Protein AF-0000000083456960 (afdb_homodimer)

Foldseek 3Di:
DPPPPPPVPDPPPPVVVVVVVVVVVVVVVVPPPPPPVPQPELVVLVVVQCPQQLLVVLVVQLCVQCVCQLPDVVHDQADDPSNLLSLLLNCLDPSSVSNLVHDYDPPRVSSVSVNVSCVNSVVVSVQCPDLPDAAALVSLVSLQCSDPQLVVLVVQLVVQCVCLLVLHAQDPSNLVSVVSNCPDPSNVNNVVHQLDDDPVSSVSVVSSVVSCCCHPVVHDPPPPPPDPPDPPPPPPPDDDDPDDDPPDPPPDPDDPDDPPDDPPPPPPPDPPDPDPPDDD/DPPDPPPVPPPPPPVVVVVVVVVVVVVVVVPPPPPPVPQPELVVLVVVQCPQQLLVVLVVQLCVQCVCQLPDVVHDQADDDSNLLSLLLNCLDPSSVSNLVHDYDPPRVSSVSVNVSCVNSVVVSVQCPDLPDAAALVSLVSLQCSDPQLVVLVVQLVVQCVCLLVLHAQDPSNLVSVVSNCPDPSNVNNVVHQLDDDPVSSVSVVSSVVSCCCHPVVHDPPPPPPPPPDPPPPDPPDDDDPDDDPPDPPPDPDDPDDDPDDPPPDPDDPPDDPDDDDDD

Sequence (560 aa):
MVLWRLDGAAGGTCAAVALLVVQLLVAVAAEHEESSTNSSSCEAVRLKCIYNAGCSMALQNYMYGCSAVMHADPPYQHCPEPCQLSLIALTSTDDGRRLMTCHCKEDDNYCKASKARIEVCRPGVERAHLKETAVSCQVAQQICAADSQCLTALDYYHRFCRSMFEGRKCSYRCKNSISILRRQQKAAKLDTCLCDGQDKEKHECRKIRTNMDKLCFRRTHHHNATSSTEQPPLVSVNDENNELLVAAAAAHASHTASFAVNILLFSLLSLTFSLHHFASMVLWRLDGAAGGTCAAVALLVVQLLVAVAAEHEESSTNSSSCEAVRLKCIYNAGCSMALQNYMYGCSAVMHADPPYQHCPEPCQLSLIALTSTDDGRRLMTCHCKEDDNYCKASKARIEVCRPGVERAHLKETAVSCQVAQQICAADSQCLTALDYYHRFCRSMFEGRKCSYRCKNSISILRRQQKAAKLDTCLCDGQDKEKHECRKIRTNMDKLCFRRTHHHNATSSTEQPPLVSVNDENNELLVAAAAAHASHTASFAVNILLFSLLSLTFSLHHFAS

Organism: Laodelphax striatellus (NCBI:txid195883)

Radius of gyration: 34.36 Å; Cα contacts (8 Å, |Δi|>4): 529; chains: 2; bounding box: 126×92×125 Å

pLDDT: mean 70.35, std 29.24, range [19.16, 97.69]

Structure (mmCIF, N/CA/C/O backbone):
data_AF-0000000083456960-model_v1
#
loop_
_entity.id
_entity.type
_entity.pdbx_description
1 polymer 'GDNF/GAS1 domain-containing protein'
#
loop_
_atom_site.group_PDB
_atom_site.id
_atom_site.type_symbol
_atom_site.label_atom_id
_atom_site.label_alt_id
_atom_site.label_comp_id
_atom_site.label_asym_id
_atom_site.label_entity_id
_atom_site.label_seq_id
_atom_site.pdbx_PDB_ins_code
_atom_site.Cartn_x
_atom_site.Cartn_y
_atom_site.Cartn_z
_atom_site.occupancy
_atom_site.B_iso_or_equiv
_atom_site.auth_seq_id
_atom_site.auth_comp_id
_atom_site.auth_asym_id
_atom_site.auth_atom_id
_atom_site.pdbx_PDB_model_num
ATOM 1 N N . MET A 1 1 ? -22.375 -7.992 -75.312 1 23.52 1 MET A N 1
ATOM 2 C CA . MET A 1 1 ? -22.719 -7.07 -74.25 1 23.52 1 MET A CA 1
ATOM 3 C C . MET A 1 1 ? -21.453 -6.52 -73.562 1 23.52 1 MET A C 1
ATOM 5 O O . MET A 1 1 ? -20.562 -7.281 -73.188 1 23.52 1 MET A O 1
ATOM 9 N N . VAL A 1 2 ? -21.094 -5.227 -73.938 1 29.83 2 VAL A N 1
ATOM 10 C CA . VAL A 1 2 ? -19.891 -4.391 -73.875 1 29.83 2 VAL A CA 1
ATOM 11 C C . VAL A 1 2 ? -19.625 -3.963 -72.438 1 29.83 2 VAL A C 1
ATOM 13 O O . VAL A 1 2 ? -20.453 -3.314 -71.812 1 29.83 2 VAL A O 1
ATOM 16 N N . LEU A 1 3 ? -19.031 -4.922 -71.625 1 29.22 3 LEU A N 1
ATOM 17 C CA . LEU A 1 3 ? -18.734 -4.855 -70.188 1 29.22 3 LEU A CA 1
ATOM 18 C C . LEU A 1 3 ? -17.859 -3.656 -69.875 1 29.22 3 LEU A C 1
ATOM 20 O O . LEU A 1 3 ? -16.75 -3.529 -70.438 1 29.22 3 LEU A O 1
ATOM 24 N N . TRP A 1 4 ? -18.547 -2.484 -69.75 1 24.83 4 TRP A N 1
ATOM 25 C CA . TRP A 1 4 ? -17.953 -1.16 -69.562 1 24.83 4 TRP A CA 1
ATOM 26 C C . TRP A 1 4 ? -17.109 -1.098 -68.312 1 24.83 4 TRP A C 1
ATOM 28 O O . TRP A 1 4 ? -17.578 -1.493 -67.25 1 24.83 4 TRP A O 1
ATOM 38 N N . ARG A 1 5 ? -15.75 -1.293 -68.438 1 29.98 5 ARG A N 1
ATOM 39 C CA . ARG A 1 5 ? -14.609 -1.298 -67.562 1 29.98 5 ARG A CA 1
ATOM 40 C C . ARG A 1 5 ? -14.469 0.049 -66.812 1 29.98 5 ARG A C 1
ATOM 42 O O . ARG A 1 5 ? -14.086 1.041 -67.438 1 29.98 5 ARG A O 1
ATOM 49 N N . LEU A 1 6 ? -15.586 0.464 -66.062 1 27.8 6 LEU A N 1
ATOM 50 C CA . LEU A 1 6 ? -15.438 1.78 -65.438 1 27.8 6 LEU A CA 1
ATOM 51 C C . LEU A 1 6 ? -14.164 1.848 -64.625 1 27.8 6 LEU A C 1
ATOM 53 O O . LEU A 1 6 ? -13.922 0.976 -63.781 1 27.8 6 LEU A O 1
ATOM 57 N N . ASP A 1 7 ? -13.07 2.529 -65.125 1 29.16 7 ASP A N 1
ATOM 58 C CA . ASP A 1 7 ? -11.719 2.912 -64.688 1 29.16 7 ASP A CA 1
ATOM 59 C C . ASP A 1 7 ? -11.742 3.785 -63.438 1 29.16 7 ASP A C 1
ATOM 61 O O . ASP A 1 7 ? -12.172 4.941 -63.5 1 29.16 7 ASP A O 1
ATOM 65 N N . GLY A 1 8 ? -12.438 3.354 -62.344 1 27.12 8 GLY A N 1
ATOM 66 C CA . GLY A 1 8 ? -12.719 4.164 -61.188 1 27.12 8 GLY A CA 1
ATOM 67 C C . GLY A 1 8 ? -11.469 4.613 -60.438 1 27.12 8 GLY A C 1
ATOM 68 O O . GLY A 1 8 ? -10.945 3.883 -59.594 1 27.12 8 GLY A O 1
ATOM 69 N N . ALA A 1 9 ? -10.453 5.301 -61.062 1 30.58 9 ALA A N 1
ATOM 70 C CA . ALA A 1 9 ? -9.125 5.668 -60.562 1 30.58 9 ALA A CA 1
ATOM 71 C C . ALA A 1 9 ? -9.234 6.699 -59.438 1 30.58 9 ALA A C 1
ATOM 73 O O . ALA A 1 9 ? -8.234 7.016 -58.781 1 30.58 9 ALA A O 1
ATOM 74 N N . ALA A 1 10 ? -10.258 7.523 -59.406 1 32.19 10 ALA A N 1
ATOM 75 C CA . ALA A 1 10 ? -9.945 8.867 -58.938 1 32.19 10 ALA A CA 1
ATOM 76 C C . ALA A 1 10 ? -9.773 8.883 -57.406 1 32.19 10 ALA A C 1
ATOM 78 O O . ALA A 1 10 ? -9.539 9.938 -56.812 1 32.19 10 ALA A O 1
ATOM 79 N N . GLY A 1 11 ? -10.258 7.895 -56.75 1 35.06 11 GLY A N 1
ATOM 80 C CA . GLY A 1 11 ? -10.617 8.281 -55.375 1 35.06 11 GLY A CA 1
ATOM 81 C C . GLY A 1 11 ? -9.422 8.438 -54.469 1 35.06 11 GLY A C 1
ATOM 82 O O . GLY A 1 11 ? -9.57 8.492 -53.25 1 35.06 11 GLY A O 1
ATOM 83 N N . GLY A 1 12 ? -8.164 8.414 -55.031 1 34.47 12 GLY A N 1
ATOM 84 C CA . GLY A 1 12 ? -7.043 8.156 -54.156 1 34.47 12 GLY A CA 1
ATOM 85 C C . GLY A 1 12 ? -6.711 9.336 -53.25 1 34.47 12 GLY A C 1
ATOM 86 O O . GLY A 1 12 ? -5.879 9.227 -52.344 1 34.47 12 GLY A O 1
ATOM 87 N N . THR A 1 13 ? -7.031 10.562 -53.719 1 40.28 13 THR A N 1
ATOM 88 C CA . THR A 1 13 ? -6.184 11.648 -53.25 1 40.28 13 THR A CA 1
ATOM 89 C C . THR A 1 13 ? -6.543 12.039 -51.844 1 40.28 13 THR A C 1
ATOM 91 O O . THR A 1 13 ? -5.715 12.602 -51.125 1 40.28 13 THR A O 1
ATOM 94 N N . CYS A 1 14 ? -7.867 11.812 -51.531 1 38.19 14 CYS A N 1
ATOM 95 C CA . CYS A 1 14 ? -8.242 12.609 -50.375 1 38.19 14 CYS A CA 1
ATOM 96 C C . CYS A 1 14 ? -7.672 12.008 -49.094 1 38.19 14 CYS A C 1
ATOM 98 O O . CYS A 1 14 ? -7.703 12.641 -48.031 1 38.19 14 CYS A O 1
ATOM 100 N N . ALA A 1 15 ? -7.395 10.648 -49.281 1 40.28 15 ALA A N 1
ATOM 101 C CA . ALA A 1 15 ? -7.062 10.047 -47.969 1 40.28 15 ALA A CA 1
ATOM 102 C C . ALA A 1 15 ? -5.664 10.461 -47.531 1 40.28 15 ALA A C 1
ATOM 104 O O . ALA A 1 15 ? -5.332 10.352 -46.344 1 40.28 15 ALA A O 1
ATOM 105 N N . ALA A 1 16 ? -4.832 10.859 -48.531 1 44.16 16 ALA A N 1
ATOM 106 C CA . ALA A 1 16 ? -3.453 11.141 -48.125 1 44.16 16 ALA A CA 1
ATOM 107 C C . ALA A 1 16 ? -3.367 12.438 -47.344 1 44.16 16 ALA A C 1
ATOM 109 O O . ALA A 1 16 ? -2.5 12.586 -46.469 1 44.16 16 ALA A O 1
ATOM 110 N N . VAL A 1 17 ? -4.305 13.383 -47.688 1 43.84 17 VAL A N 1
ATOM 111 C CA . VAL A 1 17 ? -4.133 14.688 -47.062 1 43.84 17 VAL A CA 1
ATOM 112 C C . VAL A 1 17 ? -4.531 14.602 -45.594 1 43.84 17 VAL A C 1
ATOM 114 O O . VAL A 1 17 ? -3.955 15.289 -44.719 1 43.84 17 VAL A O 1
ATOM 117 N N . ALA A 1 18 ? -5.484 13.641 -45.312 1 41.75 18 ALA A N 1
ATOM 118 C CA . ALA A 1 18 ? -5.941 13.656 -43.938 1 41.75 18 ALA A CA 1
ATOM 119 C C . ALA A 1 18 ? -4.883 13.07 -43 1 41.75 18 ALA A C 1
ATOM 121 O O . ALA A 1 18 ? -4.762 13.492 -41.844 1 41.75 18 ALA A O 1
ATOM 122 N N . LEU A 1 19 ? -4.086 12.18 -43.562 1 47.28 19 LEU A N 1
ATOM 123 C CA . LEU A 1 19 ? -3.062 11.617 -42.688 1 47.28 19 LEU A CA 1
ATOM 124 C C . LEU A 1 19 ? -1.946 12.625 -42.438 1 47.28 19 LEU A C 1
ATOM 126 O O . LEU A 1 19 ? -1.307 12.594 -41.375 1 47.28 19 LEU A O 1
ATOM 130 N N . LEU A 1 20 ? -1.737 13.602 -43.375 1 49.41 20 LEU A N 1
ATOM 131 C CA . LEU A 1 20 ? -0.65 14.547 -43.156 1 49.41 20 LEU A CA 1
ATOM 132 C C . LEU A 1 20 ? -1.017 15.562 -42.062 1 49.41 20 LEU A C 1
ATOM 134 O O . LEU A 1 20 ? -0.161 15.977 -41.281 1 49.41 20 LEU A O 1
ATOM 138 N N . VAL A 1 21 ? -2.316 15.859 -42 1 47.88 21 VAL A N 1
ATOM 139 C CA . VAL A 1 21 ? -2.652 16.875 -41.031 1 47.88 21 VAL A CA 1
ATOM 140 C C . VAL A 1 21 ? -2.533 16.312 -39.625 1 47.88 21 VAL A C 1
ATOM 142 O O . VAL A 1 21 ? -2.08 16.984 -38.688 1 47.88 21 VAL A O 1
ATOM 145 N N . VAL A 1 22 ? -2.867 15.016 -39.438 1 44.19 22 VAL A N 1
ATOM 146 C CA . VAL A 1 22 ? -2.781 14.492 -38.062 1 44.19 22 VAL A CA 1
ATOM 147 C C . VAL A 1 22 ? -1.315 14.336 -37.688 1 44.19 22 VAL A C 1
ATOM 149 O O . VAL A 1 22 ? -0.957 14.531 -36.5 1 44.19 22 VAL A O 1
ATOM 152 N N . GLN A 1 23 ? -0.416 14.164 -38.594 1 48.88 23 GLN A N 1
ATOM 153 C CA . GLN A 1 23 ? 0.995 14.062 -38.25 1 48.88 23 GLN A CA 1
ATOM 154 C C . GLN A 1 23 ? 1.572 15.43 -37.906 1 48.88 23 GLN A C 1
ATOM 156 O O . GLN A 1 23 ? 2.492 15.531 -37.062 1 48.88 23 GLN A O 1
ATOM 161 N N . LEU A 1 24 ? 1.097 16.453 -38.531 1 48.22 24 LEU A N 1
ATOM 162 C CA . LEU A 1 24 ? 1.646 17.781 -38.25 1 48.22 24 LEU A CA 1
ATOM 163 C C . LEU A 1 24 ? 1.174 18.266 -36.875 1 48.22 24 LEU A C 1
ATOM 165 O O . LEU A 1 24 ? 1.926 18.922 -36.156 1 48.22 24 LEU A O 1
ATOM 169 N N . LEU A 1 25 ? -0.072 17.922 -36.531 1 44.59 25 LEU A N 1
ATOM 170 C CA . LEU A 1 25 ? -0.506 18.422 -35.219 1 44.59 25 LEU A CA 1
ATOM 171 C C . LEU A 1 25 ? 0.197 17.672 -34.094 1 44.59 25 LEU A C 1
ATOM 173 O O . LEU A 1 25 ? 0.513 18.25 -33.062 1 44.59 25 LEU A O 1
ATOM 177 N N . VAL A 1 26 ? 0.545 16.406 -34.25 1 42.5 26 VAL A N 1
ATOM 178 C CA . VAL A 1 26 ? 1.269 15.719 -33.188 1 42.5 26 VAL A CA 1
ATOM 179 C C . VAL A 1 26 ? 2.723 16.188 -33.156 1 42.5 26 VAL A C 1
ATOM 181 O O . VAL A 1 26 ? 3.373 16.156 -32.094 1 42.5 26 VAL A O 1
ATOM 184 N N . ALA A 1 27 ? 3.314 16.625 -34.219 1 41.5 27 ALA A N 1
ATOM 185 C CA . ALA A 1 27 ? 4.711 17.047 -34.219 1 41.5 27 ALA A CA 1
ATOM 186 C C . ALA A 1 27 ? 4.875 18.391 -33.531 1 41.5 27 ALA A C 1
ATOM 188 O O . ALA A 1 27 ? 5.891 18.641 -32.875 1 41.5 27 ALA A O 1
ATOM 189 N N . VAL A 1 28 ? 4.031 19.344 -33.75 1 40.25 28 VAL A N 1
ATOM 190 C CA . VAL A 1 28 ? 4.203 20.656 -33.125 1 40.25 28 VAL A CA 1
ATOM 191 C C . VAL A 1 28 ? 4.02 20.516 -31.625 1 40.25 28 VAL A C 1
ATOM 193 O O . VAL A 1 28 ? 4.68 21.219 -30.844 1 40.25 28 VAL A O 1
ATOM 196 N N . ALA A 1 29 ? 3.088 19.672 -31.062 1 37.91 29 ALA A N 1
ATOM 197 C CA . ALA A 1 29 ? 2.955 19.531 -29.609 1 37.91 29 ALA A CA 1
ATOM 198 C C . ALA A 1 29 ? 4.16 18.812 -29.031 1 37.91 29 ALA A C 1
ATOM 200 O O . ALA A 1 29 ? 4.457 18.953 -27.844 1 37.91 29 ALA A O 1
ATOM 201 N N . ALA A 1 30 ? 4.902 18 -29.734 1 40.25 30 ALA A N 1
ATOM 202 C CA . ALA A 1 30 ? 6.113 17.375 -29.219 1 40.25 30 ALA A CA 1
ATOM 203 C C . ALA A 1 30 ? 7.254 18.375 -29.109 1 40.25 30 ALA A C 1
ATOM 205 O O . ALA A 1 30 ? 8.219 18.156 -28.375 1 40.25 30 ALA A O 1
ATOM 206 N N . GLU A 1 31 ? 7.324 19.328 -29.953 1 38.22 31 GLU A N 1
ATOM 207 C CA . GLU A 1 31 ? 8.516 20.188 -29.922 1 38.22 31 GLU A CA 1
ATOM 208 C C . GLU A 1 31 ? 8.516 21.078 -28.688 1 38.22 31 GLU A C 1
ATOM 210 O O . GLU A 1 31 ? 9.547 21.672 -28.359 1 38.22 31 GLU A O 1
ATOM 215 N N . HIS A 1 32 ? 7.34 21.562 -28.297 1 35.69 32 HIS A N 1
ATOM 216 C CA . HIS A 1 32 ? 7.598 22.484 -27.188 1 35.69 32 HIS A CA 1
ATOM 217 C C . HIS A 1 32 ? 7.941 21.734 -25.906 1 35.69 32 HIS A C 1
ATOM 219 O O . HIS A 1 32 ? 7.262 21.891 -24.891 1 35.69 32 HIS A O 1
ATOM 225 N N . GLU A 1 33 ? 8.32 20.422 -25.953 1 37.56 33 GLU A N 1
ATOM 226 C CA . GLU A 1 33 ? 9.008 19.969 -24.75 1 37.56 33 GLU A CA 1
ATOM 227 C C . GLU A 1 33 ? 10.297 20.766 -24.516 1 37.56 33 GLU A C 1
ATOM 229 O O . GLU A 1 33 ? 11.352 20.422 -25.062 1 37.56 33 GLU A O 1
ATOM 234 N N . GLU A 1 34 ? 10.375 22.047 -24.609 1 35.28 34 GLU A N 1
ATOM 235 C CA . GLU A 1 34 ? 11.531 22.703 -24 1 35.28 34 GLU A CA 1
ATOM 236 C C . GLU A 1 34 ? 11.945 22 -22.703 1 35.28 34 GLU A C 1
ATOM 238 O O . GLU A 1 34 ? 11.109 21.766 -21.828 1 35.28 34 GLU A O 1
ATOM 243 N N . SER A 1 35 ? 13 21.281 -22.625 1 37.03 35 SER A N 1
ATOM 244 C CA . SER A 1 35 ? 13.859 20.75 -21.578 1 37.03 35 SER A CA 1
ATOM 245 C C . SER A 1 35 ? 14.094 21.781 -20.469 1 37.03 35 SER A C 1
ATOM 247 O O . SER A 1 35 ? 15.234 22.094 -20.141 1 37.03 35 SER A O 1
ATOM 249 N N . SER A 1 36 ? 13.609 23.062 -20.469 1 37.31 36 SER A N 1
ATOM 250 C CA . SER A 1 36 ? 13.914 23.781 -19.25 1 37.31 36 SER A CA 1
ATOM 251 C C . SER A 1 36 ? 13.773 22.891 -18.016 1 37.31 36 SER A C 1
ATOM 253 O O . SER A 1 36 ? 12.812 22.125 -17.906 1 37.31 36 SER A O 1
ATOM 255 N N . THR A 1 37 ? 14.828 22.391 -17.453 1 40.97 37 THR A N 1
ATOM 256 C CA . THR A 1 37 ? 14.898 21.797 -16.125 1 40.97 37 THR A CA 1
ATOM 257 C C . THR A 1 37 ? 13.812 22.375 -15.219 1 40.97 37 THR A C 1
ATOM 259 O O . THR A 1 37 ? 14.062 23.312 -14.461 1 40.97 37 THR A O 1
ATOM 262 N N . ASN A 1 38 ? 12.867 23.062 -15.578 1 43.25 38 ASN A N 1
ATOM 263 C CA . ASN A 1 38 ? 11.789 23.656 -14.805 1 43.25 38 ASN A CA 1
ATOM 264 C C . ASN A 1 38 ? 11.328 22.75 -13.672 1 43.25 38 ASN A C 1
ATOM 266 O O . ASN A 1 38 ? 10.641 21.766 -13.898 1 43.25 38 ASN A O 1
ATOM 270 N N . SER A 1 39 ? 12.234 22.531 -12.688 1 58.84 39 SER A N 1
ATOM 271 C CA . SER A 1 39 ? 12 21.828 -11.422 1 58.84 39 SER A CA 1
ATOM 272 C C . SER A 1 39 ? 10.555 21.969 -10.977 1 58.84 39 SER A C 1
ATOM 274 O O . SER A 1 39 ? 10.078 23.078 -10.719 1 58.84 39 SER A O 1
ATOM 276 N N . SER A 1 40 ? 9.633 21.203 -11.406 1 79.69 40 SER A N 1
ATOM 277 C CA . SER A 1 40 ? 8.242 21.188 -10.984 1 79.69 40 SER A CA 1
ATOM 278 C C . SER A 1 40 ? 8.125 21.312 -9.469 1 79.69 40 SER A C 1
ATOM 280 O O . SER A 1 40 ? 9.039 20.938 -8.734 1 79.69 40 SER A O 1
ATOM 282 N N . SER A 1 41 ? 7.266 22.203 -9.102 1 92.81 41 SER A N 1
ATOM 283 C CA . SER A 1 41 ? 7.004 22.328 -7.672 1 92.81 41 SER A CA 1
ATOM 284 C C . SER A 1 41 ? 6.711 20.969 -7.051 1 92.81 41 SER A C 1
ATOM 286 O O . SER A 1 41 ? 6.164 20.078 -7.707 1 92.81 41 SER A O 1
ATOM 288 N N . CYS A 1 42 ? 7.207 20.766 -5.875 1 93.69 42 CYS A N 1
ATOM 289 C CA . CYS A 1 42 ? 6.965 19.516 -5.164 1 93.69 42 CYS A CA 1
ATOM 290 C C . CYS A 1 42 ? 5.473 19.219 -5.078 1 93.69 42 CYS A C 1
ATOM 292 O O . CYS A 1 42 ? 5.066 18.047 -5.098 1 93.69 42 CYS A O 1
ATOM 294 N N . GLU A 1 43 ? 4.75 20.281 -5.078 1 91.88 43 GLU A N 1
ATOM 295 C CA . GLU A 1 43 ? 3.305 20.094 -5.027 1 91.88 43 GLU A CA 1
ATOM 296 C C . GLU A 1 43 ? 2.791 19.422 -6.301 1 91.88 43 GLU A C 1
ATOM 298 O O . GLU A 1 43 ? 1.976 18.5 -6.242 1 91.88 43 GLU A O 1
ATOM 303 N N . ALA A 1 44 ? 3.244 19.922 -7.414 1 93.25 44 ALA A N 1
ATOM 304 C CA . ALA A 1 44 ? 2.818 19.359 -8.695 1 93.25 44 ALA A CA 1
ATOM 305 C C . ALA A 1 44 ? 3.268 17.906 -8.828 1 93.25 44 ALA A C 1
ATOM 307 O O . ALA A 1 44 ? 2.506 17.062 -9.297 1 93.25 44 ALA A O 1
ATOM 308 N N . VAL A 1 45 ? 4.457 17.672 -8.398 1 95.94 45 VAL A N 1
ATOM 309 C CA . VAL A 1 45 ? 4.996 16.328 -8.5 1 95.94 45 VAL A CA 1
ATOM 310 C C . VAL A 1 45 ? 4.227 15.391 -7.566 1 95.94 45 VAL A C 1
ATOM 312 O O . VAL A 1 45 ? 3.947 14.242 -7.922 1 95.94 45 VAL A O 1
ATOM 315 N N . ARG A 1 46 ? 3.922 15.82 -6.473 1 94.25 46 ARG A N 1
ATOM 316 C CA . ARG A 1 46 ? 3.186 15.023 -5.496 1 94.25 46 ARG A CA 1
ATOM 317 C C . ARG A 1 46 ? 1.805 14.656 -6.023 1 94.25 46 ARG A C 1
ATOM 319 O O . ARG A 1 46 ? 1.362 13.516 -5.871 1 94.25 46 ARG A O 1
ATOM 326 N N . LEU A 1 47 ? 1.151 15.594 -6.664 1 93.62 47 LEU A N 1
ATOM 327 C CA . LEU A 1 47 ? -0.169 15.328 -7.223 1 93.62 47 LEU A CA 1
ATOM 328 C C . LEU A 1 47 ? -0.085 14.297 -8.344 1 93.62 47 LEU A C 1
ATOM 330 O O . LEU A 1 47 ? -0.951 13.43 -8.461 1 93.62 47 LEU A O 1
ATOM 334 N N . LYS A 1 48 ? 0.923 14.438 -9.109 1 94.19 48 LYS A N 1
ATOM 335 C CA . LYS A 1 48 ? 1.13 13.453 -10.164 1 94.19 48 LYS A CA 1
ATOM 336 C C . LYS A 1 48 ? 1.358 12.062 -9.586 1 94.19 48 LYS A C 1
ATOM 338 O O . LYS A 1 48 ? 0.86 11.07 -10.117 1 94.19 48 LYS A O 1
ATOM 343 N N . CYS A 1 49 ? 2.045 12.016 -8.508 1 94.56 49 CYS A N 1
ATOM 344 C CA . CYS A 1 49 ? 2.332 10.742 -7.84 1 94.56 49 CYS A CA 1
ATOM 345 C C . CYS A 1 49 ? 1.059 10.117 -7.289 1 94.56 49 CYS A C 1
ATOM 347 O O . CYS A 1 49 ? 0.828 8.922 -7.461 1 94.56 49 CYS A O 1
ATOM 349 N N . ILE A 1 50 ? 0.242 10.875 -6.75 1 92.88 50 ILE A N 1
ATOM 350 C CA . ILE A 1 50 ? -0.974 10.375 -6.113 1 92.88 50 ILE A CA 1
ATOM 351 C C . ILE A 1 50 ? -1.885 9.742 -7.164 1 92.88 50 ILE A C 1
ATOM 353 O O . ILE A 1 50 ? -2.551 8.742 -6.891 1 92.88 50 ILE A O 1
ATOM 357 N N . TYR A 1 51 ? -1.812 10.219 -8.367 1 91.12 51 TYR A N 1
ATOM 358 C CA . TYR A 1 51 ? -2.76 9.75 -9.367 1 91.12 51 TYR A CA 1
ATOM 359 C C . TYR A 1 51 ? -2.127 8.695 -10.273 1 91.12 51 TYR A C 1
ATOM 361 O O . TYR A 1 51 ? -2.721 8.289 -11.273 1 91.12 51 TYR A O 1
ATOM 369 N N . ASN A 1 52 ? -0.933 8.367 -9.93 1 91.12 52 ASN A N 1
ATOM 370 C CA . ASN A 1 52 ? -0.275 7.23 -10.562 1 91.12 52 ASN A CA 1
ATOM 371 C C . ASN A 1 52 ? -0.373 5.973 -9.695 1 91.12 52 ASN A C 1
ATOM 373 O O . ASN A 1 52 ? 0.086 5.965 -8.555 1 91.12 52 ASN A O 1
ATOM 377 N N . ALA A 1 53 ? -0.858 4.887 -10.258 1 90 53 ALA A N 1
ATOM 378 C CA . ALA A 1 53 ? -1.142 3.672 -9.5 1 90 53 ALA A CA 1
ATOM 379 C C . ALA A 1 53 ? 0.097 3.197 -8.742 1 90 53 ALA A C 1
ATOM 381 O O . ALA A 1 53 ? 0.039 2.949 -7.539 1 90 53 ALA A O 1
ATOM 382 N N . GLY A 1 54 ? 1.174 3.141 -9.414 1 90.12 54 GLY A N 1
ATOM 383 C CA . GLY A 1 54 ? 2.4 2.66 -8.789 1 90.12 54 GLY A CA 1
ATOM 384 C C . GLY A 1 54 ? 2.961 3.619 -7.758 1 90.12 54 GLY A C 1
ATOM 385 O O . GLY A 1 54 ? 3.197 3.234 -6.613 1 90.12 54 GLY A O 1
ATOM 386 N N . CYS A 1 55 ? 3.008 4.852 -8.062 1 92.5 55 CYS A N 1
ATOM 387 C CA . CYS A 1 55 ? 3.621 5.848 -7.195 1 92.5 55 CYS A CA 1
ATOM 388 C C . CYS A 1 55 ? 2.73 6.145 -5.996 1 92.5 55 CYS A C 1
ATOM 390 O O . CYS A 1 55 ? 3.225 6.398 -4.895 1 92.5 55 CYS A O 1
ATOM 392 N N . SER A 1 56 ? 1.417 6.125 -6.215 1 92.25 56 SER A N 1
ATOM 393 C CA . SER A 1 56 ? 0.485 6.406 -5.129 1 92.25 56 SER A CA 1
ATOM 394 C C . SER A 1 56 ? 0.656 5.414 -3.982 1 92.25 56 SER A C 1
ATOM 396 O O . SER A 1 56 ? 0.661 5.801 -2.812 1 92.25 56 SER A O 1
ATOM 398 N N . MET A 1 57 ? 0.838 4.211 -4.344 1 89.75 57 MET A N 1
ATOM 399 C CA . MET A 1 57 ? 1.037 3.166 -3.346 1 89.75 57 MET A CA 1
ATOM 400 C C . MET A 1 57 ? 2.336 3.387 -2.576 1 89.75 57 MET A C 1
ATOM 402 O O . MET A 1 57 ? 2.359 3.293 -1.349 1 89.75 57 MET A O 1
ATOM 406 N N . ALA A 1 58 ? 3.33 3.646 -3.281 1 93.44 58 ALA A N 1
ATOM 407 C CA . ALA A 1 58 ? 4.625 3.871 -2.641 1 93.44 58 ALA A CA 1
ATOM 408 C C . ALA A 1 58 ? 4.594 5.117 -1.762 1 93.44 58 ALA A C 1
ATOM 410 O O . ALA A 1 58 ? 5.195 5.141 -0.688 1 93.44 58 ALA A O 1
ATOM 411 N N . LEU A 1 59 ? 3.932 6.117 -2.248 1 93.06 59 LEU A N 1
ATOM 412 C CA . LEU A 1 59 ? 3.812 7.359 -1.489 1 93.06 59 LEU A CA 1
ATOM 413 C C . LEU A 1 59 ? 3.064 7.129 -0.181 1 93.06 59 LEU A C 1
ATOM 415 O O . LEU A 1 59 ? 3.453 7.656 0.863 1 93.06 59 LEU A O 1
ATOM 419 N N . GLN A 1 60 ? 2.027 6.367 -0.235 1 89.19 60 GLN A N 1
ATOM 420 C CA . GLN A 1 60 ? 1.279 6.039 0.975 1 89.19 60 GLN A CA 1
ATOM 421 C C . GLN A 1 60 ? 2.154 5.289 1.976 1 89.19 60 GLN A C 1
ATOM 423 O O . GLN A 1 60 ? 2.104 5.562 3.178 1 89.19 60 GLN A O 1
ATOM 428 N N . ASN A 1 61 ? 2.879 4.348 1.485 1 89.38 61 ASN A N 1
ATOM 429 C CA . ASN A 1 61 ? 3.791 3.613 2.354 1 89.38 61 ASN A CA 1
ATOM 430 C C . ASN A 1 61 ? 4.82 4.539 2.998 1 89.38 61 ASN A C 1
ATOM 432 O O . ASN A 1 61 ? 5.199 4.34 4.152 1 89.38 61 ASN A O 1
ATOM 436 N N . TYR A 1 62 ? 5.258 5.535 2.279 1 93.06 62 TYR A N 1
ATOM 437 C CA . TYR A 1 62 ? 6.18 6.543 2.793 1 93.06 62 TYR A CA 1
ATOM 438 C C . TYR A 1 62 ? 5.527 7.359 3.902 1 93.06 62 TYR A C 1
ATOM 440 O O . TYR A 1 62 ? 6.145 7.609 4.941 1 93.06 62 TYR A O 1
ATOM 448 N N . MET A 1 63 ? 4.324 7.754 3.75 1 88.44 63 MET A N 1
ATOM 449 C CA . MET A 1 63 ? 3.617 8.57 4.734 1 88.44 63 MET A CA 1
ATOM 450 C C . MET A 1 63 ? 3.467 7.82 6.055 1 88.44 63 MET A C 1
ATOM 452 O O . MET A 1 63 ? 3.572 8.422 7.125 1 88.44 63 MET A O 1
ATOM 456 N N . TYR A 1 64 ? 3.279 6.512 5.91 1 83.69 64 TYR A N 1
ATOM 457 C CA . TYR A 1 64 ? 3.117 5.699 7.109 1 83.69 64 TYR A CA 1
ATOM 458 C C . TYR A 1 64 ? 4.469 5.312 7.699 1 83.69 64 TYR A C 1
ATOM 460 O O . TYR A 1 64 ? 4.695 5.457 8.898 1 83.69 64 TYR A O 1
ATOM 468 N N . GLY A 1 65 ? 5.336 4.887 6.891 1 88.06 65 GLY A N 1
ATOM 469 C CA . GLY A 1 65 ? 6.613 4.359 7.344 1 88.06 65 GLY A CA 1
ATOM 470 C C . GLY A 1 65 ? 7.531 5.426 7.91 1 88.06 65 GLY A C 1
ATOM 471 O O . GLY A 1 65 ? 8.352 5.148 8.789 1 88.06 65 GLY A O 1
ATOM 472 N N . CYS A 1 66 ? 7.363 6.645 7.422 1 90.88 66 CYS A N 1
ATOM 473 C CA . CYS A 1 66 ? 8.281 7.695 7.848 1 90.88 66 CYS A CA 1
ATOM 474 C C . CYS A 1 66 ? 7.574 8.688 8.766 1 90.88 66 CYS A C 1
ATOM 476 O O . CYS A 1 66 ? 8.109 9.766 9.047 1 90.88 66 CYS A O 1
ATOM 478 N N . SER A 1 67 ? 6.383 8.352 9.188 1 84.31 67 SER A N 1
ATOM 479 C CA . SER A 1 67 ? 5.629 9.25 10.055 1 84.31 67 SER A CA 1
ATOM 480 C C . SER A 1 67 ? 6.414 9.594 11.32 1 84.31 67 SER A C 1
ATOM 482 O O . SER A 1 67 ? 6.426 10.742 11.75 1 84.31 67 SER A O 1
ATOM 484 N N . ALA A 1 68 ? 7.129 8.586 11.852 1 82.81 68 ALA A N 1
ATOM 485 C CA . ALA A 1 68 ? 7.902 8.812 13.07 1 82.81 68 ALA A CA 1
ATOM 486 C C . ALA A 1 68 ? 9.062 9.766 12.82 1 82.81 68 ALA A C 1
ATOM 488 O O . ALA A 1 68 ? 9.359 10.633 13.641 1 82.81 68 ALA A O 1
ATOM 489 N N . VAL A 1 69 ? 9.688 9.625 11.727 1 87.69 69 VAL A N 1
ATOM 490 C CA . VAL A 1 69 ? 10.828 10.453 11.359 1 87.69 69 VAL A CA 1
ATOM 491 C C . VAL A 1 69 ? 10.375 11.898 11.148 1 87.69 69 VAL A C 1
ATOM 493 O O . VAL A 1 69 ? 11.086 12.836 11.492 1 87.69 69 VAL A O 1
ATOM 496 N N . MET A 1 70 ? 9.18 12.062 10.688 1 85.44 70 MET A N 1
ATOM 497 C CA . MET A 1 70 ? 8.672 13.391 10.336 1 85.44 70 MET A CA 1
ATOM 498 C C . MET A 1 70 ? 8.258 14.164 11.578 1 85.44 70 MET A C 1
ATOM 500 O O . MET A 1 70 ? 8.297 15.398 11.586 1 85.44 70 MET A O 1
ATOM 504 N N . HIS A 1 71 ? 7.996 13.469 12.625 1 78.06 71 HIS A N 1
ATOM 505 C CA . HIS A 1 71 ? 7.445 14.156 13.789 1 78.06 71 HIS A CA 1
ATOM 506 C C . HIS A 1 71 ? 8.398 14.078 14.977 1 78.06 71 HIS A C 1
ATOM 508 O O . HIS A 1 71 ? 8.117 14.609 16.047 1 78.06 71 HIS A O 1
ATOM 514 N N . ALA A 1 72 ? 9.461 13.516 14.664 1 81.62 72 ALA A N 1
ATOM 515 C CA . ALA A 1 72 ? 10.398 13.32 15.766 1 81.62 72 ALA A CA 1
ATOM 516 C C . ALA A 1 72 ? 11.047 14.641 16.172 1 81.62 72 ALA A C 1
ATOM 518 O O . ALA A 1 72 ? 11.438 15.438 15.32 1 81.62 72 ALA A O 1
ATOM 519 N N . ASP A 1 73 ? 11.039 14.891 17.562 1 78.88 73 ASP A N 1
ATOM 520 C CA . ASP A 1 73 ? 11.766 16 18.156 1 78.88 73 ASP A CA 1
ATOM 521 C C . ASP A 1 73 ? 12.531 15.562 19.406 1 78.88 73 ASP A C 1
ATOM 523 O O . ASP A 1 73 ? 11.922 15.281 20.438 1 78.88 73 ASP A O 1
ATOM 527 N N . PRO A 1 74 ? 13.805 15.398 19.375 1 85.12 74 PRO A N 1
ATOM 528 C CA . PRO A 1 74 ? 14.711 15.82 18.312 1 85.12 74 PRO A CA 1
ATOM 529 C C . PRO A 1 74 ? 14.664 14.891 17.094 1 85.12 74 PRO A C 1
ATOM 531 O O . PRO A 1 74 ? 14.125 13.781 17.188 1 85.12 74 PRO A O 1
ATOM 534 N N . PRO A 1 75 ? 15.305 15.391 15.938 1 88.25 75 PRO A N 1
ATOM 535 C CA . PRO A 1 75 ? 15.305 14.555 14.734 1 88.25 75 PRO A CA 1
ATOM 536 C C . PRO A 1 75 ? 16.094 13.266 14.906 1 88.25 75 PRO A C 1
ATOM 538 O O . PRO A 1 75 ? 17 13.195 15.742 1 88.25 75 PRO A O 1
ATOM 541 N N . TYR A 1 76 ? 15.68 12.312 14.102 1 90.81 76 TYR A N 1
ATOM 542 C CA . TYR A 1 76 ? 16.391 11.031 14.117 1 90.81 76 TYR A CA 1
ATOM 543 C C . TYR A 1 76 ? 17.828 11.203 13.664 1 90.81 76 TYR A C 1
ATOM 545 O O . TYR A 1 76 ? 18.109 11.961 12.734 1 90.81 76 TYR A O 1
ATOM 553 N N . GLN A 1 77 ? 18.688 10.523 14.367 1 92.25 77 GLN A N 1
ATOM 554 C CA . GLN A 1 77 ? 20.094 10.539 13.984 1 92.25 77 GLN A CA 1
ATOM 555 C C . GLN A 1 77 ? 20.438 9.352 13.094 1 92.25 77 GLN A C 1
ATOM 557 O O . GLN A 1 77 ? 21.484 9.352 12.438 1 92.25 77 GLN A O 1
ATOM 562 N N . HIS A 1 78 ? 19.625 8.398 13.18 1 94.12 78 HIS A N 1
ATOM 563 C CA . HIS A 1 78 ? 19.719 7.246 12.297 1 94.12 78 HIS A CA 1
ATOM 564 C C . HIS A 1 78 ? 18.391 6.973 11.594 1 94.12 78 HIS A C 1
ATOM 566 O O . HIS A 1 78 ? 17.328 7.273 12.133 1 94.12 78 HIS A O 1
ATOM 572 N N . CYS A 1 79 ? 18.5 6.34 10.445 1 95.19 79 CYS A N 1
ATOM 573 C CA . CYS A 1 79 ? 17.281 6.102 9.664 1 95.19 79 CYS A CA 1
ATOM 574 C C . CYS A 1 79 ? 16.562 4.844 10.141 1 95.19 79 CYS A C 1
ATOM 576 O O . CYS A 1 79 ? 17.094 3.736 10.008 1 95.19 79 CYS A O 1
ATOM 578 N N . PRO A 1 80 ? 15.43 5.023 10.609 1 93.56 80 PRO A N 1
ATOM 579 C CA . PRO A 1 80 ? 14.695 3.811 10.977 1 93.56 80 PRO A CA 1
ATOM 580 C C . PRO A 1 80 ? 14.391 2.92 9.773 1 93.56 80 PRO A C 1
ATOM 582 O O . PRO A 1 80 ? 14.125 3.422 8.68 1 93.56 80 PRO A O 1
ATOM 585 N N . GLU A 1 81 ? 14.297 1.641 10 1 90.56 81 GLU A N 1
ATOM 586 C CA . GLU A 1 81 ? 14.195 0.664 8.922 1 90.56 81 GLU A CA 1
ATOM 587 C C . GLU A 1 81 ? 12.898 0.836 8.141 1 90.56 81 GLU A C 1
ATOM 589 O O . GLU A 1 81 ? 12.906 0.882 6.91 1 90.56 81 GLU A O 1
ATOM 594 N N . PRO A 1 82 ? 11.703 0.974 8.836 1 89.5 82 PRO A N 1
ATOM 595 C CA . PRO A 1 82 ? 10.469 1.116 8.07 1 89.5 82 PRO A CA 1
ATOM 596 C C . PRO A 1 82 ? 10.484 2.328 7.141 1 89.5 82 PRO A C 1
ATOM 598 O O . PRO A 1 82 ? 9.969 2.264 6.02 1 89.5 82 PRO A O 1
ATOM 601 N N . CYS A 1 83 ? 11.086 3.318 7.586 1 93.69 83 CYS A N 1
ATOM 602 C CA . CYS A 1 83 ? 11.18 4.516 6.758 1 93.69 83 CYS A CA 1
ATOM 603 C C . CYS A 1 83 ? 12.141 4.301 5.594 1 93.69 83 CYS A C 1
ATOM 605 O O . CYS A 1 83 ? 11.844 4.664 4.457 1 93.69 83 CYS A O 1
ATOM 607 N N . GLN A 1 84 ? 13.281 3.725 5.879 1 94.94 84 GLN A N 1
ATOM 608 C CA . GLN A 1 84 ? 14.266 3.455 4.836 1 94.94 84 GLN A CA 1
ATOM 609 C C . GLN A 1 84 ? 13.672 2.586 3.73 1 94.94 84 GLN A C 1
ATOM 611 O O . GLN A 1 84 ? 13.844 2.877 2.545 1 94.94 84 GLN A O 1
ATOM 616 N N . LEU A 1 85 ? 12.953 1.562 4.148 1 93.12 85 LEU A N 1
ATOM 617 C CA . LEU A 1 85 ? 12.367 0.632 3.193 1 93.12 85 LEU A CA 1
ATOM 618 C C . LEU A 1 85 ? 11.312 1.326 2.336 1 93.12 85 LEU A C 1
ATOM 620 O O . LEU A 1 85 ? 11.25 1.108 1.124 1 93.12 85 LEU A O 1
ATOM 624 N N . SER A 1 86 ? 10.523 2.168 2.951 1 94.5 86 SER A N 1
ATOM 625 C CA . SER A 1 86 ? 9.484 2.871 2.211 1 94.5 86 SER A CA 1
ATOM 626 C C . SER A 1 86 ? 10.078 3.871 1.229 1 94.5 86 SER A C 1
ATOM 628 O O . SER A 1 86 ? 9.555 4.066 0.133 1 94.5 86 SER A O 1
ATOM 630 N N . LEU A 1 87 ? 11.172 4.457 1.623 1 96.38 87 LEU A N 1
ATOM 631 C CA . LEU A 1 87 ? 11.828 5.422 0.751 1 96.38 87 LEU A CA 1
ATOM 632 C C . LEU A 1 87 ? 12.477 4.727 -0.442 1 96.38 87 LEU A C 1
ATOM 634 O O . LEU A 1 87 ? 12.5 5.273 -1.547 1 96.38 87 LEU A O 1
ATOM 638 N N . ILE A 1 88 ? 13.031 3.566 -0.21 1 96.06 88 ILE A N 1
ATOM 639 C CA . ILE A 1 88 ? 13.602 2.799 -1.311 1 96.06 88 ILE A CA 1
ATOM 640 C C . ILE A 1 88 ? 12.523 2.496 -2.346 1 96.06 88 ILE A C 1
ATOM 642 O O . ILE A 1 88 ? 12.727 2.699 -3.545 1 96.06 88 ILE A O 1
ATOM 646 N N . ALA A 1 89 ? 11.414 2.055 -1.905 1 94.44 89 ALA A N 1
ATOM 647 C CA . ALA A 1 89 ? 10.32 1.742 -2.818 1 9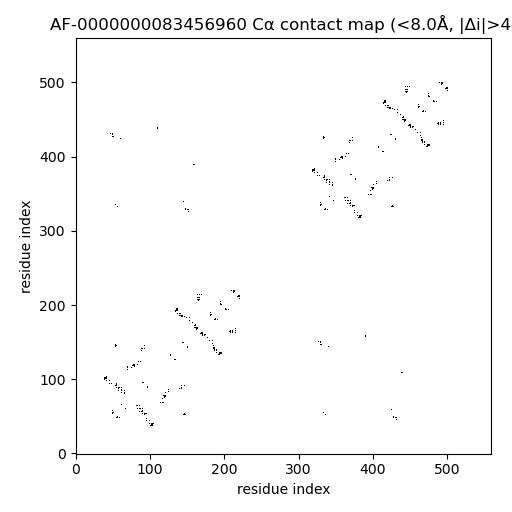4.44 89 ALA A CA 1
ATOM 648 C C . ALA A 1 89 ? 9.82 2.998 -3.527 1 94.44 89 ALA A C 1
ATOM 650 O O . ALA A 1 89 ? 9.562 2.979 -4.734 1 94.44 89 ALA A O 1
ATOM 651 N N . LEU A 1 90 ? 9.656 4.066 -2.832 1 95.62 90 LEU A N 1
ATOM 652 C CA . LEU A 1 90 ? 9.156 5.312 -3.404 1 95.62 90 LEU A CA 1
ATOM 653 C C . LEU A 1 90 ? 10.109 5.84 -4.473 1 95.62 90 LEU A C 1
ATOM 655 O O . LEU A 1 90 ? 9.672 6.223 -5.562 1 95.62 90 LEU A O 1
ATOM 659 N N . THR A 1 91 ? 11.367 5.812 -4.215 1 96 91 THR A N 1
ATOM 660 C CA . THR A 1 91 ? 12.352 6.375 -5.133 1 96 91 THR A CA 1
ATOM 661 C C . THR A 1 91 ? 12.609 5.426 -6.301 1 96 91 THR A C 1
ATOM 663 O O . THR A 1 91 ? 13.344 5.762 -7.23 1 96 91 THR A O 1
ATOM 666 N N . SER A 1 92 ? 12.039 4.289 -6.25 1 94.12 92 SER A N 1
ATOM 667 C CA . SER A 1 92 ? 12.117 3.389 -7.395 1 94.12 92 SER A CA 1
ATOM 668 C C . SER A 1 92 ? 11.148 3.799 -8.492 1 94.12 92 SER A C 1
ATOM 670 O O . SER A 1 92 ? 11.242 3.33 -9.625 1 94.12 92 SER A O 1
ATOM 672 N N . THR A 1 93 ? 10.195 4.605 -8.133 1 94.62 93 THR A N 1
ATOM 673 C CA . THR A 1 93 ? 9.25 5.113 -9.125 1 94.62 93 THR A CA 1
ATOM 674 C C . THR A 1 93 ? 9.758 6.41 -9.742 1 94.62 93 THR A C 1
ATOM 676 O O . THR A 1 93 ? 10.516 7.148 -9.109 1 94.62 93 THR A O 1
ATOM 679 N N . ASP A 1 94 ? 9.359 6.73 -10.953 1 92.5 94 ASP A N 1
ATOM 680 C CA . ASP A 1 94 ? 9.812 7.941 -11.625 1 92.5 94 ASP A CA 1
ATOM 681 C C . ASP A 1 94 ? 9.367 9.188 -10.867 1 92.5 94 ASP A C 1
ATOM 683 O O . ASP A 1 94 ? 10.188 10.055 -10.555 1 92.5 94 ASP A O 1
ATOM 687 N N . ASP A 1 95 ? 8.109 9.281 -10.602 1 93.62 95 ASP A N 1
ATOM 688 C CA . ASP A 1 95 ? 7.605 10.445 -9.867 1 93.62 95 ASP A CA 1
ATOM 689 C C . ASP A 1 95 ? 8.203 10.516 -8.469 1 93.62 95 ASP A C 1
ATOM 691 O O . ASP A 1 95 ? 8.453 11.602 -7.945 1 93.62 95 ASP A O 1
ATOM 695 N N . GLY A 1 96 ? 8.406 9.406 -7.867 1 94.94 96 GLY A N 1
ATOM 696 C CA . GLY A 1 96 ? 9.031 9.367 -6.551 1 94.94 96 GLY A CA 1
ATOM 697 C C . GLY A 1 96 ? 10.445 9.93 -6.543 1 94.94 96 GLY A C 1
ATOM 698 O O . GLY A 1 96 ? 10.836 10.617 -5.602 1 94.94 96 GLY A O 1
ATOM 699 N N . ARG A 1 97 ? 11.141 9.625 -7.562 1 93.25 97 ARG A N 1
ATOM 700 C CA . ARG A 1 97 ? 12.484 10.172 -7.695 1 93.25 97 ARG A CA 1
ATOM 701 C C . ARG A 1 97 ? 12.438 11.688 -7.867 1 93.25 97 ARG A C 1
ATOM 703 O O . ARG A 1 97 ? 13.266 12.406 -7.297 1 93.25 97 ARG A O 1
ATOM 710 N N . ARG A 1 98 ? 11.484 12.109 -8.555 1 94.44 98 ARG A N 1
ATOM 711 C CA . ARG A 1 98 ? 11.336 13.539 -8.781 1 94.44 98 ARG A CA 1
ATOM 712 C C . ARG A 1 98 ? 10.961 14.266 -7.488 1 94.44 98 ARG A C 1
ATOM 714 O O . ARG A 1 98 ? 11.289 15.438 -7.312 1 94.44 98 ARG A O 1
ATOM 721 N N . LEU A 1 99 ? 10.297 13.578 -6.602 1 93 99 LEU A N 1
ATOM 722 C CA . LEU A 1 99 ? 9.93 14.172 -5.32 1 93 99 LEU A CA 1
ATOM 723 C C . LEU A 1 99 ? 11.172 14.508 -4.504 1 93 99 LEU A C 1
ATOM 725 O O . LEU A 1 99 ? 11.133 15.398 -3.654 1 93 99 LEU A O 1
ATOM 729 N N . MET A 1 100 ? 12.273 13.836 -4.809 1 87.31 100 MET A N 1
ATOM 730 C CA . MET A 1 100 ? 13.516 14.078 -4.078 1 87.31 100 MET A CA 1
ATOM 731 C C . MET A 1 100 ? 14.211 15.336 -4.59 1 87.31 100 MET A C 1
ATOM 733 O O . MET A 1 100 ? 14.977 15.969 -3.857 1 87.31 100 MET A O 1
ATOM 737 N N . THR A 1 101 ? 13.938 15.688 -5.777 1 87.88 101 THR A N 1
ATOM 738 C CA . THR A 1 101 ? 14.703 16.766 -6.395 1 87.88 101 THR A CA 1
ATOM 739 C C . THR A 1 101 ? 13.805 17.969 -6.699 1 87.88 101 THR A C 1
ATOM 741 O O . THR A 1 101 ? 14.273 19 -7.191 1 87.88 101 THR A O 1
ATOM 744 N N . CYS A 1 102 ? 12.586 17.812 -6.457 1 94.25 102 CYS A N 1
ATOM 745 C CA . CYS A 1 102 ? 11.656 18.906 -6.719 1 94.25 102 CYS A CA 1
ATOM 746 C C . CYS A 1 102 ? 11.953 20.109 -5.832 1 94.25 102 CYS A C 1
ATOM 748 O O . CYS A 1 102 ? 12.711 20 -4.867 1 94.25 102 CYS A O 1
ATOM 750 N N . HIS A 1 103 ? 11.414 21.281 -6.266 1 94.44 103 HIS A N 1
ATOM 751 C CA . HIS A 1 103 ? 11.648 22.5 -5.48 1 94.44 103 HIS A CA 1
ATOM 752 C C . HIS A 1 103 ? 10.453 22.812 -4.594 1 94.44 103 HIS A C 1
ATOM 754 O O . HIS A 1 103 ? 9.305 22.719 -5.031 1 94.44 103 HIS A O 1
ATOM 760 N N . CYS A 1 104 ? 10.805 23.078 -3.357 1 93.88 104 CYS A N 1
ATOM 761 C CA . CYS A 1 104 ? 9.781 23.5 -2.41 1 93.88 104 CYS A CA 1
ATOM 762 C C . CYS A 1 104 ? 9.438 24.969 -2.609 1 93.88 104 CYS A C 1
ATOM 764 O O . CYS A 1 104 ? 10.328 25.812 -2.73 1 93.88 104 CYS A O 1
ATOM 766 N N . LYS A 1 105 ? 8.211 25.219 -2.613 1 89.88 105 LYS A N 1
ATOM 767 C CA . LYS A 1 105 ? 7.812 26.625 -2.617 1 89.88 105 LYS A CA 1
ATOM 768 C C . LYS A 1 105 ? 8.328 27.344 -1.373 1 89.88 105 LYS A C 1
ATOM 770 O O . LYS A 1 105 ? 8.539 26.719 -0.331 1 89.88 105 LYS A O 1
ATOM 775 N N . GLU A 1 106 ? 8.492 28.688 -1.52 1 89.25 106 GLU A N 1
ATOM 776 C CA . GLU A 1 106 ? 9.102 29.484 -0.455 1 89.25 106 GLU A CA 1
ATOM 777 C C . GLU A 1 106 ? 8.297 29.375 0.839 1 89.25 106 GLU A C 1
ATOM 779 O O . GLU A 1 106 ? 8.875 29.297 1.927 1 89.25 106 GLU A O 1
ATOM 784 N N . ASP A 1 107 ? 7.023 29.266 0.712 1 84.25 107 ASP A N 1
ATOM 785 C CA . ASP A 1 107 ? 6.156 29.281 1.886 1 84.25 107 ASP A CA 1
ATOM 786 C C . ASP A 1 107 ? 5.832 27.875 2.35 1 84.25 107 ASP A C 1
ATOM 788 O O . ASP A 1 107 ? 5.105 27.688 3.328 1 84.25 107 ASP A O 1
ATOM 792 N N . ASP A 1 108 ? 6.438 26.922 1.673 1 86.75 108 ASP A N 1
ATOM 793 C CA . ASP A 1 108 ? 6.148 25.531 2.023 1 86.75 108 ASP A CA 1
ATOM 794 C C . ASP A 1 108 ? 7.184 24.984 3.004 1 86.75 108 ASP A C 1
ATOM 796 O O . ASP A 1 108 ? 8.078 24.234 2.611 1 86.75 108 ASP A O 1
ATOM 800 N N . ASN A 1 109 ? 6.969 25.25 4.285 1 84.94 109 ASN A N 1
ATOM 801 C CA . ASN A 1 109 ? 7.91 24.859 5.328 1 84.94 109 ASN A CA 1
ATOM 802 C C . ASN A 1 109 ? 7.867 23.359 5.586 1 84.94 109 ASN A C 1
ATOM 804 O O . ASN A 1 109 ? 8.867 22.75 5.977 1 84.94 109 ASN A O 1
ATOM 808 N N . TYR A 1 110 ? 6.734 22.844 5.312 1 84 110 TYR A N 1
ATOM 809 C CA . TYR A 1 110 ? 6.629 21.406 5.504 1 84 110 TYR A CA 1
ATOM 810 C C . TYR A 1 110 ? 7.516 20.656 4.516 1 84 110 TYR A C 1
ATOM 812 O O . TYR A 1 110 ? 8.195 19.688 4.887 1 84 110 TYR A O 1
ATOM 820 N N . CYS A 1 111 ? 7.387 21.062 3.299 1 90.62 111 CYS A N 1
ATOM 821 C CA . CYS A 1 111 ? 8.195 20.438 2.252 1 90.62 111 CYS A CA 1
ATOM 822 C C . CYS A 1 111 ? 9.68 20.516 2.586 1 90.62 111 CYS A C 1
ATOM 824 O O . CYS A 1 111 ? 10.391 19.516 2.49 1 90.62 111 CYS A O 1
ATOM 826 N N . LYS A 1 112 ? 10.109 21.688 3.02 1 92.69 112 LYS A N 1
ATOM 827 C CA . LYS A 1 112 ? 11.508 21.906 3.375 1 92.69 112 LYS A CA 1
ATOM 828 C C . LYS A 1 112 ? 11.914 21.031 4.562 1 92.69 112 LYS A C 1
ATOM 830 O O . LYS A 1 112 ? 12.969 20.391 4.547 1 92.69 112 LYS A O 1
ATOM 835 N N . ALA A 1 113 ? 11.039 20.984 5.543 1 89.5 113 ALA A N 1
ATOM 836 C CA . ALA A 1 113 ? 11.32 20.188 6.742 1 89.5 113 ALA A CA 1
ATOM 837 C C . ALA A 1 113 ? 11.352 18.703 6.418 1 89.5 113 ALA A C 1
ATOM 839 O O . ALA A 1 113 ? 12.188 17.969 6.941 1 89.5 113 ALA A O 1
ATOM 840 N N . SER A 1 114 ? 10.43 18.234 5.613 1 90.88 114 SER A N 1
ATOM 841 C CA . SER A 1 114 ? 10.359 16.828 5.25 1 90.88 114 SER A CA 1
ATOM 842 C C . SER A 1 114 ? 11.633 16.375 4.543 1 90.88 114 SER A C 1
ATOM 844 O O . SER A 1 114 ? 12.172 15.305 4.844 1 90.88 114 SER A O 1
ATOM 846 N N . LYS A 1 115 ? 12.078 17.203 3.602 1 93.06 115 LYS A N 1
ATOM 847 C CA . LYS A 1 115 ? 13.297 16.875 2.873 1 93.06 115 LYS A CA 1
ATOM 848 C C . LYS A 1 115 ? 14.5 16.859 3.807 1 93.06 115 LYS A C 1
ATOM 850 O O . LYS A 1 115 ? 15.375 15.992 3.68 1 93.06 115 LYS A O 1
ATOM 855 N N . ALA A 1 116 ? 14.547 17.766 4.715 1 93.5 116 ALA A N 1
ATOM 856 C CA . ALA A 1 116 ? 15.656 17.844 5.664 1 93.5 116 ALA A CA 1
ATOM 857 C C . ALA A 1 116 ? 15.664 16.625 6.598 1 93.5 116 ALA A C 1
ATOM 859 O O . ALA A 1 116 ? 16.719 16.078 6.906 1 93.5 116 ALA A O 1
ATOM 860 N N . ARG A 1 117 ? 14.547 16.203 7.059 1 92.62 117 ARG A N 1
ATOM 861 C CA . ARG A 1 117 ? 14.445 15.148 8.055 1 92.62 117 ARG A CA 1
ATOM 862 C C . ARG A 1 117 ? 14.797 13.789 7.457 1 92.62 117 ARG A C 1
ATOM 864 O O . ARG A 1 117 ? 15.359 12.93 8.141 1 92.62 117 ARG A O 1
ATOM 871 N N . ILE A 1 118 ? 14.453 13.617 6.168 1 94.56 118 ILE A N 1
ATOM 872 C CA . ILE A 1 118 ? 14.664 12.297 5.59 1 94.56 118 ILE A CA 1
ATOM 873 C C . ILE A 1 118 ? 16.094 12.188 5.055 1 94.56 118 ILE A C 1
ATOM 875 O O . ILE A 1 118 ? 16.5 11.141 4.559 1 94.56 118 ILE A O 1
ATOM 879 N N . GLU A 1 119 ? 16.875 13.25 5.152 1 94.25 119 GLU A N 1
ATOM 880 C CA . GLU A 1 119 ? 18.25 13.25 4.656 1 94.25 119 GLU A CA 1
ATOM 881 C C . GLU A 1 119 ? 19.078 12.172 5.34 1 94.25 119 GLU A C 1
ATOM 883 O O . GLU A 1 119 ? 20.016 11.641 4.746 1 94.25 119 GLU A O 1
ATOM 888 N N . VAL A 1 120 ? 18.719 11.844 6.531 1 95.5 120 VAL A N 1
ATOM 889 C CA . VAL A 1 120 ? 19.453 10.836 7.289 1 95.5 120 VAL A CA 1
ATOM 890 C C . VAL A 1 120 ? 19.328 9.477 6.602 1 95.5 120 VAL A C 1
ATOM 892 O O . VAL A 1 120 ? 20.156 8.594 6.789 1 95.5 120 VAL A O 1
ATOM 895 N N . CYS A 1 121 ? 18.328 9.289 5.793 1 96.31 121 CYS A N 1
ATOM 896 C CA . CYS A 1 121 ? 18.062 8.016 5.133 1 96.31 121 CYS A CA 1
ATOM 897 C C . CYS A 1 121 ? 18.703 7.969 3.754 1 96.31 121 CYS A C 1
ATOM 899 O O . CYS A 1 121 ? 18.797 6.902 3.141 1 96.31 121 CYS A O 1
ATOM 901 N N . ARG A 1 122 ? 19.203 9.031 3.211 1 94.69 122 ARG A N 1
ATOM 902 C CA . ARG A 1 122 ? 19.641 9.18 1.824 1 94.69 122 ARG A CA 1
ATOM 903 C C . ARG A 1 122 ? 20.766 8.195 1.496 1 94.69 122 ARG A C 1
ATOM 905 O O . ARG A 1 122 ? 20.703 7.488 0.489 1 94.69 122 ARG A O 1
ATOM 912 N N . PRO A 1 123 ? 21.797 8.102 2.275 1 94.69 123 PRO A N 1
ATOM 913 C CA . PRO A 1 123 ? 22.875 7.18 1.921 1 94.69 123 PRO A CA 1
ATOM 914 C C . PRO A 1 123 ? 22.406 5.73 1.828 1 94.69 123 PRO A C 1
ATOM 916 O O . PRO A 1 123 ? 22.797 5.012 0.902 1 94.69 123 PRO A O 1
ATOM 919 N N . GLY A 1 124 ? 21.594 5.32 2.773 1 94.56 124 GLY A N 1
ATOM 920 C CA . GLY A 1 124 ? 21.062 3.965 2.736 1 94.56 124 GLY A CA 1
ATOM 921 C C . GLY A 1 124 ? 20.172 3.705 1.538 1 94.56 124 GLY A C 1
ATOM 922 O O . GLY A 1 124 ? 20.219 2.627 0.942 1 94.56 124 GLY A O 1
ATOM 923 N N . VAL A 1 125 ? 19.422 4.691 1.184 1 95.69 125 VAL A N 1
ATOM 924 C CA . VAL A 1 125 ? 18.5 4.57 0.051 1 95.69 125 VAL A CA 1
ATOM 925 C C . VAL A 1 125 ? 19.297 4.523 -1.251 1 95.69 125 VAL A C 1
ATOM 927 O O . VAL A 1 125 ? 19.016 3.713 -2.135 1 95.69 125 VAL A O 1
ATOM 930 N N . GLU A 1 126 ? 20.281 5.363 -1.366 1 94.31 126 GLU A N 1
ATOM 931 C CA . GLU A 1 126 ? 21.109 5.391 -2.561 1 94.31 126 GLU A CA 1
ATOM 932 C C . GLU A 1 126 ? 21.891 4.082 -2.723 1 94.31 126 GLU A C 1
ATOM 934 O O . GLU A 1 126 ? 22 3.555 -3.83 1 94.31 126 GLU A O 1
ATOM 939 N N . ARG A 1 127 ? 22.422 3.521 -1.661 1 94.75 127 ARG A N 1
ATOM 940 C CA . ARG A 1 127 ? 23.141 2.248 -1.698 1 94.75 127 ARG A CA 1
ATOM 941 C C . ARG A 1 127 ? 22.219 1.117 -2.137 1 94.75 127 ARG A C 1
ATOM 943 O O . ARG A 1 127 ? 22.625 0.228 -2.885 1 94.75 127 ARG A O 1
ATOM 950 N N . ALA A 1 128 ? 20.969 1.156 -1.696 1 94.75 128 ALA A N 1
ATOM 951 C CA . ALA A 1 128 ? 20 0.112 -2.008 1 94.75 128 ALA A CA 1
ATOM 952 C C . ALA A 1 128 ? 19.688 0.07 -3.502 1 94.75 128 ALA A C 1
ATOM 954 O O . ALA A 1 128 ? 19.312 -0.972 -4.035 1 94.75 128 ALA A O 1
ATOM 955 N N . HIS A 1 129 ? 19.859 1.181 -4.191 1 93.38 129 HIS A N 1
ATOM 956 C CA . HIS A 1 129 ? 19.531 1.25 -5.609 1 93.38 129 HIS A CA 1
ATOM 957 C C . HIS A 1 129 ? 20.688 0.757 -6.473 1 93.38 129 HIS A C 1
ATOM 959 O O . HIS A 1 129 ? 20.531 0.573 -7.684 1 93.38 129 HIS A O 1
ATOM 965 N N . LEU A 1 130 ? 21.766 0.532 -5.84 1 93.38 130 LEU A N 1
ATOM 966 C CA . LEU A 1 130 ? 22.875 -0.052 -6.59 1 93.38 130 LEU A CA 1
ATOM 967 C C . LEU A 1 130 ? 22.531 -1.47 -7.039 1 93.38 130 LEU A C 1
ATOM 969 O O . LEU A 1 130 ? 21.922 -2.232 -6.293 1 93.38 130 LEU A O 1
ATOM 973 N N . LYS A 1 131 ? 22.922 -1.864 -8.211 1 87.69 131 LYS A N 1
ATOM 974 C CA . LYS A 1 131 ? 22.609 -3.148 -8.82 1 87.69 131 LYS A CA 1
ATOM 975 C C . LYS A 1 131 ? 23.141 -4.309 -7.984 1 87.69 131 LYS A C 1
ATOM 977 O O . LYS A 1 131 ? 22.484 -5.352 -7.871 1 87.69 131 LYS A O 1
ATOM 982 N N . GLU A 1 132 ? 24.25 -4.098 -7.387 1 91.06 132 GLU A N 1
ATOM 983 C CA . GLU A 1 132 ? 24.938 -5.168 -6.668 1 91.06 132 GLU A CA 1
ATOM 984 C C . GLU A 1 132 ? 24.375 -5.332 -5.258 1 91.06 132 GLU A C 1
ATOM 986 O O . GLU A 1 132 ? 24.609 -6.348 -4.602 1 91.06 132 GLU A O 1
ATOM 991 N N . THR A 1 133 ? 23.688 -4.391 -4.836 1 94 133 THR A N 1
ATOM 992 C CA . THR A 1 133 ? 23.219 -4.438 -3.457 1 94 133 THR A CA 1
ATOM 993 C C . THR A 1 133 ? 21.891 -5.195 -3.361 1 94 133 THR A C 1
ATOM 995 O O . THR A 1 133 ? 20.953 -4.906 -4.102 1 94 133 THR A O 1
ATOM 998 N N . ALA A 1 134 ? 21.891 -6.148 -2.447 1 93.94 134 ALA A N 1
ATOM 999 C CA . ALA A 1 134 ? 20.656 -6.895 -2.197 1 93.94 134 ALA A CA 1
ATOM 1000 C C . ALA A 1 134 ? 19.781 -6.184 -1.17 1 93.94 134 ALA A C 1
ATOM 1002 O O . ALA A 1 134 ? 20.297 -5.562 -0.234 1 93.94 134 ALA A O 1
ATOM 1003 N N . VAL A 1 135 ? 18.516 -6.254 -1.391 1 94.25 135 VAL A N 1
ATOM 1004 C CA . VAL A 1 135 ? 17.547 -5.695 -0.451 1 94.25 135 VAL A CA 1
ATOM 1005 C C . VAL A 1 135 ? 16.656 -6.809 0.085 1 94.25 135 VAL A C 1
ATOM 1007 O O . VAL A 1 135 ? 16.703 -7.941 -0.394 1 94.25 135 VAL A O 1
ATOM 1010 N N . SER A 1 136 ? 15.898 -6.441 1.092 1 92.12 136 SER A N 1
ATOM 1011 C CA . SER A 1 136 ? 14.93 -7.41 1.594 1 92.12 136 SER A CA 1
ATOM 1012 C C . SER A 1 136 ? 13.906 -7.77 0.526 1 92.12 136 SER A C 1
ATOM 1014 O O . SER A 1 136 ? 13.539 -6.93 -0.3 1 92.12 136 SER A O 1
ATOM 1016 N N . CYS A 1 137 ? 13.336 -9 0.59 1 92.5 137 CYS A N 1
ATOM 1017 C CA . CYS A 1 137 ? 12.352 -9.438 -0.392 1 92.5 137 CYS A CA 1
ATOM 1018 C C . CYS A 1 137 ? 11.062 -8.641 -0.27 1 92.5 137 CYS A C 1
ATOM 1020 O O . CYS A 1 137 ? 10.359 -8.43 -1.261 1 92.5 137 CYS A O 1
ATOM 1022 N N . GLN A 1 138 ? 10.836 -8.164 0.927 1 88.88 138 GLN A N 1
ATOM 1023 C CA . GLN A 1 138 ? 9.672 -7.312 1.121 1 88.88 138 GLN A CA 1
ATOM 1024 C C . GLN A 1 138 ? 9.789 -6.031 0.303 1 88.88 138 GLN A C 1
ATOM 1026 O O . GLN A 1 138 ? 8.844 -5.637 -0.381 1 88.88 138 GLN A O 1
ATOM 1031 N N . VAL A 1 139 ? 10.984 -5.48 0.376 1 92 139 VAL A N 1
ATOM 1032 C CA . VAL A 1 139 ? 11.203 -4.234 -0.348 1 92 139 VAL A CA 1
ATOM 1033 C C . VAL A 1 139 ? 11.242 -4.508 -1.85 1 92 139 VAL A C 1
ATOM 1035 O O . VAL A 1 139 ? 10.727 -3.719 -2.645 1 92 139 VAL A O 1
ATOM 1038 N N . ALA A 1 140 ? 11.852 -5.602 -2.188 1 95.19 140 ALA A N 1
ATOM 1039 C CA . ALA A 1 140 ? 11.891 -5.973 -3.6 1 95.19 140 ALA A CA 1
ATOM 1040 C C . ALA A 1 140 ? 10.484 -6.125 -4.168 1 95.19 140 ALA A C 1
ATOM 1042 O O . ALA A 1 140 ? 10.219 -5.699 -5.293 1 95.19 140 ALA A 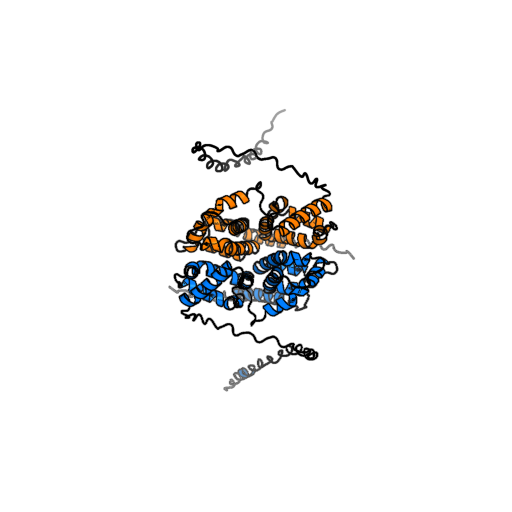O 1
ATOM 1043 N N . GLN A 1 141 ? 9.672 -6.676 -3.438 1 93.31 141 GLN A N 1
ATOM 1044 C CA . GLN A 1 141 ? 8.281 -6.832 -3.857 1 93.31 141 GLN A CA 1
ATOM 1045 C C . GLN A 1 141 ? 7.586 -5.477 -3.965 1 93.31 141 GLN A C 1
ATOM 1047 O O . GLN A 1 141 ? 6.785 -5.258 -4.875 1 93.31 141 GLN A O 1
ATOM 1052 N N . GLN A 1 142 ? 7.91 -4.613 -3.045 1 92.31 142 GLN A N 1
ATOM 1053 C CA . GLN A 1 142 ? 7.301 -3.289 -3.066 1 92.31 142 GLN A CA 1
ATOM 1054 C C . GLN A 1 142 ? 7.777 -2.482 -4.27 1 92.31 142 GLN A C 1
ATOM 1056 O O . GLN A 1 142 ? 7.016 -1.698 -4.844 1 92.31 142 GLN A O 1
ATOM 1061 N N . ILE A 1 143 ? 9.016 -2.654 -4.598 1 94.44 143 ILE A N 1
ATOM 1062 C CA . ILE A 1 143 ? 9.555 -2.014 -5.793 1 94.44 143 ILE A CA 1
ATOM 1063 C C . ILE A 1 143 ? 8.789 -2.492 -7.023 1 94.44 143 ILE A C 1
ATOM 1065 O O . ILE A 1 143 ? 8.383 -1.686 -7.863 1 94.44 143 ILE A O 1
ATOM 1069 N N . CYS A 1 144 ? 8.578 -3.732 -7.07 1 95.44 144 CYS A N 1
ATOM 1070 C CA . CYS A 1 144 ? 7.836 -4.316 -8.188 1 95.44 144 CYS A CA 1
ATOM 1071 C C . CYS A 1 144 ? 6.383 -3.846 -8.18 1 95.44 144 CYS A C 1
ATOM 1073 O O . CYS A 1 144 ? 5.855 -3.447 -9.219 1 95.44 144 CYS A O 1
ATOM 1075 N N . ALA A 1 145 ? 5.82 -3.803 -7.043 1 92.38 145 ALA A N 1
ATOM 1076 C CA . ALA A 1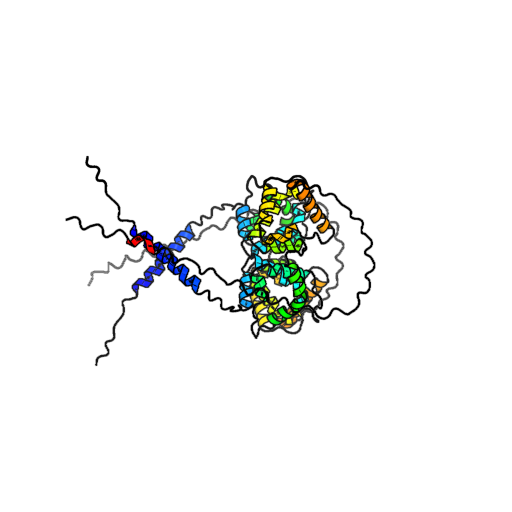 145 ? 4.406 -3.473 -6.91 1 92.38 145 ALA A CA 1
ATOM 1077 C C . ALA A 1 145 ? 4.145 -2.012 -7.27 1 92.38 145 ALA A C 1
ATOM 1079 O O . ALA A 1 145 ? 3.02 -1.641 -7.605 1 92.38 145 ALA A O 1
ATOM 1080 N N . ALA A 1 146 ? 5.168 -1.221 -7.211 1 91.44 146 ALA A N 1
ATOM 1081 C CA . ALA A 1 146 ? 5.027 0.201 -7.516 1 91.44 146 ALA A CA 1
ATOM 1082 C C . ALA A 1 146 ? 5.066 0.444 -9.023 1 91.44 146 ALA A C 1
ATOM 1084 O O . ALA A 1 146 ? 5.168 1.589 -9.469 1 91.44 146 ALA A O 1
ATOM 1085 N N . ASP A 1 147 ? 5.059 -0.572 -9.773 1 92 147 ASP A N 1
ATOM 1086 C CA . ASP A 1 147 ? 4.93 -0.558 -11.227 1 92 147 ASP A CA 1
ATOM 1087 C C . ASP A 1 147 ? 3.789 -1.46 -11.688 1 92 147 ASP A C 1
ATOM 1089 O O . ASP A 1 147 ? 3.789 -2.662 -11.414 1 92 147 ASP A O 1
ATOM 1093 N N . SER A 1 148 ? 2.846 -0.874 -12.516 1 90.69 148 SER A N 1
ATOM 1094 C CA . SER A 1 148 ? 1.623 -1.6 -12.836 1 90.69 148 SER A CA 1
ATOM 1095 C C . SER A 1 148 ? 1.925 -2.857 -13.648 1 90.69 148 SER A C 1
ATOM 1097 O O . SER A 1 148 ? 1.28 -3.893 -13.453 1 90.69 148 SER A O 1
ATOM 1099 N N . GLN A 1 149 ? 2.875 -2.725 -14.555 1 93.81 149 GLN A N 1
ATOM 1100 C CA . GLN A 1 149 ? 3.232 -3.893 -15.352 1 93.81 149 GLN A CA 1
ATOM 1101 C C . GLN A 1 149 ? 3.871 -4.977 -14.492 1 93.81 149 GLN A C 1
ATOM 1103 O O . GLN A 1 149 ? 3.549 -6.156 -14.625 1 93.81 149 GLN A O 1
ATOM 1108 N N . CYS A 1 150 ? 4.727 -4.555 -13.625 1 95.94 150 CYS A N 1
ATOM 1109 C CA . CYS A 1 150 ? 5.387 -5.512 -12.742 1 95.94 150 CYS A CA 1
ATOM 1110 C C . CYS A 1 150 ? 4.398 -6.094 -11.734 1 95.94 150 CYS A C 1
ATOM 1112 O O . CYS A 1 150 ? 4.453 -7.285 -11.422 1 95.94 150 CYS A O 1
ATOM 1114 N N . LEU A 1 151 ? 3.533 -5.27 -11.219 1 94.06 151 LEU A N 1
ATOM 1115 C CA . LEU A 1 151 ? 2.51 -5.742 -10.297 1 94.06 151 LEU A CA 1
ATOM 1116 C C . LEU A 1 151 ? 1.623 -6.793 -10.961 1 94.06 151 LEU A C 1
ATOM 1118 O O . LEU A 1 151 ? 1.227 -7.77 -10.32 1 94.06 151 LEU A O 1
ATOM 1122 N N . THR A 1 152 ? 1.325 -6.543 -12.219 1 94.38 152 THR A N 1
ATOM 1123 C CA . THR A 1 152 ? 0.527 -7.516 -12.961 1 94.38 152 THR A CA 1
ATOM 1124 C C . THR A 1 152 ? 1.251 -8.859 -13.047 1 94.38 152 THR A C 1
ATOM 1126 O O . THR A 1 152 ? 0.655 -9.906 -12.797 1 94.38 152 THR A O 1
ATOM 1129 N N . ALA A 1 153 ? 2.488 -8.758 -13.414 1 97 153 ALA A N 1
ATOM 1130 C CA . ALA A 1 153 ? 3.281 -9.984 -13.508 1 97 153 ALA A CA 1
ATOM 1131 C C . ALA A 1 153 ? 3.385 -10.672 -12.148 1 97 153 ALA A C 1
ATOM 1133 O O . ALA A 1 153 ? 3.305 -11.906 -12.062 1 97 153 ALA A O 1
ATOM 1134 N N . LEU A 1 154 ? 3.598 -9.922 -11.102 1 94.88 154 LEU A N 1
ATOM 1135 C CA . LEU A 1 154 ? 3.682 -10.453 -9.742 1 94.88 154 LEU A CA 1
ATOM 1136 C C . LEU A 1 154 ? 2.377 -11.141 -9.344 1 94.88 154 LEU A C 1
ATOM 1138 O O . LEU A 1 154 ? 2.393 -12.164 -8.664 1 94.88 154 LEU A O 1
ATOM 1142 N N . ASP A 1 155 ? 1.299 -10.594 -9.742 1 92.31 155 ASP A N 1
ATOM 1143 C CA . ASP A 1 155 ? -0.015 -11.164 -9.453 1 92.31 155 ASP A CA 1
ATOM 1144 C C . ASP A 1 155 ? -0.18 -12.523 -10.117 1 92.31 155 ASP A C 1
ATOM 1146 O O . ASP A 1 155 ? -0.662 -13.469 -9.492 1 92.31 155 ASP A O 1
ATOM 1150 N N . TYR A 1 156 ? 0.182 -12.586 -11.359 1 93.31 156 TYR A N 1
ATOM 1151 C CA . TYR A 1 156 ? 0.115 -13.867 -12.062 1 93.31 156 TYR A CA 1
ATOM 1152 C C . TYR A 1 156 ? 1.017 -14.898 -11.398 1 93.31 156 TYR A C 1
ATOM 1154 O O . TYR A 1 156 ? 0.645 -16.062 -11.273 1 93.31 156 TYR A O 1
ATOM 1162 N N . TYR A 1 157 ? 2.193 -14.477 -10.977 1 94.44 157 TYR A N 1
ATOM 1163 C CA . TYR A 1 157 ? 3.102 -15.359 -10.242 1 94.44 157 TYR A CA 1
ATOM 1164 C C . TYR A 1 157 ? 2.416 -15.953 -9.016 1 94.44 157 TYR A C 1
ATOM 1166 O O . TYR A 1 157 ? 2.482 -17.156 -8.789 1 94.44 157 TYR A O 1
ATOM 1174 N N . HI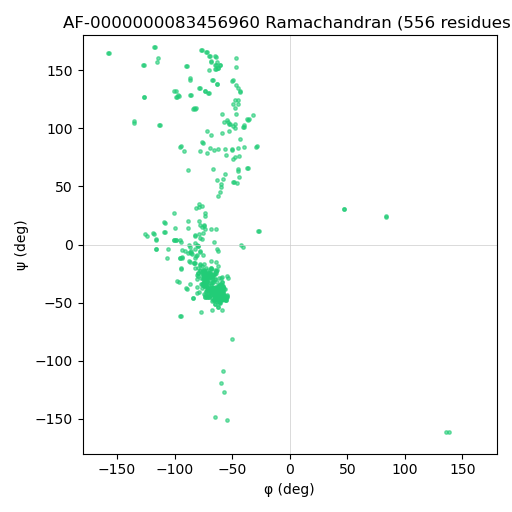S A 1 158 ? 1.718 -15.188 -8.258 1 89.19 158 HIS A N 1
ATOM 1175 C CA . HIS A 1 158 ? 1.054 -15.648 -7.047 1 89.19 158 HIS A CA 1
ATOM 1176 C C . HIS A 1 158 ? -0.105 -16.594 -7.375 1 89.19 158 HIS A C 1
ATOM 1178 O O . HIS A 1 158 ? -0.368 -17.547 -6.637 1 89.19 158 HIS A O 1
ATOM 1184 N N . ARG A 1 159 ? -0.712 -16.359 -8.445 1 87.31 159 ARG A N 1
ATOM 1185 C CA . ARG A 1 159 ? -1.899 -17.141 -8.797 1 87.31 159 ARG A CA 1
ATOM 1186 C C . ARG A 1 159 ? -1.518 -18.5 -9.359 1 87.31 159 ARG A C 1
ATOM 1188 O O . ARG A 1 159 ? -2.119 -19.516 -9 1 87.31 159 ARG A O 1
ATOM 1195 N N . PHE A 1 160 ? -0.522 -18.5 -10.156 1 92.31 160 PHE A N 1
ATOM 1196 C CA . PHE A 1 160 ? -0.273 -19.703 -10.93 1 92.31 160 PHE A CA 1
ATOM 1197 C C . PHE A 1 160 ? 0.767 -20.594 -10.242 1 92.31 160 PHE A C 1
ATOM 1199 O O . PHE A 1 160 ? 0.927 -21.766 -10.602 1 92.31 160 PHE A O 1
ATOM 1206 N N . CYS A 1 161 ? 1.419 -20.047 -9.25 1 92.5 161 CYS A N 1
ATOM 1207 C CA . CYS A 1 161 ? 2.52 -20.812 -8.688 1 92.5 161 CYS A CA 1
ATOM 1208 C C . CYS A 1 161 ? 2.164 -21.344 -7.297 1 92.5 161 CYS A C 1
ATOM 1210 O O . CYS A 1 161 ? 3.047 -21.719 -6.527 1 92.5 161 CYS A O 1
ATOM 1212 N N . ARG A 1 162 ? 0.98 -21.391 -6.984 1 87.12 162 ARG A N 1
ATOM 1213 C CA . ARG A 1 162 ? 0.555 -21.859 -5.668 1 87.12 162 ARG A CA 1
ATOM 1214 C C . ARG A 1 162 ? 1.057 -23.281 -5.398 1 87.12 162 ARG A C 1
ATOM 1216 O O . ARG A 1 162 ? 1.548 -23.562 -4.305 1 87.12 162 ARG A O 1
ATOM 1223 N N . SER A 1 163 ? 0.89 -24.172 -6.387 1 90.5 163 SER A N 1
ATOM 1224 C CA . SER A 1 163 ? 1.337 -25.547 -6.215 1 90.5 163 SER A CA 1
ATOM 1225 C C . SER A 1 163 ? 2.842 -25.609 -5.973 1 90.5 163 SER A C 1
ATOM 1227 O O . SER A 1 163 ? 3.314 -26.453 -5.211 1 90.5 163 SER A O 1
ATOM 1229 N N . MET A 1 164 ? 3.537 -24.75 -6.59 1 93 164 MET A N 1
ATOM 1230 C CA . MET A 1 164 ? 4.984 -24.688 -6.395 1 93 164 MET A CA 1
ATOM 1231 C C . MET A 1 164 ? 5.328 -24.219 -4.988 1 93 164 MET A C 1
ATOM 1233 O O . MET A 1 164 ? 6.234 -24.766 -4.352 1 93 164 MET A O 1
ATOM 1237 N N . PHE A 1 165 ? 4.578 -23.219 -4.457 1 90.25 165 PHE A N 1
ATOM 1238 C CA . PHE A 1 165 ? 4.816 -22.719 -3.104 1 90.25 165 PHE A CA 1
ATOM 1239 C C . PHE A 1 165 ? 4.664 -23.844 -2.084 1 90.25 165 PHE A C 1
ATOM 1241 O O . PHE A 1 165 ? 5.371 -23.875 -1.075 1 90.25 165 PHE A O 1
ATOM 1248 N N . GLU A 1 166 ? 3.789 -24.719 -2.422 1 87.56 166 GLU A N 1
ATOM 1249 C CA . GLU A 1 166 ? 3.475 -25.812 -1.512 1 87.56 166 GLU A CA 1
ATOM 1250 C C . GLU A 1 166 ? 4.434 -26.984 -1.706 1 87.56 166 GLU A C 1
ATOM 1252 O O . GLU A 1 166 ? 4.359 -27.984 -0.987 1 87.56 166 GLU A O 1
ATOM 1257 N N . GLY A 1 167 ? 5.254 -26.906 -2.684 1 91.56 167 GLY A N 1
ATOM 1258 C CA . GLY A 1 167 ? 6.258 -27.938 -2.912 1 91.56 167 GLY A CA 1
ATOM 1259 C C . GLY A 1 167 ? 5.727 -29.125 -3.686 1 91.56 167 GLY A C 1
ATOM 1260 O O . GLY A 1 167 ? 6.289 -30.219 -3.613 1 91.56 167 GLY A O 1
ATOM 1261 N N . ARG A 1 168 ? 4.703 -28.938 -4.438 1 93.69 168 ARG A N 1
ATOM 1262 C CA . ARG A 1 168 ? 4.094 -30.062 -5.133 1 93.69 168 ARG A CA 1
ATOM 1263 C C . ARG A 1 168 ? 4.633 -30.203 -6.551 1 93.69 168 ARG A C 1
ATOM 1265 O O . ARG A 1 168 ? 5.227 -31.219 -6.906 1 93.69 168 ARG A O 1
ATOM 1272 N N . LYS A 1 169 ? 4.391 -29.125 -7.332 1 95.62 169 LYS A N 1
ATOM 1273 C CA . LYS A 1 169 ? 4.852 -29.172 -8.719 1 95.62 169 LYS A CA 1
ATOM 1274 C C . LYS A 1 169 ? 5.012 -27.766 -9.289 1 95.62 169 LYS A C 1
ATOM 1276 O O . LYS A 1 169 ? 4.516 -26.797 -8.719 1 95.62 169 LYS A O 1
ATOM 1281 N N . CYS A 1 170 ? 5.688 -27.719 -10.367 1 96.5 170 CYS A N 1
ATOM 1282 C CA . CYS A 1 170 ? 5.801 -26.5 -11.156 1 96.5 170 CYS A CA 1
ATOM 1283 C C . CYS A 1 170 ? 5.098 -26.656 -12.5 1 96.5 170 CYS A C 1
ATOM 1285 O O . CYS A 1 170 ? 5.637 -27.266 -13.422 1 96.5 170 CYS A O 1
ATOM 1287 N N . SER A 1 171 ? 3.943 -26.094 -12.602 1 95.06 171 SER A N 1
ATOM 1288 C CA . SER A 1 171 ? 3.184 -26.172 -13.844 1 95.06 171 SER A CA 1
ATOM 1289 C C . SER A 1 171 ? 3.801 -25.312 -14.938 1 95.06 171 SER A C 1
ATOM 1291 O O . SER A 1 171 ? 4.668 -24.484 -14.656 1 95.06 171 SER A O 1
ATOM 1293 N N . TYR A 1 172 ? 3.355 -25.562 -16.172 1 95.5 172 TYR A N 1
ATOM 1294 C CA . TYR A 1 172 ? 3.809 -24.734 -17.281 1 95.5 172 TYR A CA 1
ATOM 1295 C C . TYR A 1 172 ? 3.42 -23.281 -17.078 1 95.5 172 TYR A C 1
ATOM 1297 O O . TYR A 1 172 ? 4.211 -22.375 -17.344 1 95.5 172 TYR A O 1
ATOM 1305 N N . ARG A 1 173 ? 2.199 -23.016 -16.609 1 94.62 173 ARG A N 1
ATOM 1306 C CA . ARG A 1 173 ? 1.729 -21.656 -16.344 1 94.62 173 ARG A CA 1
ATOM 1307 C C . ARG A 1 173 ? 2.574 -20.984 -15.273 1 94.62 173 ARG A C 1
ATOM 1309 O O . ARG A 1 173 ? 2.865 -19.781 -15.367 1 94.62 173 ARG A O 1
ATOM 1316 N N . CYS A 1 174 ? 2.947 -21.734 -14.312 1 95.75 174 CYS A N 1
ATOM 1317 C CA . CYS A 1 174 ? 3.803 -21.203 -13.258 1 95.75 174 CYS A CA 1
ATOM 1318 C C . CYS A 1 174 ? 5.168 -20.812 -13.812 1 95.75 174 CYS A C 1
ATOM 1320 O O . CYS A 1 174 ? 5.637 -19.688 -13.594 1 95.75 174 CYS A O 1
ATOM 1322 N N . LYS A 1 175 ? 5.781 -21.703 -14.508 1 97.25 175 LYS A N 1
ATOM 1323 C CA . LYS A 1 175 ? 7.094 -21.422 -15.094 1 97.25 175 LYS A CA 1
ATOM 1324 C C . LYS A 1 175 ? 7.047 -20.203 -16 1 97.25 175 LYS A C 1
ATOM 1326 O O . LYS A 1 175 ? 7.969 -19.391 -16.016 1 97.25 175 LYS A O 1
ATOM 1331 N N . ASN A 1 176 ? 6.016 -20.125 -16.812 1 96.81 176 ASN A N 1
ATOM 1332 C CA . ASN A 1 176 ? 5.844 -18.969 -17.688 1 96.81 176 ASN A CA 1
ATOM 1333 C C . ASN A 1 176 ? 5.699 -17.672 -16.875 1 96.81 176 ASN A C 1
ATOM 1335 O O . ASN A 1 176 ? 6.25 -16.641 -17.266 1 96.81 176 ASN A O 1
ATOM 1339 N N . SER A 1 177 ? 4.938 -17.75 -15.836 1 97 177 SER A N 1
ATOM 1340 C CA . SER A 1 177 ? 4.746 -16.578 -14.984 1 97 177 SER A CA 1
ATOM 1341 C C . SER A 1 177 ? 6.062 -16.125 -14.367 1 97 177 SER A C 1
ATOM 1343 O O . SER A 1 177 ? 6.328 -14.914 -14.266 1 97 177 SER A O 1
ATOM 1345 N N . ILE A 1 178 ? 6.859 -17.062 -13.953 1 97.12 178 ILE A N 1
ATOM 1346 C CA . ILE A 1 178 ? 8.172 -16.75 -13.398 1 97.12 178 ILE A CA 1
ATOM 1347 C C . ILE A 1 178 ? 9.031 -16.062 -14.461 1 97.12 178 ILE A C 1
ATOM 1349 O O . ILE A 1 178 ? 9.688 -15.055 -14.188 1 97.12 178 ILE A O 1
ATOM 1353 N N . SER A 1 179 ? 8.984 -16.547 -15.664 1 96.81 179 SER A N 1
ATOM 1354 C CA . SER A 1 179 ? 9.773 -15.992 -16.75 1 96.81 179 SER A CA 1
ATOM 1355 C C . SER A 1 179 ? 9.344 -14.57 -17.078 1 96.81 179 SER A C 1
ATOM 1357 O O . SER A 1 179 ? 10.18 -13.695 -17.312 1 96.81 179 SER A O 1
ATOM 1359 N N . ILE A 1 180 ? 8.047 -14.359 -17.125 1 97.69 180 ILE A N 1
ATOM 1360 C CA . ILE A 1 180 ? 7.516 -13.023 -17.422 1 97.69 180 ILE A CA 1
ATOM 1361 C C . ILE A 1 180 ? 7.922 -12.062 -16.297 1 97.69 180 ILE A C 1
ATOM 1363 O O . ILE A 1 180 ? 8.336 -10.93 -16.578 1 97.69 180 ILE A O 1
ATOM 1367 N N . LEU A 1 181 ? 7.832 -12.5 -15.039 1 97.69 181 LEU A N 1
ATOM 1368 C CA . LEU A 1 181 ? 8.195 -11.664 -13.898 1 97.69 181 LEU A CA 1
ATOM 1369 C C . LEU A 1 181 ? 9.672 -11.297 -13.945 1 97.69 181 LEU A C 1
ATOM 1371 O O . LEU A 1 181 ? 10.031 -10.133 -13.727 1 97.69 181 LEU A O 1
ATOM 1375 N N . ARG A 1 182 ? 10.5 -12.203 -14.305 1 95.81 182 ARG A N 1
ATOM 1376 C CA . ARG A 1 182 ? 11.945 -12 -14.328 1 95.81 182 ARG A CA 1
ATOM 1377 C C . ARG A 1 182 ? 12.336 -11.016 -15.422 1 95.81 182 ARG A C 1
ATOM 1379 O O . ARG A 1 182 ? 13.414 -10.414 -15.367 1 95.81 182 ARG A O 1
ATOM 1386 N N . ARG A 1 183 ? 11.516 -10.82 -16.375 1 96.25 183 ARG A N 1
ATOM 1387 C CA . ARG A 1 183 ? 11.812 -9.922 -17.484 1 96.25 183 ARG A CA 1
ATOM 1388 C C . ARG A 1 183 ? 11.414 -8.492 -17.141 1 96.25 183 ARG A C 1
ATOM 1390 O O . ARG A 1 183 ? 11.82 -7.547 -17.828 1 96.25 183 ARG A O 1
ATOM 1397 N N . GLN A 1 184 ? 10.609 -8.367 -16.094 1 96.38 184 GLN A N 1
ATOM 1398 C CA . GLN A 1 184 ? 10.242 -7.012 -15.703 1 96.38 184 GLN A CA 1
ATOM 1399 C C . GLN A 1 184 ? 11.438 -6.273 -15.102 1 96.38 184 GLN A C 1
ATOM 1401 O O . GLN A 1 184 ? 12.109 -6.793 -14.211 1 96.38 184 GLN A O 1
ATOM 1406 N N . GLN A 1 185 ? 11.695 -5.07 -15.578 1 93.81 185 GLN A N 1
ATOM 1407 C CA . GLN A 1 185 ? 12.82 -4.277 -15.094 1 93.81 185 GLN A CA 1
ATOM 1408 C C . GLN A 1 185 ? 12.727 -4.051 -13.586 1 93.81 185 GLN A C 1
ATOM 1410 O O . GLN A 1 185 ? 13.727 -4.18 -12.875 1 93.81 185 GLN A O 1
ATOM 1415 N N . LYS A 1 186 ? 11.523 -3.783 -13.102 1 95.19 186 LYS A N 1
ATOM 1416 C CA . LYS A 1 186 ? 11.336 -3.447 -11.695 1 95.19 186 LYS A CA 1
ATOM 1417 C C . LYS A 1 186 ? 11.336 -4.703 -10.828 1 95.19 186 LYS A C 1
ATOM 1419 O O . LYS A 1 186 ? 11.266 -4.613 -9.602 1 95.19 186 LYS A O 1
ATOM 1424 N N . ALA A 1 187 ? 11.469 -5.859 -11.406 1 96.75 187 ALA A N 1
ATOM 1425 C CA . ALA A 1 187 ? 11.516 -7.117 -10.664 1 96.75 187 ALA A CA 1
ATOM 1426 C C . ALA A 1 187 ? 12.961 -7.59 -10.477 1 96.75 187 ALA A C 1
ATOM 1428 O O . ALA A 1 187 ? 13.195 -8.664 -9.914 1 96.75 187 ALA A O 1
ATOM 1429 N N . ALA A 1 188 ? 13.898 -6.844 -10.891 1 94.75 188 ALA A N 1
ATOM 1430 C CA . ALA A 1 188 ? 15.297 -7.273 -10.93 1 94.75 188 ALA A CA 1
ATOM 1431 C C . ALA A 1 188 ? 15.773 -7.688 -9.539 1 94.75 188 ALA A C 1
ATOM 1433 O O . ALA A 1 188 ? 16.516 -8.664 -9.398 1 94.75 188 ALA A O 1
ATOM 1434 N N . LYS A 1 189 ? 15.344 -7.035 -8.547 1 95.31 189 LYS A N 1
ATOM 1435 C CA . LYS A 1 189 ? 15.859 -7.277 -7.203 1 95.31 189 LYS A CA 1
ATOM 1436 C C . LYS A 1 189 ? 15.188 -8.492 -6.566 1 95.31 189 LYS A C 1
ATOM 1438 O O . LYS A 1 189 ? 15.664 -9.008 -5.551 1 95.31 189 LYS A O 1
ATOM 1443 N N . LEU A 1 190 ? 14.141 -9.047 -7.152 1 94.94 190 LEU A N 1
ATOM 1444 C CA . LEU A 1 190 ? 13.445 -10.195 -6.594 1 94.94 190 LEU A CA 1
ATOM 1445 C C . LEU A 1 190 ? 14.312 -11.453 -6.672 1 94.94 190 LEU A C 1
ATOM 1447 O O . LEU A 1 190 ? 14.188 -12.352 -5.84 1 94.94 190 LEU A O 1
ATOM 1451 N N . ASP A 1 191 ? 15.211 -11.516 -7.547 1 91.25 191 ASP A N 1
ATOM 1452 C CA . ASP A 1 191 ? 16.031 -12.703 -7.754 1 91.25 191 ASP A CA 1
ATOM 1453 C C . ASP A 1 191 ? 17.141 -12.789 -6.715 1 91.25 191 ASP A C 1
ATOM 1455 O O . ASP A 1 191 ? 17.625 -13.875 -6.395 1 91.25 191 ASP A O 1
ATOM 1459 N N . THR A 1 192 ? 17.547 -11.664 -6.223 1 91.88 192 THR A N 1
ATOM 1460 C CA . THR A 1 192 ? 18.703 -11.648 -5.332 1 91.88 192 THR A CA 1
ATOM 1461 C C . THR A 1 192 ? 18.312 -11.141 -3.947 1 91.88 192 THR A C 1
ATOM 1463 O O . THR A 1 192 ? 19.172 -10.844 -3.121 1 91.88 192 THR A O 1
ATOM 1466 N N . CYS A 1 193 ? 17 -10.992 -3.732 1 94.62 193 CYS A N 1
ATOM 1467 C CA . CYS A 1 193 ? 16.547 -10.406 -2.471 1 94.62 193 CYS A CA 1
ATOM 1468 C C . CYS A 1 193 ? 16.844 -11.352 -1.306 1 94.62 193 CYS A C 1
ATOM 1470 O O . CYS A 1 193 ? 17.062 -12.547 -1.508 1 94.62 193 CYS A O 1
ATOM 1472 N N . LEU A 1 194 ? 16.922 -10.727 -0.156 1 94.44 194 LEU A N 1
ATOM 1473 C CA . LEU A 1 194 ? 17.234 -11.469 1.055 1 94.44 194 LEU A CA 1
ATOM 1474 C C . LEU A 1 194 ? 15.977 -11.844 1.818 1 94.44 194 LEU A C 1
ATOM 1476 O O . LEU A 1 194 ? 15.086 -11.016 1.994 1 94.44 194 LEU A O 1
ATOM 1480 N N . CYS A 1 195 ? 15.875 -13.117 2.129 1 91.62 195 CYS A N 1
ATOM 1481 C CA . CYS A 1 195 ? 14.797 -13.555 3.012 1 91.62 195 CYS A CA 1
ATOM 1482 C C . CYS A 1 195 ? 15.094 -13.18 4.461 1 91.62 195 CYS A C 1
ATOM 1484 O O . CYS A 1 195 ? 15.758 -13.938 5.172 1 91.62 195 CYS A O 1
ATOM 1486 N N . ASP A 1 196 ? 14.656 -11.984 4.66 1 82.56 196 ASP A N 1
ATOM 1487 C CA . ASP A 1 196 ? 14.859 -11.469 6.008 1 82.56 196 ASP A CA 1
ATOM 1488 C C . ASP A 1 196 ? 13.531 -11.227 6.711 1 82.56 196 ASP A C 1
ATOM 1490 O O . ASP A 1 196 ? 12.461 -11.469 6.137 1 82.56 196 ASP A O 1
ATOM 1494 N N . GLY A 1 197 ? 13.422 -11.188 7.941 1 74.62 197 GLY A N 1
ATOM 1495 C CA . GLY A 1 197 ? 12.195 -10.969 8.695 1 74.62 197 GLY A CA 1
ATOM 1496 C C . GLY A 1 197 ? 12.078 -11.867 9.914 1 74.62 197 GLY A C 1
ATOM 1497 O O . GLY A 1 197 ? 13.078 -12.359 10.43 1 74.62 197 GLY A O 1
ATOM 1498 N N . GLN A 1 198 ? 10.789 -11.797 10.156 1 75.75 198 GLN A N 1
ATOM 1499 C CA . GLN A 1 198 ? 10.555 -12.641 11.32 1 75.75 198 GLN A CA 1
ATOM 1500 C C . GLN A 1 198 ? 10.727 -14.117 10.977 1 75.75 198 GLN A C 1
ATOM 1502 O O . GLN A 1 198 ? 10.719 -14.484 9.805 1 75.75 198 GLN A O 1
ATOM 1507 N N . ASP A 1 199 ? 10.875 -14.867 11.867 1 76.69 199 ASP A N 1
ATOM 1508 C CA . ASP A 1 199 ? 11.234 -16.266 11.695 1 76.69 199 ASP A CA 1
ATOM 1509 C C . ASP A 1 199 ? 10.266 -16.984 10.758 1 76.69 199 ASP A C 1
ATOM 1511 O O . ASP A 1 199 ? 10.68 -17.688 9.836 1 76.69 199 ASP A O 1
ATOM 1515 N N . LYS A 1 200 ? 9.094 -16.719 10.977 1 72.94 200 LYS A N 1
ATOM 1516 C CA . LYS A 1 200 ? 8.117 -17.422 10.148 1 72.94 200 LYS A CA 1
ATOM 1517 C C . LYS A 1 200 ? 8.188 -16.953 8.703 1 72.94 200 LYS A C 1
ATOM 1519 O O . LYS A 1 200 ? 8.133 -17.781 7.777 1 72.94 200 LYS A O 1
ATOM 1524 N N . GLU A 1 201 ? 8.297 -15.727 8.531 1 77.31 201 GLU A N 1
ATOM 1525 C CA . GLU A 1 201 ? 8.383 -15.164 7.184 1 77.31 201 GLU A CA 1
ATOM 1526 C C . GLU A 1 201 ? 9.68 -15.57 6.496 1 77.31 201 GLU A C 1
ATOM 1528 O O . GLU A 1 201 ? 9.688 -15.852 5.297 1 77.31 201 GLU A O 1
ATOM 1533 N N . LYS A 1 202 ? 10.625 -15.547 7.27 1 84.44 202 LYS A N 1
ATOM 1534 C CA . LYS A 1 202 ? 11.93 -15.945 6.758 1 84.44 202 LYS A CA 1
ATOM 1535 C C . LYS A 1 202 ? 11.914 -17.391 6.273 1 84.44 202 LYS A C 1
ATOM 1537 O O . LYS A 1 202 ? 12.438 -17.703 5.199 1 84.44 202 LYS A O 1
ATOM 1542 N N . HIS A 1 203 ? 11.398 -18.234 7.098 1 83.94 203 HIS A N 1
ATOM 1543 C CA . HIS A 1 203 ? 11.32 -19.656 6.754 1 83.94 203 HIS A CA 1
ATOM 1544 C C . HIS A 1 203 ? 10.484 -19.875 5.496 1 83.94 203 HIS A C 1
ATOM 1546 O O . HIS A 1 203 ? 10.875 -20.625 4.609 1 83.94 203 HIS A O 1
ATOM 1552 N N . GLU A 1 204 ? 9.383 -19.219 5.426 1 84 204 GLU A N 1
ATOM 1553 C CA . GLU A 1 204 ? 8.508 -19.344 4.266 1 84 204 GLU A CA 1
ATOM 1554 C C . GLU A 1 204 ? 9.203 -18.859 2.994 1 84 204 GLU A C 1
ATOM 1556 O O . GLU A 1 204 ? 9.086 -19.484 1.938 1 84 204 GLU A O 1
ATOM 1561 N N . CYS A 1 205 ? 9.773 -17.781 3.102 1 89.12 205 CYS A N 1
ATOM 1562 C CA . CYS A 1 205 ? 10.508 -17.219 1.975 1 89.12 205 CYS A CA 1
ATOM 1563 C C . CYS A 1 205 ? 11.562 -18.188 1.465 1 89.12 205 CYS A C 1
ATOM 1565 O O . CYS A 1 205 ? 11.664 -18.422 0.259 1 89.12 205 CYS A O 1
ATOM 1567 N N . ARG A 1 206 ? 12.344 -18.766 2.334 1 92.38 206 ARG A N 1
ATOM 1568 C CA . ARG A 1 206 ? 13.375 -19.734 1.96 1 92.38 206 ARG A CA 1
ATOM 1569 C C . ARG A 1 206 ? 12.766 -20.984 1.34 1 92.38 206 ARG A C 1
ATOM 1571 O O . ARG A 1 206 ? 13.305 -21.531 0.38 1 92.38 206 ARG A O 1
ATOM 1578 N N . LYS A 1 207 ? 11.727 -21.359 1.924 1 92 207 LYS A N 1
ATOM 1579 C CA . LYS A 1 207 ? 11.016 -22.531 1.4 1 92 207 LYS A CA 1
ATOM 1580 C C . LYS A 1 207 ? 10.578 -22.297 -0.042 1 92 207 LYS A C 1
ATOM 1582 O O . LYS A 1 207 ? 10.734 -23.188 -0.891 1 92 207 LYS A O 1
ATOM 1587 N N . ILE A 1 208 ? 10.039 -21.188 -0.313 1 91.5 208 ILE A N 1
ATOM 1588 C CA . ILE A 1 208 ? 9.562 -20.859 -1.652 1 91.5 208 ILE A CA 1
ATOM 1589 C C . ILE A 1 208 ? 10.742 -20.859 -2.629 1 91.5 208 ILE A C 1
ATOM 1591 O O . ILE A 1 208 ? 10.633 -21.375 -3.738 1 91.5 208 ILE A O 1
ATOM 1595 N N . ARG A 1 209 ? 11.797 -20.312 -2.266 1 93.5 209 ARG A N 1
ATOM 1596 C CA . ARG A 1 209 ? 12.984 -20.266 -3.111 1 93.5 209 ARG A CA 1
ATOM 1597 C C . ARG A 1 209 ? 13.508 -21.656 -3.404 1 93.5 209 ARG A C 1
ATOM 1599 O O . ARG A 1 209 ? 13.875 -21.969 -4.543 1 93.5 209 ARG A O 1
ATOM 1606 N N . THR A 1 210 ? 13.57 -22.453 -2.381 1 94.25 210 THR A N 1
ATOM 1607 C CA . THR A 1 210 ? 14.031 -23.828 -2.529 1 94.25 210 THR A CA 1
ATOM 1608 C C . THR A 1 210 ? 13.109 -24.609 -3.463 1 94.25 210 THR A C 1
ATOM 1610 O O . THR A 1 210 ? 13.578 -25.344 -4.34 1 94.25 210 THR A O 1
ATOM 1613 N N . ASN A 1 211 ? 11.828 -24.438 -3.205 1 94.88 211 ASN A N 1
ATOM 1614 C CA . ASN A 1 211 ? 10.859 -25.109 -4.055 1 94.88 211 ASN A CA 1
ATOM 1615 C C . ASN A 1 211 ? 11.008 -24.703 -5.516 1 94.88 211 ASN A C 1
ATOM 1617 O O . ASN A 1 211 ? 10.93 -25.547 -6.414 1 94.88 211 ASN A O 1
ATOM 1621 N N . MET A 1 212 ? 11.133 -23.422 -5.723 1 95.44 212 MET A N 1
ATOM 1622 C CA . MET A 1 212 ? 11.273 -22.922 -7.09 1 95.44 212 MET A CA 1
ATOM 1623 C C . MET A 1 212 ? 12.5 -23.531 -7.766 1 95.44 212 MET A C 1
ATOM 1625 O O . MET A 1 212 ? 12.414 -24 -8.906 1 95.44 212 MET A O 1
ATOM 1629 N N . ASP A 1 213 ? 13.609 -23.547 -7.121 1 95 213 ASP A N 1
ATOM 1630 C CA . ASP A 1 213 ? 14.852 -24.078 -7.672 1 95 213 ASP A CA 1
ATOM 1631 C C . ASP A 1 213 ? 14.727 -25.562 -7.977 1 95 213 ASP A C 1
ATOM 1633 O O . ASP A 1 213 ? 15.172 -26.031 -9.023 1 95 213 ASP A O 1
ATOM 1637 N N . LYS A 1 214 ? 14.148 -26.25 -7.105 1 95.88 214 LYS A N 1
ATOM 1638 C CA . LYS A 1 214 ? 14.031 -27.703 -7.227 1 95.88 214 LYS A CA 1
ATOM 1639 C C . LYS A 1 214 ? 13.008 -28.094 -8.281 1 95.88 214 LYS A C 1
ATOM 1641 O O . LYS A 1 214 ? 13.258 -28.969 -9.117 1 95.88 214 LYS A O 1
ATOM 1646 N N . LEU A 1 215 ? 11.883 -27.438 -8.234 1 96.81 215 LEU A N 1
ATOM 1647 C CA . LEU A 1 215 ? 10.75 -27.906 -9.031 1 96.81 215 LEU A CA 1
ATOM 1648 C C . LEU A 1 215 ? 10.773 -27.266 -10.422 1 96.81 215 LEU A C 1
ATOM 1650 O O . LEU A 1 215 ? 10.406 -27.891 -11.406 1 96.81 215 LEU A O 1
ATOM 1654 N N . CYS A 1 216 ? 11.148 -26.031 -10.438 1 96.06 216 CYS A N 1
ATOM 1655 C CA . CYS A 1 216 ? 11.016 -25.312 -11.703 1 96.06 216 CYS A CA 1
ATOM 1656 C C . CYS A 1 216 ? 12.328 -25.312 -12.469 1 96.06 216 CYS A C 1
ATOM 1658 O O . CYS A 1 216 ? 12.336 -25.312 -13.703 1 96.06 216 CYS A O 1
ATOM 1660 N N . PHE A 1 217 ? 13.414 -25.297 -11.867 1 92.38 217 PHE A N 1
ATOM 1661 C CA . PHE A 1 217 ? 14.672 -25.094 -12.578 1 92.38 217 PHE A CA 1
ATOM 1662 C C . PHE A 1 217 ? 15.641 -26.25 -12.297 1 92.38 217 PHE A C 1
ATOM 1664 O O . PHE A 1 217 ? 16.719 -26.297 -12.883 1 92.38 217 PHE A O 1
ATOM 1671 N N . ARG A 1 218 ? 15.312 -27.297 -11.664 1 83.94 218 ARG A N 1
ATOM 1672 C CA . ARG A 1 218 ? 16.062 -28.516 -11.375 1 83.94 218 ARG A CA 1
ATOM 1673 C C . ARG A 1 218 ? 17.453 -28.188 -10.852 1 83.94 218 ARG A C 1
ATOM 1675 O O . ARG A 1 218 ? 18.438 -28.766 -11.305 1 83.94 218 ARG A O 1
ATOM 1682 N N . ARG A 1 219 ? 17.609 -27.062 -10.164 1 66.69 219 ARG A N 1
ATOM 1683 C CA . ARG A 1 219 ? 18.875 -26.766 -9.508 1 66.69 219 ARG A CA 1
ATOM 1684 C C . ARG A 1 219 ? 18.984 -27.484 -8.172 1 66.69 219 ARG A C 1
ATOM 1686 O O . ARG A 1 219 ? 18 -27.625 -7.453 1 66.69 219 ARG A O 1
ATOM 1693 N N . THR A 1 220 ? 20 -28.438 -7.949 1 59.53 220 THR A N 1
ATOM 1694 C CA . THR A 1 220 ? 20.234 -29.188 -6.719 1 59.53 220 THR A CA 1
ATOM 1695 C C . THR A 1 220 ? 20.797 -28.281 -5.629 1 59.53 220 THR A C 1
ATOM 1697 O O . THR A 1 220 ? 21.703 -27.484 -5.879 1 59.53 220 THR A O 1
ATOM 1700 N N . HIS A 1 221 ? 20.156 -27.734 -4.719 1 50.5 221 HIS A N 1
ATOM 1701 C CA . HIS A 1 221 ? 20.641 -26.922 -3.604 1 50.5 221 HIS A CA 1
ATOM 1702 C C . HIS A 1 221 ? 21.5 -27.766 -2.656 1 50.5 221 HIS A C 1
ATOM 1704 O O . HIS A 1 221 ? 21.031 -28.766 -2.109 1 50.5 221 HIS A O 1
ATOM 1710 N N . HIS A 1 222 ? 22.844 -28.078 -2.871 1 39.56 222 HIS A N 1
ATOM 1711 C CA . HIS A 1 222 ? 23.719 -28.516 -1.795 1 39.56 222 HIS A CA 1
ATOM 1712 C C . HIS A 1 222 ? 23.672 -27.562 -0.612 1 39.56 222 HIS A C 1
ATOM 1714 O O . HIS A 1 222 ? 23.797 -26.344 -0.788 1 39.56 222 HIS A O 1
ATOM 1720 N N . HIS A 1 223 ? 23 -27.922 0.432 1 40.16 223 HIS A N 1
ATOM 1721 C CA . HIS A 1 223 ? 23.156 -27.234 1.71 1 40.16 223 HIS A CA 1
ATOM 1722 C C . HIS A 1 223 ? 24.625 -27.094 2.084 1 40.16 223 HIS A C 1
ATOM 1724 O O . HIS A 1 223 ? 25.266 -28.062 2.529 1 40.16 223 HIS A O 1
ATOM 1730 N N . ASN A 1 224 ? 25.594 -26.625 1.471 1 30.75 224 ASN A N 1
ATOM 1731 C CA . ASN A 1 224 ? 26.891 -26.359 2.07 1 30.75 224 ASN A CA 1
ATOM 1732 C C . ASN A 1 224 ? 26.766 -25.547 3.357 1 30.75 224 ASN A C 1
ATOM 1734 O O . ASN A 1 224 ? 26.359 -24.391 3.328 1 30.75 224 ASN A O 1
ATOM 1738 N N . ALA A 1 225 ? 26.469 -26.203 4.52 1 34.88 225 ALA A N 1
ATOM 1739 C CA . ALA A 1 225 ? 26.734 -25.641 5.84 1 34.88 225 ALA A CA 1
ATOM 1740 C C . ALA A 1 225 ? 28.156 -25.094 5.926 1 34.88 225 ALA A C 1
ATOM 1742 O O . ALA A 1 225 ? 29.109 -25.859 6.102 1 34.88 225 ALA A O 1
ATOM 1743 N N . THR A 1 226 ? 28.719 -24.219 5.113 1 30.77 226 THR A N 1
ATOM 1744 C CA . THR A 1 226 ? 30 -23.578 5.383 1 30.77 226 THR A CA 1
ATOM 1745 C C . THR A 1 226 ? 30.125 -23.203 6.859 1 30.77 226 THR A C 1
ATOM 1747 O O . THR A 1 226 ? 29.234 -22.547 7.41 1 30.77 226 THR A O 1
ATOM 1750 N N . SER A 1 227 ? 30.906 -24 7.66 1 31.48 227 SER A N 1
ATOM 1751 C CA . SER A 1 227 ? 31.5 -23.812 8.977 1 31.48 227 SER A CA 1
ATOM 1752 C C . SER A 1 227 ? 31.953 -22.375 9.195 1 31.48 227 SER A C 1
ATOM 1754 O O . SER A 1 227 ? 32.625 -21.797 8.336 1 31.48 227 SER A O 1
ATOM 1756 N N . SER A 1 228 ? 31.203 -21.688 10.047 1 32.28 228 SER A N 1
ATOM 1757 C CA . SER A 1 228 ? 31.438 -20.359 10.602 1 32.28 228 SER A CA 1
ATOM 1758 C C . SER A 1 228 ? 32.875 -20.203 11.055 1 32.28 228 SER A C 1
ATOM 1760 O O . SER A 1 228 ? 33.312 -20.797 12.047 1 32.28 228 SER A O 1
ATOM 1762 N N . THR A 1 229 ? 33.812 -20.25 10.133 1 29.36 229 THR A N 1
ATOM 1763 C CA . THR A 1 229 ? 35.188 -19.875 10.484 1 29.36 229 THR A CA 1
ATOM 1764 C C . THR A 1 229 ? 35.188 -18.594 11.32 1 29.36 229 THR A C 1
ATOM 1766 O O . THR A 1 229 ? 34.469 -17.641 11.008 1 29.36 229 THR A O 1
ATOM 1769 N N . GLU A 1 230 ? 35.75 -18.719 12.555 1 29.48 230 GLU A N 1
ATOM 1770 C CA . GLU A 1 230 ? 36.062 -17.797 13.633 1 29.48 230 GLU A CA 1
ATOM 1771 C C . GLU A 1 230 ? 36.688 -16.516 13.094 1 29.48 230 GLU A C 1
ATOM 1773 O O . GLU A 1 230 ? 37.688 -16.562 12.375 1 29.48 230 GLU A O 1
ATOM 1778 N N . GLN A 1 231 ? 35.844 -15.523 12.789 1 27.34 231 GLN A N 1
ATOM 1779 C CA . GLN A 1 231 ? 36.25 -14.203 12.32 1 27.34 231 GLN A CA 1
ATOM 1780 C C . GLN A 1 231 ? 37.375 -13.633 13.203 1 27.34 231 GLN A C 1
ATOM 1782 O O . GLN A 1 231 ? 37.25 -13.617 14.43 1 27.34 231 GLN A O 1
ATOM 1787 N N . PRO A 1 232 ? 38.594 -13.742 12.711 1 30.92 232 PRO A N 1
ATOM 1788 C CA . PRO A 1 232 ? 39.688 -13.242 13.5 1 30.92 232 PRO A CA 1
ATOM 1789 C C . PRO A 1 232 ? 39.438 -11.852 14.078 1 30.92 232 PRO A C 1
ATOM 1791 O O . PRO A 1 232 ? 38.625 -11.094 13.539 1 30.92 232 PRO A O 1
ATOM 1794 N N . PRO A 1 233 ? 39.781 -11.609 15.32 1 26.81 233 PRO A N 1
ATOM 1795 C CA . PRO A 1 233 ? 39.562 -10.391 16.109 1 26.81 233 PRO A CA 1
ATOM 1796 C C . PRO A 1 233 ? 40 -9.125 15.352 1 26.81 233 PRO A C 1
ATOM 1798 O O . PRO A 1 233 ? 40.875 -9.172 14.5 1 26.81 233 PRO A O 1
ATOM 1801 N N . LEU A 1 234 ? 39 -8.203 15.156 1 25.19 234 LEU A N 1
ATOM 1802 C CA . LEU A 1 234 ? 39.031 -6.883 14.539 1 25.19 234 LEU A CA 1
ATOM 1803 C C . LEU A 1 234 ? 40.25 -6.082 15.008 1 25.19 234 LEU A C 1
ATOM 1805 O O . LEU A 1 234 ? 40.375 -5.797 16.203 1 25.19 234 LEU A O 1
ATOM 1809 N N . VAL A 1 235 ? 41.375 -6.438 14.469 1 25.69 235 VAL A N 1
ATOM 1810 C CA . VAL A 1 235 ? 42.531 -5.598 14.766 1 25.69 235 VAL A CA 1
ATOM 1811 C C . VAL A 1 235 ? 42.156 -4.129 14.57 1 25.69 235 VAL A C 1
ATOM 1813 O O . VAL A 1 235 ? 41.406 -3.785 13.664 1 25.69 235 VAL A O 1
ATOM 1816 N N . SER A 1 236 ? 42.344 -3.277 15.594 1 24.33 236 SER A N 1
ATOM 1817 C CA . SER A 1 236 ? 42.188 -1.848 15.836 1 24.33 236 SER A CA 1
ATOM 1818 C C . SER A 1 236 ? 42.844 -1.025 14.734 1 24.33 236 SER A C 1
ATOM 1820 O O . SER A 1 236 ? 44.062 -1.029 14.586 1 24.33 236 SER A O 1
ATOM 1822 N N . VAL A 1 237 ? 42.188 -0.995 13.531 1 22.89 237 VAL A N 1
ATOM 1823 C CA . VAL A 1 237 ? 42.719 -0.246 12.391 1 22.89 237 VAL A CA 1
ATOM 1824 C C . VAL A 1 237 ? 42.906 1.221 12.781 1 22.89 237 VAL A C 1
ATOM 1826 O O . VAL A 1 237 ? 41.969 1.848 13.305 1 22.89 237 VAL A O 1
ATOM 1829 N N . ASN A 1 238 ? 44.094 1.622 12.984 1 22.55 238 ASN A N 1
ATOM 1830 C CA . ASN A 1 238 ? 44.625 2.963 13.195 1 22.55 238 ASN A CA 1
ATOM 1831 C C . ASN A 1 238 ? 44.062 3.949 12.164 1 22.55 238 ASN A C 1
ATOM 1833 O O . ASN A 1 238 ? 43.656 3.551 11.078 1 22.55 238 ASN A O 1
ATOM 1837 N N . ASP A 1 239 ? 44.094 5.379 12.383 1 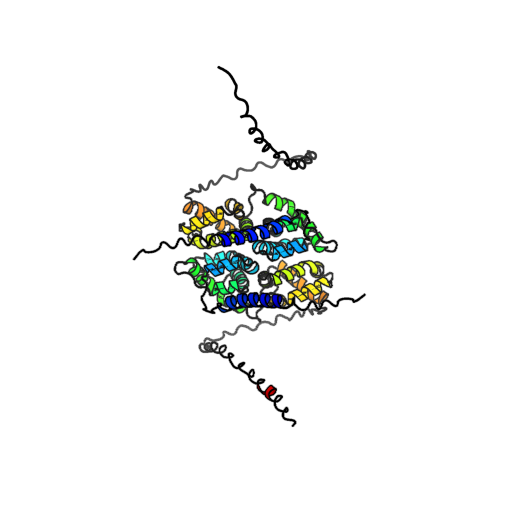22.56 239 ASP A N 1
ATOM 1838 C CA . ASP A 1 239 ? 43.5 6.707 12.18 1 22.56 239 ASP A CA 1
ATOM 1839 C C . ASP A 1 239 ? 43.75 7.203 10.758 1 22.56 239 ASP A C 1
ATOM 1841 O O . ASP A 1 239 ? 43.25 8.266 10.375 1 22.56 239 ASP A O 1
ATOM 1845 N N . GLU A 1 240 ? 44.688 6.664 9.93 1 23.09 240 GLU A N 1
ATOM 1846 C CA . GLU A 1 240 ? 45.312 7.719 9.148 1 23.09 240 GLU A CA 1
ATOM 1847 C C . GLU A 1 240 ? 44.469 8.102 7.938 1 23.09 240 GLU A C 1
ATOM 1849 O O . GLU A 1 240 ? 44.781 9.086 7.254 1 23.09 240 GLU A O 1
ATOM 1854 N N . ASN A 1 241 ? 43.469 7.391 7.301 1 22.64 241 ASN A N 1
ATOM 1855 C CA . ASN A 1 241 ? 43.375 7.492 5.848 1 22.64 241 ASN A CA 1
ATOM 1856 C C . ASN A 1 241 ? 42.5 8.656 5.406 1 22.64 241 ASN A C 1
ATOM 1858 O O . ASN A 1 241 ? 41.281 8.555 5.406 1 22.64 241 ASN A O 1
ATOM 1862 N N . ASN A 1 242 ? 42.75 9.984 5.621 1 21.06 242 ASN A N 1
ATOM 1863 C CA . ASN A 1 242 ? 41.938 11.164 5.371 1 21.06 242 ASN A CA 1
ATOM 1864 C C . ASN A 1 242 ? 41.594 11.312 3.889 1 21.06 242 ASN A C 1
ATOM 1866 O O . ASN A 1 242 ? 40.562 11.883 3.535 1 21.06 242 ASN A O 1
ATOM 1870 N N . GLU A 1 243 ? 42.5 11.242 2.891 1 21.41 243 GLU A N 1
ATOM 1871 C CA . GLU A 1 243 ? 42.625 12.227 1.82 1 21.41 243 GLU A CA 1
ATOM 1872 C C . GLU A 1 243 ? 41.688 11.914 0.67 1 21.41 243 GLU A C 1
ATOM 1874 O O . GLU A 1 243 ? 41.375 12.789 -0.137 1 21.41 243 GLU A O 1
ATOM 1879 N N . LEU A 1 244 ? 41.312 10.695 0.225 1 20 244 LEU A N 1
ATOM 1880 C CA . LEU A 1 244 ? 41.344 10.422 -1.208 1 20 244 LEU A CA 1
ATOM 1881 C C . LEU A 1 244 ? 40 10.758 -1.857 1 20 244 LEU A C 1
ATOM 1883 O O . LEU A 1 244 ? 39.844 10.609 -3.07 1 20 244 LEU A O 1
ATOM 1887 N N . LEU A 1 245 ? 38.812 11.148 -1.309 1 21.06 245 LEU A N 1
ATOM 1888 C CA . LEU A 1 245 ? 37.594 10.742 -1.991 1 21.06 245 LEU A CA 1
ATOM 1889 C C . LEU A 1 245 ? 37.188 11.766 -3.053 1 21.06 245 LEU A C 1
ATOM 1891 O O . LEU A 1 245 ? 36.062 11.719 -3.582 1 21.06 245 LEU A O 1
ATOM 1895 N N . VAL A 1 246 ? 37.969 12.719 -3.652 1 19.73 246 VAL A N 1
ATOM 1896 C CA . VAL A 1 246 ? 37.469 13.875 -4.391 1 19.73 246 VAL A CA 1
ATOM 1897 C C . VAL A 1 246 ? 36.969 13.43 -5.766 1 19.73 246 VAL A C 1
ATOM 1899 O O . VAL A 1 246 ? 36.094 14.07 -6.352 1 19.73 246 VAL A O 1
ATOM 1902 N N . ALA A 1 247 ? 37.438 12.359 -6.465 1 19.16 247 ALA A N 1
ATOM 1903 C CA . ALA A 1 247 ? 37.625 12.453 -7.906 1 19.16 247 ALA A CA 1
ATOM 1904 C C . ALA A 1 247 ? 36.344 12.219 -8.664 1 19.16 247 ALA A C 1
ATOM 1906 O O . ALA A 1 247 ? 36.281 12.367 -9.891 1 19.16 247 ALA A O 1
ATOM 1907 N N . ALA A 1 248 ? 35.219 11.648 -8.125 1 19.91 248 ALA A N 1
ATOM 1908 C CA . ALA A 1 248 ? 34.469 10.844 -9.07 1 19.91 248 ALA A CA 1
ATOM 1909 C C . ALA A 1 248 ? 33.562 11.711 -9.945 1 19.91 248 ALA A C 1
ATOM 1911 O O . ALA A 1 248 ? 32.75 11.203 -10.703 1 19.91 248 ALA A O 1
ATOM 1912 N N . ALA A 1 249 ? 33.562 13.016 -9.789 1 20.98 249 ALA A N 1
ATOM 1913 C CA . ALA A 1 249 ? 32.438 13.75 -10.367 1 20.98 249 ALA A CA 1
ATOM 1914 C C . ALA A 1 249 ? 32.469 13.68 -11.891 1 20.98 249 ALA A C 1
ATOM 1916 O O . ALA A 1 249 ? 31.484 14.016 -12.555 1 20.98 249 ALA A O 1
ATOM 1917 N N . ALA A 1 250 ? 33.688 13.586 -12.57 1 20.42 250 ALA A N 1
ATOM 1918 C CA . ALA A 1 250 ? 33.812 14.242 -13.867 1 20.42 250 ALA A CA 1
ATOM 1919 C C . ALA A 1 250 ? 33.094 13.453 -14.953 1 20.42 250 ALA A C 1
ATOM 1921 O O . ALA A 1 250 ? 33 13.906 -16.094 1 20.42 250 ALA A O 1
ATOM 1922 N N . ALA A 1 251 ? 32.906 12.094 -14.781 1 22.7 251 ALA A N 1
ATOM 1923 C CA . ALA A 1 251 ? 33.094 11.383 -16.047 1 22.7 251 ALA A CA 1
ATOM 1924 C C . ALA A 1 251 ? 31.938 11.633 -17 1 22.7 251 ALA A C 1
ATOM 1926 O O . ALA A 1 251 ? 31.984 11.203 -18.156 1 22.7 251 ALA A O 1
ATOM 1927 N N . HIS A 1 252 ? 30.734 11.961 -16.531 1 22.27 252 HIS A N 1
ATOM 1928 C CA . HIS A 1 252 ? 29.672 11.484 -17.422 1 22.27 252 HIS A CA 1
ATOM 1929 C C . HIS A 1 252 ? 29.531 12.391 -18.641 1 22.27 252 HIS A C 1
ATOM 1931 O O . HIS A 1 252 ? 28.531 12.305 -19.359 1 22.27 252 HIS A O 1
ATOM 1937 N N . ALA A 1 253 ? 30.438 13.406 -18.797 1 22.41 253 ALA A N 1
ATOM 1938 C CA . ALA A 1 253 ? 30.016 14.461 -19.703 1 22.41 253 ALA A CA 1
ATOM 1939 C C . ALA A 1 253 ? 29.828 13.922 -21.125 1 22.41 253 ALA A C 1
ATOM 1941 O O . ALA A 1 253 ? 29.062 14.484 -21.906 1 22.41 253 ALA A O 1
ATOM 1942 N N . SER A 1 254 ? 30.75 13.023 -21.609 1 23.64 254 SER A N 1
ATOM 1943 C CA . SER A 1 254 ? 31.281 13.383 -22.906 1 23.64 254 SER A CA 1
ATOM 1944 C C . SER A 1 254 ? 30.328 13 -24.031 1 23.64 254 SER A C 1
ATOM 1946 O O . SER A 1 254 ? 30.531 13.375 -25.188 1 23.64 254 SER A O 1
ATOM 1948 N N . HIS A 1 255 ? 29.484 11.953 -23.938 1 24.45 255 HIS A N 1
ATOM 1949 C CA . HIS A 1 255 ? 29.469 11.227 -25.203 1 24.45 255 HIS A CA 1
ATOM 1950 C C . HIS A 1 255 ? 28.609 11.93 -26.234 1 24.45 255 HIS A C 1
ATOM 1952 O O . HIS A 1 255 ? 27.453 11.539 -26.453 1 24.45 255 HIS A O 1
ATOM 1958 N N . THR A 1 256 ? 28.484 13.227 -26.281 1 27.77 256 THR A N 1
ATOM 1959 C CA . THR A 1 256 ? 27.516 13.828 -27.203 1 27.77 256 THR A CA 1
ATOM 1960 C C . THR A 1 256 ? 27.922 13.562 -28.641 1 27.77 256 THR A C 1
ATOM 1962 O O . THR A 1 256 ? 27.359 14.164 -29.562 1 27.77 256 THR A O 1
ATOM 1965 N N . ALA A 1 257 ? 29.016 12.828 -28.922 1 23 257 ALA A N 1
ATOM 1966 C CA . ALA A 1 257 ? 29.719 13.227 -30.125 1 23 257 ALA A CA 1
ATOM 1967 C C . ALA A 1 257 ? 28.797 13.164 -31.344 1 23 257 ALA A C 1
ATOM 1969 O O . ALA A 1 257 ? 28.656 14.156 -32.062 1 23 257 ALA A O 1
ATOM 1970 N N . SER A 1 258 ? 28.984 12.125 -32.344 1 27.09 258 SER A N 1
ATOM 1971 C CA . SER A 1 258 ? 29.484 12.102 -33.719 1 27.09 258 SER A CA 1
ATOM 1972 C C . SER A 1 258 ? 28.344 11.922 -34.719 1 27.09 258 SER A C 1
ATOM 1974 O O . SER A 1 258 ? 28.578 11.68 -35.906 1 27.09 258 SER A O 1
ATOM 1976 N N . PHE A 1 259 ? 27.125 11.734 -34.344 1 28.75 259 PHE A N 1
ATOM 1977 C CA . PHE A 1 259 ? 26.406 11.023 -35.375 1 28.75 259 PHE A CA 1
ATOM 1978 C C . PHE A 1 259 ? 26.109 11.945 -36.562 1 28.75 259 PHE A C 1
ATOM 1980 O O . PHE A 1 259 ? 24.969 12.383 -36.75 1 28.75 259 PHE A O 1
ATOM 1987 N N . ALA A 1 260 ? 26.891 12.953 -36.812 1 29.53 260 ALA A N 1
ATOM 1988 C CA . ALA A 1 260 ? 26.5 13.898 -37.844 1 29.53 260 ALA A CA 1
ATOM 1989 C C . ALA A 1 260 ? 26.438 13.219 -39.219 1 29.53 260 ALA A C 1
ATOM 1991 O O . ALA A 1 260 ? 26.297 13.883 -40.25 1 29.53 260 ALA A O 1
ATOM 1992 N N . VAL A 1 261 ? 26.828 11.891 -39.312 1 26 261 VAL A N 1
ATOM 1993 C CA . VAL A 1 261 ? 27.516 11.609 -40.562 1 26 261 VAL A CA 1
ATOM 1994 C C . VAL A 1 261 ? 26.625 11.969 -41.75 1 26 261 VAL A C 1
ATOM 1996 O O . VAL A 1 261 ? 27 12.766 -42.594 1 26 261 VAL A O 1
ATOM 1999 N N . ASN A 1 262 ? 26.375 10.969 -42.781 1 28.47 262 ASN A N 1
ATOM 2000 C CA . ASN A 1 262 ? 26.609 10.82 -44.219 1 28.47 262 ASN A CA 1
ATOM 2001 C C . ASN A 1 262 ? 25.359 11.102 -45.031 1 28.47 262 ASN A C 1
ATOM 2003 O O . ASN A 1 262 ? 24.625 10.172 -45.406 1 28.47 262 ASN A O 1
ATOM 2007 N N . ILE A 1 263 ? 24.5 11.875 -44.562 1 31.69 263 ILE A N 1
ATOM 2008 C CA . ILE A 1 263 ? 23.25 11.805 -45.281 1 31.69 263 ILE A CA 1
ATOM 2009 C C . ILE A 1 263 ? 23.469 12.289 -46.719 1 31.69 263 ILE A C 1
ATOM 2011 O O . ILE A 1 263 ? 22.547 12.312 -47.531 1 31.69 263 ILE A O 1
ATOM 2015 N N . LEU A 1 264 ? 24.672 12.977 -46.875 1 30.56 264 LEU A N 1
ATOM 2016 C CA . LEU A 1 264 ? 24.609 13.867 -48.031 1 30.56 264 LEU A CA 1
ATOM 2017 C C . LEU A 1 264 ? 24.5 13.07 -49.312 1 30.56 264 LEU A C 1
ATOM 2019 O O . LEU A 1 264 ? 24.297 13.641 -50.406 1 30.56 264 LEU A O 1
ATOM 2023 N N . LEU A 1 265 ? 25 11.828 -49.281 1 30.42 265 LEU A N 1
ATOM 2024 C CA . LEU A 1 265 ? 25.734 11.539 -50.531 1 30.42 265 LEU A CA 1
ATOM 2025 C C . LEU A 1 265 ? 24.781 11.422 -51.719 1 30.42 265 LEU A C 1
ATOM 2027 O O . LEU A 1 265 ? 25.219 11.391 -52.844 1 30.42 265 LEU A O 1
ATOM 2031 N N . PHE A 1 266 ? 23.547 11.023 -51.469 1 33.25 266 PHE A N 1
ATOM 2032 C CA . PHE A 1 266 ? 23.078 10.273 -52.625 1 33.25 266 PHE A CA 1
ATOM 2033 C C . PHE A 1 266 ? 22.672 11.211 -53.75 1 33.25 266 PHE A C 1
ATOM 2035 O O . PHE A 1 266 ? 21.5 11.289 -54.125 1 33.25 266 PHE A O 1
ATOM 2042 N N . SER A 1 267 ? 23.125 12.477 -53.656 1 31.86 267 SER A N 1
ATOM 2043 C CA . SER A 1 267 ? 22.469 13.359 -54.625 1 31.86 267 SER A CA 1
ATOM 2044 C C . SER A 1 267 ? 22.734 12.914 -56.062 1 31.86 267 SER A C 1
ATOM 2046 O O . SER A 1 267 ? 22.219 13.523 -57 1 31.86 267 SER A O 1
ATOM 2048 N N . LEU A 1 268 ? 23.906 12.273 -56.219 1 31.05 268 LEU A N 1
ATOM 2049 C CA . LEU A 1 268 ? 24.594 12.609 -57.469 1 31.05 268 LEU A CA 1
ATOM 2050 C C . LEU A 1 268 ? 23.844 12.062 -58.656 1 31.05 268 LEU A C 1
ATOM 2052 O O . LEU A 1 268 ? 24.047 12.523 -59.781 1 31.05 268 LEU A O 1
ATOM 2056 N N . LEU A 1 269 ? 23.328 10.859 -58.562 1 32.78 269 LEU A N 1
ATOM 2057 C CA . LEU A 1 269 ? 23.531 10.039 -59.75 1 32.78 269 LEU A CA 1
ATOM 2058 C C . LEU A 1 269 ? 22.578 10.469 -60.875 1 32.78 269 LEU A C 1
ATOM 2060 O O . LEU A 1 269 ? 22.672 9.961 -62 1 32.78 269 LEU A O 1
ATOM 2064 N N . SER A 1 270 ? 21.516 11.07 -60.531 1 33.19 270 SER A N 1
ATOM 2065 C CA . SER A 1 270 ? 20.516 10.797 -61.562 1 33.19 270 SER A CA 1
ATOM 2066 C C . SER A 1 270 ? 20.781 11.625 -62.812 1 33.19 270 SER A C 1
ATOM 2068 O O . SER A 1 270 ? 19.844 11.891 -63.594 1 33.19 270 SER A O 1
ATOM 2070 N N . LEU A 1 271 ? 21.906 12.359 -62.812 1 33.81 271 LEU A N 1
ATOM 2071 C CA . LEU A 1 271 ? 21.844 13.406 -63.844 1 33.81 271 LEU A CA 1
ATOM 2072 C C . LEU A 1 271 ? 21.781 12.797 -65.25 1 33.81 271 LEU A C 1
ATOM 2074 O O . LEU A 1 271 ? 21.719 13.523 -66.25 1 33.81 271 LEU A O 1
ATOM 2078 N N . THR A 1 272 ? 22.281 11.562 -65.375 1 32.69 272 THR A N 1
ATOM 2079 C CA . THR A 1 272 ? 22.875 11.391 -66.688 1 32.69 272 THR A CA 1
ATOM 2080 C C . THR A 1 272 ? 21.797 11.312 -67.75 1 32.69 272 THR A C 1
ATOM 2082 O O . THR A 1 272 ? 22.109 11.211 -68.938 1 32.69 272 THR A O 1
ATOM 2085 N N . PHE A 1 273 ? 20.594 11 -67.562 1 35.19 273 PHE A N 1
ATOM 2086 C CA . PHE A 1 273 ? 19.953 10.258 -68.625 1 35.19 273 PHE A CA 1
ATOM 2087 C C . PHE A 1 273 ? 19.625 11.18 -69.812 1 35.19 273 PHE A C 1
ATOM 2089 O O . PHE A 1 273 ? 19 10.758 -70.812 1 35.19 273 PHE A O 1
ATOM 2096 N N . SER A 1 274 ? 19.766 12.5 -69.688 1 30.7 274 SER A N 1
ATOM 2097 C CA . SER A 1 274 ? 18.875 13.172 -70.625 1 30.7 274 SER A CA 1
ATOM 2098 C C . SER A 1 274 ? 19.391 13.023 -72.062 1 30.7 274 SER A C 1
ATOM 2100 O O . SER A 1 274 ? 18.688 13.352 -73 1 30.7 274 SER A O 1
ATOM 2102 N N . LEU A 1 275 ? 20.719 13.125 -72.312 1 33.41 275 LEU A N 1
ATOM 2103 C CA . LEU A 1 275 ? 21.016 13.945 -73.5 1 33.41 275 LEU A CA 1
ATOM 2104 C C . LEU A 1 275 ? 20.875 13.141 -74.812 1 33.41 275 LEU A C 1
ATOM 2106 O O . LEU A 1 275 ? 21.234 13.617 -75.875 1 33.41 275 LEU A O 1
ATOM 2110 N N . HIS A 1 276 ? 20.609 11.867 -74.812 1 34.84 276 HIS A N 1
ATOM 2111 C CA . HIS A 1 276 ? 21.016 11.273 -76.062 1 34.84 276 HIS A CA 1
ATOM 2112 C C . HIS A 1 276 ? 20.062 11.656 -77.188 1 34.84 276 HIS A C 1
ATOM 2114 O O . HIS A 1 276 ? 20.125 11.078 -78.312 1 34.84 276 HIS A O 1
ATOM 2120 N N . HIS A 1 277 ? 19.25 12.766 -77.25 1 30.2 277 HIS A N 1
ATOM 2121 C CA . HIS A 1 277 ? 18.281 12.734 -78.312 1 30.2 277 HIS A CA 1
ATOM 2122 C C . HIS A 1 277 ? 18.984 12.883 -79.688 1 30.2 277 HIS A C 1
ATOM 2124 O O . HIS A 1 277 ? 18.391 12.594 -80.688 1 30.2 277 HIS A O 1
ATOM 2130 N N . PHE A 1 278 ? 20.062 13.695 -79.875 1 31.08 278 PHE A N 1
ATOM 2131 C CA . PHE A 1 278 ? 19.953 14.367 -81.188 1 31.08 278 PHE A CA 1
ATOM 2132 C C . PHE A 1 278 ? 20.344 13.43 -82.312 1 31.08 278 PHE A C 1
ATOM 2134 O O . PHE A 1 278 ? 21.516 13.094 -82.5 1 31.08 278 PHE A O 1
ATOM 2141 N N . ALA A 1 279 ? 19.5 12.43 -82.875 1 28.61 279 ALA A N 1
ATOM 2142 C CA . ALA A 1 279 ? 19.609 11.586 -84.062 1 28.61 279 ALA A CA 1
ATOM 2143 C C . ALA A 1 279 ? 19.938 12.414 -85.312 1 28.61 279 ALA A C 1
ATOM 2145 O O . ALA A 1 279 ? 20.828 12.07 -86.062 1 28.61 279 ALA A O 1
ATOM 2146 N N . SER A 1 280 ? 18.984 13.094 -86 1 24.06 280 SER A N 1
ATOM 2147 C CA . SER A 1 280 ? 19.297 13.555 -87.375 1 24.06 280 SER A CA 1
ATOM 2148 C C . SER A 1 280 ? 20.344 14.664 -87.312 1 24.06 280 SER A C 1
ATOM 2150 O O . SER A 1 280 ? 20.359 15.5 -86.438 1 24.06 280 SER A O 1
ATOM 2152 N N . MET B 1 1 ? -16.656 63.438 -42.562 1 23.02 1 MET B N 1
ATOM 2153 C CA . MET B 1 1 ? -16.297 62.094 -43 1 23.02 1 MET B CA 1
ATOM 2154 C C . MET B 1 1 ? -16.891 61.062 -42.062 1 23.02 1 MET B C 1
ATOM 2156 O O . MET B 1 1 ? -16.719 61.125 -40.844 1 23.02 1 MET B O 1
ATOM 2160 N N . VAL B 1 2 ? -18.078 60.438 -42.5 1 29.83 2 VAL B N 1
ATOM 2161 C CA . VAL B 1 2 ? -19.203 59.625 -42.062 1 29.83 2 VAL B CA 1
ATOM 2162 C C . VAL B 1 2 ? -18.75 58.219 -41.719 1 29.83 2 VAL B C 1
ATOM 2164 O O . VAL B 1 2 ? -18.172 57.531 -42.562 1 29.83 2 VAL B O 1
ATOM 2167 N N . LEU B 1 3 ? -18.234 58.062 -40.438 1 29.91 3 LEU B N 1
ATOM 2168 C CA . LEU B 1 3 ? -17.641 56.875 -39.812 1 29.91 3 LEU B CA 1
ATOM 2169 C C . LEU B 1 3 ? -18.578 55.688 -39.875 1 29.91 3 LEU B C 1
ATOM 2171 O O . LEU B 1 3 ? -19.688 55.719 -39.344 1 29.91 3 LEU B O 1
ATOM 2175 N N . TRP B 1 4 ? -18.656 55.062 -41.094 1 25.06 4 TRP B N 1
ATOM 2176 C CA . TRP B 1 4 ? -19.594 54.031 -41.469 1 25.06 4 TRP B CA 1
ATOM 2177 C C . TRP B 1 4 ? -19.469 52.812 -40.531 1 25.06 4 TRP B C 1
ATOM 2179 O O . TRP B 1 4 ? -18.375 52.469 -40.125 1 25.06 4 TRP B O 1
ATOM 2189 N N . ARG B 1 5 ? -20.562 52.594 -39.719 1 30.19 5 ARG B N 1
ATOM 2190 C CA . ARG B 1 5 ? -21.031 51.594 -38.719 1 30.19 5 ARG B CA 1
ATOM 2191 C C . ARG B 1 5 ? -21.062 50.188 -39.312 1 30.19 5 ARG B C 1
ATOM 2193 O O . ARG B 1 5 ? -21.922 49.906 -40.156 1 30.19 5 ARG B O 1
ATOM 2200 N N . LEU B 1 6 ? -19.812 49.656 -39.781 1 27.33 6 LEU B N 1
ATOM 2201 C CA . LEU B 1 6 ? -19.906 48.344 -40.406 1 27.33 6 LEU B CA 1
ATOM 2202 C C . LEU B 1 6 ? -20.609 47.344 -39.5 1 27.33 6 LEU B C 1
ATOM 2204 O O . LEU B 1 6 ? -20.25 47.188 -38.344 1 27.33 6 LEU B O 1
ATOM 2208 N N . ASP B 1 7 ? -21.922 46.938 -39.75 1 29.23 7 ASP B N 1
ATOM 2209 C CA . ASP B 1 7 ? -22.969 46.062 -39.25 1 29.23 7 ASP B CA 1
ATOM 2210 C C . ASP B 1 7 ? -22.531 44.594 -39.312 1 29.23 7 ASP B C 1
ATOM 2212 O O . ASP B 1 7 ? -23.359 43.688 -39.344 1 29.23 7 ASP B O 1
ATOM 2216 N N . GLY B 1 8 ? -21.234 44.25 -38.938 1 26.77 8 GLY B N 1
ATOM 2217 C CA . GLY B 1 8 ? -20.719 42.938 -39.281 1 26.77 8 GLY B CA 1
ATOM 2218 C C . GLY B 1 8 ? -21.438 41.812 -38.562 1 26.77 8 GLY B C 1
ATOM 2219 O O . GLY B 1 8 ? -21.188 41.562 -37.375 1 26.77 8 GLY B O 1
ATOM 2220 N N . ALA B 1 9 ? -22.781 41.5 -38.75 1 31.02 9 ALA B N 1
ATOM 2221 C CA . ALA B 1 9 ? -23.719 40.562 -38.156 1 31.02 9 ALA B CA 1
ATOM 2222 C C . ALA B 1 9 ? -23.297 39.125 -38.406 1 31.02 9 ALA B C 1
ATOM 2224 O O . ALA B 1 9 ? -23.844 38.188 -37.844 1 31.02 9 ALA B O 1
ATOM 2225 N N . ALA B 1 10 ? -22.656 38.781 -39.5 1 32 10 ALA B N 1
ATOM 2226 C CA . ALA B 1 10 ? -23 37.5 -40.125 1 32 10 ALA B CA 1
ATOM 2227 C C . ALA B 1 10 ? -22.422 36.344 -39.312 1 32 10 ALA B C 1
ATOM 2229 O O . ALA B 1 10 ? -22.641 35.188 -39.656 1 32 10 ALA B O 1
ATOM 2230 N N . GLY B 1 11 ? -21.375 36.562 -38.594 1 34.62 11 GLY B N 1
ATOM 2231 C CA . GLY B 1 11 ? -20.516 35.375 -38.469 1 34.62 11 GLY B CA 1
ATOM 2232 C C . GLY B 1 11 ? -21.062 34.344 -37.5 1 34.62 11 GLY B C 1
ATOM 2233 O O . GLY B 1 11 ? -20.328 33.469 -37.062 1 34.62 11 GLY B O 1
ATOM 2234 N N . GLY B 1 12 ? -22.391 34.438 -37.094 1 34.84 12 GLY B N 1
ATOM 2235 C CA . GLY B 1 12 ? -22.797 33.688 -35.938 1 34.84 12 GLY B CA 1
ATOM 2236 C C . GLY B 1 12 ? -22.906 32.188 -36.188 1 34.84 12 GLY B C 1
ATOM 2237 O O . GLY B 1 12 ? -23.156 31.422 -35.281 1 34.84 12 GLY B O 1
ATOM 2238 N N . THR B 1 13 ? -23.172 31.828 -37.469 1 39.88 13 THR B N 1
ATOM 2239 C CA . THR B 1 13 ? -23.891 30.562 -37.625 1 39.88 13 THR B CA 1
ATOM 2240 C C . THR B 1 13 ? -22.953 29.375 -37.375 1 39.88 13 THR B C 1
ATOM 2242 O O . THR B 1 13 ? -23.422 28.281 -37.031 1 39.88 13 THR B O 1
ATOM 2245 N N . CYS B 1 14 ? -21.656 29.625 -37.688 1 37.66 14 CYS B N 1
ATOM 2246 C CA . CYS B 1 14 ? -20.922 28.391 -37.875 1 37.66 14 CYS B CA 1
ATOM 2247 C C . CYS B 1 14 ? -20.641 27.719 -36.531 1 37.66 14 CYS B C 1
ATOM 2249 O O . CYS B 1 14 ? -20.203 26.562 -36.469 1 37.66 14 CYS B O 1
ATOM 2251 N N . ALA B 1 15 ? -20.688 28.641 -35.5 1 40.16 15 ALA B N 1
ATOM 2252 C CA . ALA B 1 15 ? -20.203 28.016 -34.25 1 40.16 15 ALA B CA 1
ATOM 2253 C C . ALA B 1 15 ? -21.234 27.078 -33.688 1 40.16 15 ALA B C 1
ATOM 2255 O O . ALA B 1 15 ? -20.906 26.219 -32.844 1 40.16 15 ALA B O 1
ATOM 2256 N N . ALA B 1 16 ? -22.531 27.297 -34.062 1 44.41 16 ALA B N 1
ATOM 2257 C CA . ALA B 1 16 ? -23.547 26.469 -33.438 1 44.41 16 ALA B CA 1
ATOM 2258 C C . ALA B 1 16 ? -23.5 25.031 -33.938 1 44.41 16 ALA B C 1
ATOM 2260 O O . ALA B 1 16 ? -23.797 24.094 -33.188 1 44.41 16 ALA B O 1
ATOM 2261 N N . VAL B 1 17 ? -23.078 24.906 -35.219 1 44.06 17 VAL B N 1
ATOM 2262 C CA . VAL B 1 17 ? -23.188 23.562 -35.781 1 44.06 17 VAL B CA 1
ATOM 2263 C C . VAL B 1 17 ? -22.109 22.656 -35.156 1 44.06 17 VAL B C 1
ATOM 2265 O O . VAL B 1 17 ? -22.328 21.469 -34.969 1 44.06 17 VAL B O 1
ATOM 2268 N N . ALA B 1 18 ? -20.969 23.344 -34.812 1 42.47 18 ALA B N 1
ATOM 2269 C CA . ALA B 1 18 ? -19.906 22.453 -34.344 1 42.47 18 ALA B CA 1
ATOM 2270 C C . ALA B 1 18 ? -20.219 21.922 -32.938 1 42.47 18 ALA B C 1
ATOM 2272 O O . ALA B 1 18 ? -19.828 20.797 -32.594 1 42.47 18 ALA B O 1
ATOM 2273 N N . LEU B 1 19 ? -21 22.672 -32.219 1 47.41 19 LEU B N 1
ATOM 2274 C CA . LEU B 1 19 ? -21.312 22.172 -30.891 1 47.41 19 LEU B CA 1
ATOM 2275 C C . LEU B 1 19 ? -22.344 21.031 -30.969 1 47.41 19 LEU B C 1
ATOM 2277 O O . LEU B 1 19 ? -22.359 20.141 -30.141 1 47.41 19 LEU B O 1
ATOM 2281 N N . LEU B 1 20 ? -23.172 21 -32.031 1 49.03 20 LEU B N 1
ATOM 2282 C CA . LEU B 1 20 ? -24.172 19.953 -32.125 1 49.03 20 LEU B CA 1
ATOM 2283 C C . LEU B 1 20 ? -23.547 18.609 -32.5 1 49.03 20 LEU B C 1
ATOM 2285 O O . LEU B 1 20 ? -23.969 17.562 -31.984 1 49.03 20 LEU B O 1
ATOM 2289 N N . VAL B 1 21 ? -22.5 18.688 -33.281 1 48.5 21 VAL B N 1
ATOM 2290 C CA . VAL B 1 21 ? -21.953 17.391 -33.688 1 48.5 21 VAL B CA 1
ATOM 2291 C C . VAL B 1 21 ? -21.219 16.734 -32.531 1 48.5 21 VAL B C 1
ATOM 2293 O O . VAL B 1 21 ? -21.297 15.516 -32.344 1 48.5 21 VAL B O 1
ATOM 2296 N N . VAL B 1 22 ? -20.609 17.547 -31.641 1 43.91 22 VAL B N 1
ATOM 2297 C CA . VAL B 1 22 ? -19.891 16.891 -30.547 1 43.91 22 VAL B CA 1
ATOM 2298 C C . VAL B 1 22 ? -20.891 16.328 -29.547 1 43.91 22 VAL B C 1
ATOM 2300 O O . VAL B 1 22 ? -20.672 15.258 -28.969 1 43.91 22 VAL B O 1
ATOM 2303 N N . GLN B 1 23 ? -22.078 16.859 -29.469 1 48.34 23 GLN B N 1
ATOM 2304 C CA . GLN B 1 23 ? -23.062 16.297 -28.547 1 48.34 23 GLN B CA 1
ATOM 2305 C C . GLN B 1 23 ? -23.656 15.008 -29.094 1 48.34 23 GLN B C 1
ATOM 2307 O O . GLN B 1 23 ? -24.047 14.117 -28.328 1 48.34 23 GLN B O 1
ATOM 2312 N N . LEU B 1 24 ? -23.797 14.93 -30.375 1 47.31 24 LEU B N 1
ATOM 2313 C CA . LEU B 1 24 ? -24.406 13.719 -30.922 1 47.31 24 LEU B CA 1
ATOM 2314 C C . LEU B 1 24 ? -23.438 12.547 -30.844 1 47.31 24 LEU B C 1
ATOM 2316 O O . LEU B 1 24 ? -23.859 11.406 -30.609 1 47.31 24 LEU B O 1
ATOM 2320 N N . LEU B 1 25 ? -22.172 12.828 -31.031 1 43.97 25 LEU B N 1
ATOM 2321 C CA . LEU B 1 25 ? -21.266 11.68 -30.969 1 43.97 25 LEU B CA 1
ATOM 2322 C C . LEU B 1 25 ? -21.125 11.172 -29.531 1 43.97 25 LEU B C 1
ATOM 2324 O O . LEU B 1 25 ? -21 9.969 -29.297 1 43.97 25 LEU B O 1
ATOM 2328 N N . VAL B 1 26 ? -21.219 11.984 -28.516 1 42.16 26 VAL B N 1
ATOM 2329 C CA . VAL B 1 26 ? -21.141 11.484 -27.141 1 42.16 26 VAL B CA 1
ATOM 2330 C C . VAL B 1 26 ? -22.438 10.781 -26.766 1 42.16 26 VAL B C 1
ATOM 2332 O O . VAL B 1 26 ? -22.438 9.875 -25.938 1 42.16 26 VAL B O 1
ATOM 2335 N N . ALA B 1 27 ? -23.562 11.094 -27.312 1 41 27 ALA B N 1
ATOM 2336 C CA . ALA B 1 27 ? -24.828 10.453 -26.938 1 41 27 ALA B CA 1
ATOM 2337 C C . ALA B 1 27 ? -24.906 9.031 -27.5 1 41 27 ALA B C 1
ATOM 2339 O O . ALA B 1 27 ? -25.469 8.141 -26.859 1 41 27 ALA B O 1
ATOM 2340 N N . VAL B 1 28 ? -24.531 8.805 -28.703 1 40.09 28 VAL B N 1
ATOM 2341 C CA . VAL B 1 28 ? -24.641 7.457 -29.25 1 40.09 28 VAL B CA 1
ATOM 2342 C C . VAL B 1 28 ? -23.703 6.512 -28.5 1 40.09 28 VAL B C 1
ATOM 2344 O O . VAL B 1 28 ? -24.031 5.34 -28.297 1 40.09 28 VAL B O 1
ATOM 2347 N N . ALA B 1 29 ? -22.469 6.914 -28.078 1 36 29 ALA B N 1
ATOM 2348 C CA . ALA B 1 29 ? -21.609 5.996 -27.344 1 36 29 ALA B CA 1
ATOM 2349 C C . ALA B 1 29 ? -22.156 5.754 -25.938 1 36 29 ALA B C 1
ATOM 2351 O O . ALA B 1 29 ? -21.797 4.766 -25.281 1 36 29 ALA B O 1
ATOM 2352 N N . ALA B 1 30 ? -22.938 6.602 -25.359 1 39.34 30 ALA B N 1
ATOM 2353 C CA . ALA B 1 30 ? -23.547 6.348 -24.047 1 39.34 30 ALA B CA 1
ATOM 2354 C C . ALA B 1 30 ? -24.641 5.301 -24.156 1 39.34 30 ALA B C 1
ATOM 2356 O O . ALA B 1 30 ? -25.031 4.699 -23.141 1 39.34 30 ALA B O 1
ATOM 2357 N N . GLU B 1 31 ? -25.328 5.223 -25.219 1 37.97 31 GLU B N 1
ATOM 2358 C CA . GLU B 1 31 ? -26.516 4.359 -25.203 1 37.97 31 GLU B CA 1
ATOM 2359 C C . GLU B 1 31 ? -26.109 2.887 -25.172 1 37.97 31 GLU B C 1
ATOM 2361 O O . GLU B 1 31 ? -26.938 2.023 -24.859 1 37.97 31 GLU B O 1
ATOM 2366 N N . HIS B 1 32 ? -25.078 2.523 -25.922 1 35.62 32 HIS B N 1
ATOM 2367 C CA . HIS B 1 32 ? -25 1.066 -25.891 1 35.62 32 HIS B CA 1
ATOM 2368 C C . HIS B 1 32 ? -24.453 0.57 -24.547 1 35.62 32 HIS B C 1
ATOM 2370 O O . HIS B 1 32 ? -23.422 -0.113 -24.516 1 35.62 32 HIS B O 1
ATOM 2376 N N . GLU B 1 33 ? -24.406 1.379 -23.453 1 37.16 33 GLU B N 1
ATOM 2377 C CA . GLU B 1 33 ? -24.25 0.654 -22.203 1 37.16 33 GLU B CA 1
ATOM 2378 C C . GLU B 1 33 ? -25.406 -0.31 -21.969 1 37.16 33 GLU B C 1
ATOM 2380 O O . GLU B 1 33 ? -26.438 0.082 -21.438 1 37.16 33 GLU B O 1
ATOM 2385 N N . GLU B 1 34 ? -25.828 -1.14 -22.828 1 35.47 34 GLU B N 1
ATOM 2386 C CA . GLU B 1 34 ? -26.625 -2.266 -22.375 1 35.47 34 GLU B CA 1
ATOM 2387 C C . GLU B 1 34 ? -26.125 -2.793 -21.031 1 35.47 34 GLU B C 1
ATOM 2389 O O . GLU B 1 34 ? -24.938 -3.074 -20.875 1 35.47 34 GLU B O 1
ATOM 2394 N N . SER B 1 35 ? -26.781 -2.617 -19.938 1 37 35 SER B N 1
ATOM 2395 C CA . SER B 1 35 ? -26.812 -3.176 -18.594 1 37 35 SER B CA 1
ATOM 2396 C C . SER B 1 35 ? -26.703 -4.699 -18.625 1 37 35 SER B C 1
ATOM 2398 O O . SER B 1 35 ? -27.625 -5.395 -18.188 1 37 35 SER B O 1
ATOM 2400 N N . SER B 1 36 ? -26.594 -5.465 -19.734 1 37.22 36 SER B N 1
ATOM 2401 C CA . SER B 1 36 ? -26.406 -6.883 -19.453 1 37.22 36 SER B CA 1
ATOM 2402 C C . SER B 1 36 ? -25.453 -7.086 -18.281 1 37.22 36 SER B C 1
ATOM 2404 O O . SER B 1 36 ? -24.406 -6.438 -18.203 1 37.22 36 SER B O 1
ATOM 2406 N N . THR B 1 37 ? -25.891 -7.359 -17.094 1 41.19 37 THR B N 1
ATOM 2407 C CA . THR B 1 37 ? -25.141 -7.848 -15.938 1 41.19 37 THR B CA 1
ATOM 2408 C C . THR B 1 37 ? -23.922 -8.633 -16.391 1 41.19 37 THR B C 1
ATOM 2410 O O . THR B 1 37 ? -23.953 -9.867 -16.484 1 41.19 37 THR B O 1
ATOM 2413 N N . ASN B 1 38 ? -23.469 -8.695 -17.516 1 43.44 38 ASN B N 1
ATOM 2414 C CA . ASN B 1 38 ? -22.312 -9.406 -18.062 1 43.44 38 ASN B CA 1
ATOM 2415 C C . ASN B 1 38 ? -21.156 -9.43 -17.078 1 43.44 38 ASN B C 1
ATOM 2417 O O . ASN B 1 38 ? -20.5 -8.414 -16.875 1 43.44 38 ASN B O 1
ATOM 2421 N N . SER B 1 39 ? -21.359 -10.141 -15.93 1 59 39 SER B N 1
ATOM 2422 C CA . SER B 1 39 ? -20.359 -10.453 -14.906 1 59 39 SER B CA 1
ATOM 2423 C C . SER B 1 39 ? -18.953 -10.523 -15.5 1 59 39 SER B C 1
ATOM 2425 O O . SER B 1 39 ? -18.688 -11.367 -16.359 1 59 39 SER B O 1
ATOM 2427 N N . SER B 1 40 ? -18.219 -9.492 -15.664 1 79.5 40 SER B N 1
ATOM 2428 C CA . SER B 1 40 ? -16.844 -9.453 -16.141 1 79.5 40 SER B CA 1
ATOM 2429 C C . SER B 1 40 ? -16.016 -10.547 -15.492 1 79.5 40 SER B C 1
ATOM 2431 O O . SER B 1 40 ? -16.312 -10.984 -14.383 1 79.5 40 SER B O 1
ATOM 2433 N N . SER B 1 41 ? -15.32 -11.227 -16.344 1 92.81 41 SER B N 1
ATOM 2434 C CA . SER B 1 41 ? -14.398 -12.219 -15.805 1 92.81 41 SER B CA 1
ATOM 2435 C C . SER B 1 41 ? -13.531 -11.625 -14.703 1 92.81 41 SER B C 1
ATOM 2437 O O . SER B 1 41 ? -13.203 -10.438 -14.727 1 92.81 41 SER B O 1
ATOM 2439 N N . CYS B 1 42 ? -13.281 -12.398 -13.68 1 93.69 42 CYS B N 1
ATOM 2440 C CA . CYS B 1 42 ? -12.438 -11.945 -12.586 1 93.69 42 CYS B CA 1
ATOM 2441 C C . CYS B 1 42 ? -11.086 -11.461 -13.102 1 93.69 42 CYS B C 1
ATOM 2443 O O . CYS B 1 42 ? -10.5 -10.539 -12.531 1 93.69 42 CYS B O 1
ATOM 2445 N N . GLU B 1 43 ? -10.742 -12.031 -14.203 1 91.94 43 GLU B N 1
ATOM 2446 C CA . GLU B 1 43 ? -9.477 -11.609 -14.781 1 91.94 43 GLU B CA 1
ATOM 2447 C C . GLU B 1 43 ? -9.547 -10.164 -15.273 1 91.94 43 GLU B C 1
ATOM 2449 O O . GLU B 1 43 ? -8.625 -9.375 -15.031 1 91.94 43 GLU B O 1
ATOM 2454 N N . ALA B 1 44 ? -10.609 -9.859 -15.969 1 93.38 44 ALA B N 1
ATOM 2455 C CA . ALA B 1 44 ? -10.781 -8.508 -16.484 1 93.38 44 ALA B CA 1
ATOM 2456 C C . ALA B 1 44 ? -10.898 -7.496 -15.336 1 93.38 44 ALA B C 1
ATOM 2458 O O . ALA B 1 44 ? -10.312 -6.414 -15.398 1 93.38 44 ALA B O 1
ATOM 2459 N N . VAL B 1 45 ? -11.602 -7.898 -14.336 1 95.94 45 VAL B N 1
ATOM 2460 C CA . VAL B 1 45 ? -11.797 -7.004 -13.203 1 95.94 45 VAL B CA 1
ATOM 2461 C C . VAL B 1 45 ? -10.469 -6.805 -12.469 1 95.94 45 VAL B C 1
ATOM 2463 O O . VAL B 1 45 ? -10.156 -5.695 -12.023 1 95.94 45 VAL B O 1
ATOM 2466 N N . ARG B 1 46 ? -9.75 -7.789 -12.352 1 94.31 46 ARG B N 1
ATOM 2467 C CA . ARG B 1 46 ? -8.461 -7.727 -11.672 1 94.31 46 ARG B CA 1
ATOM 2468 C C . ARG B 1 46 ? -7.5 -6.797 -12.398 1 94.31 46 ARG B C 1
ATOM 2470 O O . ARG B 1 46 ? -6.797 -6.004 -11.773 1 94.31 46 ARG B O 1
ATOM 2477 N N . LEU B 1 47 ? -7.5 -6.867 -13.719 1 93.81 47 LEU B N 1
ATOM 2478 C CA . LEU B 1 47 ? -6.629 -6.008 -14.508 1 93.81 47 LEU B CA 1
ATOM 2479 C C . LEU B 1 47 ? -7.035 -4.543 -14.367 1 93.81 47 LEU B C 1
ATOM 2481 O O . LEU B 1 47 ? -6.18 -3.662 -14.281 1 93.81 47 LEU B O 1
ATOM 2485 N N . LYS B 1 48 ? -8.297 -4.352 -14.344 1 94.19 48 LYS B N 1
ATOM 2486 C CA . LYS B 1 48 ? -8.781 -2.988 -14.133 1 94.19 48 LYS B CA 1
ATOM 2487 C C . LYS B 1 48 ? -8.359 -2.459 -12.766 1 94.19 48 LYS B C 1
ATOM 2489 O O . LYS B 1 48 ? -7.988 -1.29 -12.641 1 94.19 48 LYS B O 1
ATOM 2494 N N . CYS B 1 49 ? -8.367 -3.316 -11.82 1 94.69 49 CYS B N 1
ATOM 2495 C CA . CYS B 1 49 ? -7.977 -2.941 -10.461 1 94.69 49 CYS B CA 1
ATOM 2496 C C . CYS B 1 49 ? -6.496 -2.588 -10.398 1 94.69 49 CYS B C 1
ATOM 2498 O O . CYS B 1 49 ? -6.117 -1.581 -9.797 1 94.69 49 CYS B O 1
ATOM 2500 N N . ILE B 1 50 ? -5.711 -3.295 -11.055 1 92.94 50 ILE B N 1
ATOM 2501 C CA . ILE B 1 50 ? -4.266 -3.107 -11.008 1 92.94 50 ILE B CA 1
ATOM 2502 C C . ILE B 1 50 ? -3.9 -1.748 -11.594 1 92.94 50 ILE B C 1
ATOM 2504 O O . ILE B 1 50 ? -2.979 -1.083 -11.117 1 92.94 50 ILE B O 1
ATOM 2508 N N . TYR B 1 51 ? -4.684 -1.274 -12.508 1 91.31 51 TYR B N 1
ATOM 2509 C CA . TYR B 1 51 ? -4.305 -0.054 -13.211 1 91.31 51 TYR B CA 1
ATOM 2510 C C . TYR B 1 51 ? -5.047 1.152 -12.648 1 91.31 51 TYR B C 1
ATOM 2512 O O . TYR B 1 51 ? -4.969 2.25 -13.203 1 91.31 51 TYR B O 1
ATOM 2520 N N . ASN B 1 52 ? -5.793 0.887 -11.633 1 91.12 52 ASN B N 1
ATOM 2521 C CA . ASN B 1 52 ? -6.402 1.963 -10.859 1 91.12 52 ASN B CA 1
ATOM 2522 C C . ASN B 1 52 ? -5.594 2.281 -9.609 1 91.12 52 ASN B C 1
ATOM 2524 O O . ASN B 1 52 ? -5.379 1.409 -8.766 1 91.12 52 ASN B O 1
ATOM 2528 N N . ALA B 1 53 ? -5.246 3.541 -9.422 1 90.12 53 ALA B N 1
ATOM 2529 C CA . ALA B 1 53 ? -4.348 3.941 -8.344 1 90.12 53 ALA B CA 1
ATOM 2530 C C . ALA B 1 53 ? -4.875 3.48 -6.988 1 90.12 53 ALA B C 1
ATOM 2532 O O . ALA B 1 53 ? -4.156 2.846 -6.215 1 90.12 53 ALA B O 1
ATOM 2533 N N . GLY B 1 54 ? -6.09 3.723 -6.746 1 90.19 54 GLY B N 1
ATOM 2534 C CA . GLY B 1 54 ? -6.676 3.361 -5.465 1 90.19 54 GLY B CA 1
ATOM 2535 C C . GLY B 1 54 ? -6.836 1.863 -5.281 1 90.19 54 GLY B C 1
ATOM 2536 O O . GLY B 1 54 ? -6.359 1.3 -4.293 1 90.19 54 GLY B O 1
ATOM 2537 N N . CYS B 1 55 ? -7.312 1.199 -6.242 1 92.56 55 CYS B N 1
ATOM 2538 C CA . CYS B 1 55 ? -7.605 -0.227 -6.145 1 92.56 55 CYS B CA 1
ATOM 2539 C C . CYS B 1 55 ? -6.32 -1.049 -6.168 1 92.56 55 CYS B C 1
ATOM 2541 O O . CYS B 1 55 ? -6.23 -2.086 -5.508 1 92.56 55 CYS B O 1
ATOM 2543 N N . SER B 1 56 ? -5.344 -0.588 -6.945 1 92.31 56 SER B N 1
ATOM 2544 C CA . SER B 1 56 ? -4.082 -1.312 -7.039 1 92.31 56 SER B CA 1
ATOM 2545 C C . SER B 1 56 ? -3.414 -1.435 -5.672 1 92.31 56 SER B C 1
ATOM 2547 O O . SER B 1 56 ? -2.91 -2.502 -5.316 1 92.31 56 SER B O 1
ATOM 2549 N N . MET B 1 57 ? -3.467 -0.386 -4.965 1 89.81 57 MET B N 1
ATOM 2550 C CA . MET B 1 57 ? -2.885 -0.375 -3.627 1 89.81 57 MET B CA 1
ATOM 2551 C C . MET B 1 57 ? -3.617 -1.346 -2.707 1 89.81 57 MET B C 1
ATOM 2553 O O . MET B 1 57 ? -2.986 -2.119 -1.984 1 89.81 57 MET B O 1
ATOM 2557 N N . ALA B 1 58 ? -4.871 -1.279 -2.742 1 93.44 58 ALA B N 1
ATOM 2558 C CA . ALA B 1 58 ? -5.664 -2.164 -1.895 1 93.44 58 ALA B CA 1
ATOM 2559 C C . ALA B 1 58 ? -5.469 -3.625 -2.291 1 93.44 58 ALA B C 1
ATOM 2561 O O . ALA B 1 58 ? -5.43 -4.508 -1.432 1 93.44 58 ALA B O 1
ATOM 2562 N N . LEU B 1 59 ? -5.395 -3.844 -3.559 1 93.19 59 LEU B N 1
ATOM 2563 C CA . LEU B 1 59 ? -5.191 -5.199 -4.059 1 93.19 59 LEU B CA 1
ATOM 2564 C C . LEU B 1 59 ? -3.852 -5.758 -3.592 1 93.19 59 LEU B C 1
ATOM 2566 O O . LEU B 1 59 ? -3.762 -6.922 -3.199 1 93.19 59 LEU B O 1
ATOM 2570 N N . GLN B 1 60 ? -2.85 -4.957 -3.627 1 89.44 60 GLN B N 1
ATOM 2571 C CA . GLN B 1 60 ? -1.536 -5.375 -3.15 1 89.44 60 GLN B CA 1
ATOM 2572 C C . GLN B 1 60 ? -1.575 -5.727 -1.665 1 89.44 60 GLN B C 1
ATOM 2574 O O . GLN B 1 60 ? -0.981 -6.719 -1.239 1 89.44 60 GLN B O 1
ATOM 2579 N N . ASN B 1 61 ? -2.215 -4.895 -0.919 1 89.38 61 ASN B N 1
ATOM 2580 C CA . ASN B 1 61 ? -2.357 -5.176 0.506 1 89.38 61 ASN B CA 1
ATOM 2581 C C . ASN B 1 61 ? -3.09 -6.488 0.749 1 89.38 61 ASN B C 1
ATOM 2583 O O . ASN B 1 61 ? -2.766 -7.223 1.686 1 89.38 61 ASN B O 1
ATOM 2587 N N . TYR B 1 62 ? -4.047 -6.812 -0.062 1 92.62 62 TYR B N 1
ATOM 2588 C CA . TYR B 1 62 ? -4.766 -8.078 0.013 1 92.62 62 TYR B CA 1
ATOM 2589 C C . TYR B 1 62 ? -3.84 -9.25 -0.283 1 92.62 62 TYR B C 1
ATOM 2591 O O . TYR B 1 62 ? -3.863 -10.266 0.424 1 92.62 62 TYR B O 1
ATOM 2599 N N . MET B 1 63 ? -3.039 -9.156 -1.291 1 88.81 63 MET B N 1
ATOM 2600 C CA . MET B 1 63 ? -2.131 -10.227 -1.686 1 88.81 63 MET B CA 1
ATOM 2601 C C . MET B 1 63 ? -1.16 -10.562 -0.557 1 88.81 63 MET B C 1
ATOM 2603 O O . MET B 1 63 ? -0.826 -11.727 -0.344 1 88.81 63 MET B O 1
ATOM 2607 N N . TYR B 1 64 ? -0.782 -9.5 0.182 1 83.81 64 TYR B N 1
ATOM 2608 C CA . TYR B 1 64 ? 0.15 -9.703 1.284 1 83.81 64 TYR B CA 1
ATOM 2609 C C . TYR B 1 64 ? -0.585 -10.148 2.545 1 83.81 64 TYR B C 1
ATOM 2611 O O . TYR B 1 64 ? -0.187 -11.109 3.199 1 83.81 64 TYR B O 1
ATOM 2619 N N . GLY B 1 65 ? -1.626 -9.508 2.838 1 88.31 65 GLY B N 1
ATOM 2620 C CA . GLY B 1 65 ? -2.332 -9.742 4.086 1 88.31 65 GLY B CA 1
ATOM 2621 C C . GLY B 1 65 ? -3.045 -11.078 4.133 1 88.31 65 GLY B C 1
ATOM 2622 O O . GLY B 1 65 ? -3.213 -11.664 5.203 1 88.31 65 GLY B O 1
ATOM 2623 N N . CYS B 1 66 ? -3.43 -11.547 2.973 1 90.88 66 CYS B N 1
ATOM 2624 C CA . CYS B 1 66 ? -4.207 -12.781 2.953 1 90.88 66 CYS B CA 1
ATOM 2625 C C . CYS B 1 66 ? -3.377 -13.938 2.404 1 90.88 66 CYS B C 1
ATOM 2627 O O . CYS B 1 66 ? -3.916 -15 2.098 1 90.88 66 CYS B O 1
ATOM 2629 N N . SER B 1 67 ? -2.09 -13.719 2.26 1 84.44 67 SER B N 1
ATOM 2630 C CA . SER B 1 67 ? -1.224 -14.758 1.721 1 84.44 67 SER B CA 1
ATOM 2631 C C . SER B 1 67 ? -1.309 -16.031 2.557 1 84.44 67 SER B C 1
ATOM 2633 O O . SER B 1 67 ? -1.354 -17.141 2.012 1 84.44 67 SER B O 1
ATOM 2635 N N . ALA B 1 68 ? -1.41 -15.867 3.895 1 83 68 ALA B N 1
ATOM 2636 C CA . ALA B 1 68 ? -1.479 -17.031 4.781 1 83 68 ALA B CA 1
ATOM 2637 C C . ALA B 1 68 ? -2.789 -17.781 4.594 1 83 68 ALA B C 1
ATOM 2639 O O . ALA B 1 68 ? -2.807 -19.016 4.594 1 83 68 ALA B O 1
ATOM 2640 N N . VAL B 1 69 ? -3.836 -17.078 4.43 1 87.94 69 VAL B N 1
ATOM 2641 C CA . VAL B 1 69 ? -5.16 -17.672 4.254 1 87.94 69 VAL B CA 1
ATOM 2642 C C . VAL B 1 69 ? -5.219 -18.438 2.934 1 87.94 69 VAL B C 1
ATOM 2644 O O . VAL B 1 69 ? -5.848 -19.484 2.844 1 87.94 69 VAL B O 1
ATOM 2647 N N . MET B 1 70 ? -4.496 -17.969 1.975 1 85.62 70 MET B N 1
ATOM 2648 C CA . MET B 1 70 ? -4.555 -18.531 0.63 1 85.62 70 MET B CA 1
ATOM 2649 C C . MET B 1 70 ? -3.754 -19.828 0.549 1 85.62 70 MET B C 1
ATOM 2651 O O . MET B 1 70 ? -4.07 -20.703 -0.252 1 85.62 70 MET B O 1
ATOM 2655 N N . HIS B 1 71 ? -2.824 -20 1.429 1 78.25 71 HIS B N 1
ATOM 2656 C CA . HIS B 1 71 ? -1.931 -21.141 1.297 1 78.25 71 HIS B CA 1
ATOM 2657 C C . HIS B 1 71 ? -2.09 -22.109 2.469 1 78.25 71 HIS B C 1
ATOM 2659 O O . HIS B 1 71 ? -1.42 -23.141 2.525 1 78.25 71 HIS B O 1
ATOM 2665 N N . ALA B 1 72 ? -3.01 -21.75 3.23 1 81.81 72 ALA B N 1
ATOM 2666 C CA . ALA B 1 72 ? -3.174 -22.562 4.426 1 81.81 72 ALA B CA 1
ATOM 2667 C C . ALA B 1 72 ? -3.809 -23.906 4.082 1 81.81 72 ALA B C 1
ATOM 2669 O O . ALA B 1 72 ? -4.758 -23.969 3.297 1 81.81 72 ALA B O 1
ATOM 2670 N N . ASP B 1 73 ? -3.145 -25.031 4.645 1 79 73 ASP B N 1
ATOM 2671 C CA . ASP B 1 73 ? -3.703 -26.375 4.586 1 79 73 ASP B CA 1
ATOM 2672 C C . ASP B 1 73 ? -3.586 -27.078 5.938 1 79 73 ASP B C 1
ATOM 2674 O O . ASP B 1 73 ? -2.486 -27.438 6.363 1 79 73 ASP B O 1
ATOM 2678 N N . PRO B 1 74 ? -4.633 -27.25 6.68 1 85.12 74 PRO B N 1
ATOM 2679 C CA . PRO B 1 74 ? -6.027 -27.016 6.293 1 85.12 74 PRO B CA 1
ATOM 2680 C C . PRO B 1 74 ? -6.398 -25.531 6.266 1 85.12 74 PRO B C 1
ATOM 2682 O O . PRO B 1 74 ? -5.656 -24.703 6.785 1 85.12 74 PRO B O 1
ATOM 2685 N N . PRO B 1 75 ? -7.633 -25.234 5.645 1 88.38 75 PRO B N 1
ATOM 2686 C CA . PRO B 1 75 ? -8.062 -23.844 5.57 1 88.38 75 PRO B CA 1
ATOM 2687 C C . PRO B 1 75 ? -8.32 -23.234 6.945 1 88.38 75 PRO B C 1
ATOM 2689 O O . PRO B 1 75 ? -8.625 -23.953 7.895 1 88.38 75 PRO B O 1
ATOM 2692 N N . TYR B 1 76 ? -8.18 -21.922 6.957 1 91 76 TYR B N 1
ATOM 2693 C CA . TYR B 1 76 ? -8.461 -21.188 8.195 1 91 76 TYR B CA 1
ATOM 2694 C C . TYR B 1 76 ? -9.93 -21.344 8.578 1 91 76 TYR B C 1
ATOM 2696 O O . TYR B 1 76 ? -10.812 -21.297 7.723 1 91 76 TYR B O 1
ATOM 2704 N N . GLN B 1 77 ? -10.117 -21.531 9.836 1 92.38 77 GLN B N 1
ATOM 2705 C CA . GLN B 1 77 ? -11.484 -21.609 10.352 1 92.38 77 GLN B CA 1
ATOM 2706 C C . GLN B 1 77 ? -11.961 -20.25 10.852 1 92.38 77 GLN B C 1
ATOM 2708 O O . GLN B 1 77 ? -13.164 -20.047 11.039 1 92.38 77 GLN B O 1
ATOM 2713 N N . HIS B 1 78 ? -11.047 -19.453 11.125 1 94.06 78 HIS B N 1
ATOM 2714 C CA . HIS B 1 78 ? -11.32 -18.062 11.484 1 94.06 78 HIS B CA 1
ATOM 2715 C C . HIS B 1 78 ? -10.516 -17.094 10.625 1 94.06 78 HIS B C 1
ATOM 2717 O O . HIS B 1 78 ? -9.422 -17.438 10.164 1 94.06 78 HIS B O 1
ATOM 2723 N N . CYS B 1 79 ? -11.047 -15.898 10.492 1 95.25 79 CYS B N 1
ATOM 2724 C CA . CYS B 1 79 ? -10.383 -14.93 9.625 1 95.25 79 CYS B CA 1
ATOM 2725 C C . CYS B 1 79 ? -9.258 -14.211 10.359 1 95.25 79 CYS B C 1
ATOM 2727 O O . CYS B 1 79 ? -9.508 -13.469 11.305 1 95.25 79 CYS B O 1
ATOM 2729 N N . PRO B 1 80 ? -8.117 -14.391 9.883 1 93.75 80 PRO B N 1
ATOM 2730 C CA . PRO B 1 80 ? -7.047 -13.625 10.523 1 93.75 80 PRO B CA 1
ATOM 2731 C C . PRO B 1 80 ? -7.203 -12.117 10.336 1 93.75 80 PRO B C 1
ATOM 2733 O O . PRO B 1 80 ? -7.66 -11.672 9.281 1 93.75 80 PRO B O 1
ATOM 2736 N N . GLU B 1 81 ? -6.711 -11.359 11.266 1 90.62 81 GLU B N 1
ATOM 2737 C CA . GLU B 1 81 ? -6.957 -9.922 11.305 1 90.62 81 GLU B CA 1
ATOM 2738 C C . GLU B 1 81 ? -6.32 -9.219 10.109 1 90.62 81 GLU B C 1
ATOM 2740 O O . GLU B 1 81 ? -6.973 -8.422 9.43 1 90.62 81 GLU B O 1
ATOM 2745 N N . PRO B 1 82 ? -5.008 -9.508 9.781 1 89.62 82 PRO B N 1
ATOM 2746 C CA . PRO B 1 82 ? -4.41 -8.812 8.641 1 89.62 82 PRO B CA 1
ATOM 2747 C C . PRO B 1 82 ? -5.18 -9.039 7.34 1 89.62 82 PRO B C 1
ATOM 2749 O O . PRO B 1 82 ? -5.312 -8.117 6.531 1 89.62 82 PRO B O 1
ATOM 2752 N N . CYS B 1 83 ? -5.676 -10.172 7.203 1 93.81 83 CYS B N 1
ATOM 2753 C CA . CYS B 1 83 ? -6.453 -10.469 6.004 1 93.81 83 CYS B CA 1
ATOM 2754 C C . CYS B 1 83 ? -7.793 -9.75 6.031 1 93.81 83 CYS B C 1
ATOM 2756 O O . CYS B 1 83 ? -8.203 -9.164 5.027 1 93.81 83 CYS B O 1
ATOM 2758 N N . GLN B 1 84 ? -8.461 -9.805 7.16 1 94.94 84 GLN B N 1
ATOM 2759 C CA . GLN B 1 84 ? -9.742 -9.133 7.297 1 94.94 84 GLN B CA 1
ATOM 2760 C C . GLN B 1 84 ? -9.617 -7.645 6.996 1 94.94 84 GLN B C 1
ATOM 2762 O O . GLN B 1 84 ? -10.438 -7.082 6.258 1 94.94 84 GLN B O 1
ATOM 2767 N N . LEU B 1 85 ? -8.57 -7.031 7.535 1 93.12 85 LEU B N 1
ATOM 2768 C CA . LEU B 1 85 ? -8.359 -5.602 7.359 1 93.12 85 LEU B CA 1
ATOM 2769 C C . LEU B 1 85 ? -8.086 -5.27 5.895 1 93.12 85 LEU B C 1
ATOM 2771 O O . LEU B 1 85 ? -8.602 -4.281 5.371 1 93.12 85 LEU B O 1
ATOM 2775 N N . SER B 1 86 ? -7.312 -6.113 5.246 1 94.5 86 SER B N 1
ATOM 2776 C CA . SER B 1 86 ? -6.984 -5.871 3.846 1 94.5 86 SER B CA 1
ATOM 2777 C C . SER B 1 86 ? -8.211 -6.039 2.955 1 94.5 86 SER B C 1
ATOM 2779 O O . SER B 1 86 ? -8.375 -5.312 1.975 1 94.5 86 SER B O 1
ATOM 2781 N N . LEU B 1 87 ? -9.039 -6.949 3.322 1 96.44 87 LEU B N 1
ATOM 2782 C CA . LEU B 1 87 ? -10.25 -7.184 2.547 1 96.44 87 LEU B CA 1
ATOM 2783 C C . LEU B 1 87 ? -11.234 -6.031 2.717 1 96.44 87 LEU B C 1
ATOM 2785 O O . LEU B 1 87 ? -11.945 -5.668 1.775 1 96.44 87 LEU B O 1
ATOM 2789 N N . ILE B 1 88 ? -11.32 -5.508 3.908 1 96.06 88 ILE B N 1
ATOM 2790 C CA . ILE B 1 88 ? -12.18 -4.352 4.141 1 96.06 88 ILE B CA 1
ATOM 2791 C C . ILE B 1 88 ? -11.75 -3.195 3.244 1 96.06 88 ILE B C 1
ATOM 2793 O O . ILE B 1 88 ? -12.578 -2.57 2.58 1 96.06 88 ILE B O 1
ATOM 2797 N N . ALA B 1 89 ? -10.508 -2.934 3.211 1 94.38 89 ALA B N 1
ATOM 2798 C CA . ALA B 1 89 ? -10 -1.848 2.379 1 94.38 89 ALA B CA 1
ATOM 2799 C C . ALA B 1 89 ? -10.234 -2.133 0.898 1 94.38 89 ALA B C 1
ATOM 2801 O O . ALA B 1 89 ? -10.633 -1.243 0.143 1 94.38 89 ALA B O 1
ATOM 2802 N N . LEU B 1 90 ? -9.977 -3.322 0.453 1 95.69 90 LEU B N 1
ATOM 2803 C CA . LEU B 1 90 ? -10.141 -3.691 -0.949 1 95.69 90 LEU B CA 1
ATOM 2804 C C . LEU B 1 90 ? -11.594 -3.547 -1.381 1 95.69 90 LEU B C 1
ATOM 2806 O O . LEU B 1 90 ? -11.883 -2.975 -2.436 1 95.69 90 LEU B O 1
ATOM 2810 N N . THR B 1 91 ? -12.5 -3.984 -0.586 1 96 91 THR B N 1
ATOM 2811 C CA . THR B 1 91 ? -13.914 -3.975 -0.945 1 96 91 THR B CA 1
ATOM 2812 C C . THR B 1 91 ? -14.5 -2.574 -0.787 1 96 91 THR B C 1
ATOM 2814 O O . THR B 1 91 ? -15.664 -2.342 -1.127 1 96 91 THR B O 1
ATOM 2817 N N . SER B 1 92 ? -13.75 -1.689 -0.276 1 94.19 92 SER B N 1
ATOM 2818 C CA . SER B 1 92 ? -14.195 -0.3 -0.23 1 94.19 92 SER B CA 1
ATOM 2819 C C . SER B 1 92 ? -14.039 0.375 -1.589 1 94.19 92 SER B C 1
ATOM 2821 O O . SER B 1 92 ? -14.594 1.452 -1.818 1 94.19 92 SER B O 1
ATOM 2823 N N . THR B 1 93 ? -13.266 -0.213 -2.424 1 94.62 93 THR B N 1
ATOM 2824 C CA . THR B 1 93 ? -13.102 0.313 -3.775 1 94.62 93 THR B CA 1
ATOM 2825 C C . THR B 1 93 ? -14.133 -0.291 -4.719 1 94.62 93 THR B C 1
ATOM 2827 O O . THR B 1 93 ? -14.609 -1.406 -4.496 1 94.62 93 THR B O 1
ATOM 2830 N N . ASP B 1 94 ? -14.492 0.39 -5.785 1 92.44 94 ASP B N 1
ATOM 2831 C CA . ASP B 1 94 ? -15.484 -0.1 -6.73 1 92.44 94 ASP B CA 1
ATOM 2832 C C . ASP B 1 94 ? -15.023 -1.391 -7.398 1 92.44 94 ASP B C 1
ATOM 2834 O O . ASP B 1 94 ? -15.742 -2.393 -7.395 1 92.44 94 ASP B O 1
ATOM 2838 N N . ASP B 1 95 ? -13.859 -1.359 -7.973 1 93.62 95 ASP B N 1
ATOM 2839 C CA . ASP B 1 95 ? -13.336 -2.555 -8.625 1 93.62 95 ASP B CA 1
ATOM 2840 C C . ASP B 1 95 ? -13.133 -3.686 -7.625 1 93.62 95 ASP B C 1
ATOM 2842 O O . ASP B 1 95 ? -13.32 -4.859 -7.953 1 93.62 95 ASP B O 1
ATOM 2846 N N . GLY B 1 96 ? -12.727 -3.357 -6.465 1 94.88 96 GLY B N 1
ATOM 2847 C CA . GLY B 1 96 ? -12.57 -4.355 -5.422 1 94.88 96 GLY B CA 1
ATOM 2848 C C . GLY B 1 96 ? -13.859 -5.074 -5.078 1 94.88 96 GLY B C 1
ATOM 2849 O O . GLY B 1 96 ? -13.867 -6.285 -4.848 1 94.88 96 GLY B O 1
ATOM 2850 N N . ARG B 1 97 ? -14.898 -4.324 -5.035 1 93.31 97 ARG B N 1
ATOM 2851 C CA . ARG B 1 97 ? -16.203 -4.926 -4.797 1 93.31 97 ARG B CA 1
ATOM 2852 C C . ARG B 1 97 ? -16.594 -5.863 -5.934 1 93.31 97 ARG B C 1
ATOM 2854 O O . ARG B 1 97 ? -17.156 -6.938 -5.699 1 93.31 97 ARG B O 1
ATOM 2861 N N . ARG B 1 98 ? -16.25 -5.477 -7.062 1 94.5 98 ARG B N 1
ATOM 2862 C CA . ARG B 1 98 ? -16.578 -6.297 -8.227 1 94.5 98 ARG B CA 1
ATOM 2863 C C . ARG B 1 98 ? -15.773 -7.594 -8.227 1 94.5 98 ARG B C 1
ATOM 2865 O O . ARG B 1 98 ? -16.219 -8.609 -8.758 1 94.5 98 ARG B O 1
ATOM 2872 N N . LEU B 1 99 ? -14.602 -7.555 -7.629 1 93.12 99 LEU B N 1
ATOM 2873 C CA . LEU B 1 99 ? -13.781 -8.758 -7.543 1 93.12 99 LEU B CA 1
ATOM 2874 C C . LEU B 1 99 ? -14.469 -9.82 -6.703 1 93.12 99 LEU B C 1
ATOM 2876 O O . LEU B 1 99 ? -14.211 -11.016 -6.875 1 93.12 99 LEU B O 1
ATOM 2880 N N . MET B 1 100 ? -15.383 -9.414 -5.84 1 87.38 100 MET B N 1
ATOM 2881 C CA . MET B 1 100 ? -16.094 -10.352 -4.98 1 87.38 100 MET B CA 1
ATOM 2882 C C . MET B 1 100 ? -17.219 -11.047 -5.746 1 87.38 100 MET B C 1
ATOM 2884 O O . MET B 1 100 ? -17.625 -12.156 -5.398 1 87.38 100 MET B O 1
ATOM 2888 N N . THR B 1 101 ? -17.688 -10.43 -6.758 1 87.94 101 THR B N 1
ATOM 2889 C CA . THR B 1 101 ? -18.875 -10.938 -7.426 1 87.94 101 THR B CA 1
ATOM 2890 C C . THR B 1 101 ? -18.562 -11.359 -8.852 1 87.94 101 THR B C 1
ATOM 2892 O O . THR B 1 101 ? -19.438 -11.859 -9.57 1 87.94 101 THR B O 1
ATOM 2895 N N . CYS B 1 102 ? -17.391 -11.148 -9.25 1 94.31 102 CYS B N 1
ATOM 2896 C CA . CYS B 1 102 ? -17 -11.523 -10.602 1 94.31 102 CYS B CA 1
ATOM 2897 C C . CYS B 1 102 ? -17.062 -13.031 -10.789 1 94.31 102 CYS B C 1
ATOM 2899 O O . CYS B 1 102 ? -17.172 -13.781 -9.82 1 94.31 102 CYS B O 1
ATOM 2901 N N . HIS B 1 103 ? -17.094 -13.453 -12.094 1 94.56 103 HIS B N 1
ATOM 2902 C CA . HIS B 1 103 ? -17.156 -14.883 -12.367 1 94.56 103 HIS B CA 1
ATOM 2903 C C . HIS B 1 103 ? -15.781 -15.438 -12.734 1 94.56 103 HIS B C 1
ATOM 2905 O O . HIS B 1 103 ? -15.039 -14.812 -13.492 1 94.56 103 HIS B O 1
ATOM 2911 N N . CYS B 1 104 ? -15.5 -16.531 -12.062 1 94 104 CYS B N 1
ATOM 2912 C CA . CYS B 1 104 ? -14.258 -17.234 -12.375 1 94 104 CYS B CA 1
ATOM 2913 C C . CYS B 1 104 ? -14.406 -18.062 -13.656 1 94 104 CYS B C 1
ATOM 2915 O O . CYS B 1 104 ? -15.398 -18.766 -13.836 1 94 104 CYS B O 1
ATOM 2917 N N . LYS B 1 105 ? -13.453 -17.953 -14.445 1 89.94 105 LYS B N 1
ATOM 2918 C CA . LYS B 1 105 ? -13.438 -18.844 -15.602 1 89.94 105 LYS B CA 1
ATOM 2919 C C . LYS B 1 105 ? -13.398 -20.312 -15.172 1 89.94 105 LYS B C 1
ATOM 2921 O O . LYS B 1 105 ? -12.898 -20.625 -14.086 1 89.94 105 LYS B O 1
ATOM 2926 N N . GLU B 1 106 ? -13.906 -21.188 -16.062 1 89.38 106 GLU B N 1
ATOM 2927 C CA . GLU B 1 106 ? -14.047 -22.609 -15.719 1 89.38 106 GLU B CA 1
ATOM 2928 C C . GLU B 1 106 ? -12.695 -23.219 -15.367 1 89.38 106 GLU B C 1
ATOM 2930 O O . GLU B 1 106 ? -12.602 -24.031 -14.445 1 89.38 106 GLU B O 1
ATOM 2935 N N . ASP B 1 107 ? -11.688 -22.781 -16.016 1 84.31 107 ASP B N 1
ATOM 2936 C CA . ASP B 1 107 ? -10.367 -23.375 -15.852 1 84.31 107 ASP B CA 1
ATOM 2937 C C . ASP B 1 107 ? -9.547 -22.625 -14.812 1 84.31 107 ASP B C 1
ATOM 2939 O O . ASP B 1 107 ? -8.398 -22.984 -14.539 1 84.31 107 ASP B O 1
ATOM 2943 N N . ASP B 1 108 ? -10.172 -21.641 -14.234 1 86.56 108 ASP B N 1
ATOM 2944 C CA . ASP B 1 108 ? -9.438 -20.828 -13.258 1 86.56 108 ASP B CA 1
ATOM 2945 C C . ASP B 1 108 ? -9.672 -21.344 -11.836 1 86.56 108 ASP B C 1
ATOM 2947 O O . ASP B 1 108 ? -10.453 -20.75 -11.078 1 86.56 108 ASP B O 1
ATOM 2951 N N . ASN B 1 109 ? -8.875 -22.344 -11.438 1 85.19 109 ASN B N 1
ATOM 2952 C CA . ASN B 1 109 ? -9.031 -22.984 -10.141 1 85.19 109 ASN B CA 1
ATOM 2953 C C . ASN B 1 109 ? -8.516 -22.094 -9.008 1 85.19 109 ASN B C 1
ATOM 2955 O O . ASN B 1 109 ? -9.016 -22.156 -7.883 1 85.19 109 ASN B O 1
ATOM 2959 N N . TYR B 1 110 ? -7.641 -21.281 -9.391 1 85 110 TYR B N 1
ATOM 2960 C CA . TYR B 1 110 ? -7.129 -20.375 -8.375 1 85 110 TYR B CA 1
ATOM 2961 C C . TYR B 1 110 ? -8.203 -19.391 -7.934 1 85 110 TYR B C 1
ATOM 2963 O O . TYR B 1 110 ? -8.352 -19.109 -6.742 1 85 110 TYR B O 1
ATOM 2971 N N . CYS B 1 111 ? -8.805 -18.828 -8.914 1 90.69 111 CYS B N 1
ATOM 2972 C CA . CYS B 1 111 ? -9.867 -17.875 -8.641 1 90.69 111 CYS B CA 1
ATOM 2973 C C . CYS B 1 111 ? -10.945 -18.5 -7.758 1 90.69 111 CYS B C 1
ATOM 2975 O O . CYS B 1 111 ? -11.367 -17.891 -6.77 1 90.69 111 CYS B O 1
ATOM 2977 N N . LYS B 1 112 ? -11.336 -19.688 -8.102 1 92.75 112 LYS B N 1
ATOM 2978 C CA . LYS B 1 112 ? -12.359 -20.406 -7.336 1 92.75 112 LYS B CA 1
ATOM 2979 C C . LYS B 1 112 ? -11.883 -20.688 -5.914 1 92.75 112 LYS B C 1
ATOM 2981 O O . LYS B 1 112 ? -12.633 -20.484 -4.953 1 92.75 112 LYS B O 1
ATOM 2986 N N . ALA B 1 113 ? -10.664 -21.125 -5.812 1 89.56 113 ALA B N 1
ATOM 2987 C CA . ALA B 1 113 ? -10.109 -21.453 -4.5 1 89.56 113 ALA B CA 1
ATOM 2988 C C . ALA B 1 113 ? -9.961 -20.203 -3.646 1 89.56 113 ALA B C 1
ATOM 2990 O O . ALA B 1 113 ? -10.219 -20.234 -2.439 1 89.56 113 ALA B O 1
ATOM 2991 N N . SER B 1 114 ? -9.523 -19.109 -4.238 1 91 114 SER B N 1
ATOM 2992 C CA . SER B 1 114 ? -9.336 -17.859 -3.512 1 91 114 SER B CA 1
ATOM 2993 C C . SER B 1 114 ? -10.648 -17.359 -2.928 1 91 114 SER B C 1
ATOM 2995 O O . SER B 1 114 ? -10.703 -16.938 -1.772 1 91 114 SER B O 1
ATOM 2997 N N . LYS B 1 115 ? -11.68 -17.406 -3.754 1 93.19 115 LYS B N 1
ATOM 2998 C CA . LYS B 1 115 ? -12.992 -16.969 -3.293 1 93.19 115 LYS B CA 1
ATOM 2999 C C . LYS B 1 115 ? -13.508 -17.859 -2.166 1 93.19 115 LYS B C 1
ATOM 3001 O O . LYS B 1 115 ? -14.102 -17.359 -1.206 1 93.19 115 LYS B O 1
ATOM 3006 N N . ALA B 1 116 ? -13.273 -19.109 -2.273 1 93.62 116 ALA B N 1
ATOM 3007 C CA . ALA B 1 116 ? -13.727 -20.062 -1.259 1 93.62 116 ALA B CA 1
ATOM 3008 C C . ALA B 1 116 ? -12.984 -19.844 0.057 1 93.62 116 ALA B C 1
ATOM 3010 O O . ALA B 1 116 ? -13.578 -19.922 1.134 1 93.62 116 ALA B O 1
ATOM 3011 N N . ARG B 1 117 ? -11.734 -19.609 0.008 1 92.75 117 ARG B N 1
ATOM 3012 C CA . ARG B 1 117 ? -10.898 -19.531 1.201 1 92.75 117 ARG B CA 1
ATOM 3013 C C . ARG B 1 117 ? -11.188 -18.25 1.981 1 92.75 117 ARG B C 1
ATOM 3015 O O . ARG B 1 117 ? -11.109 -18.234 3.213 1 92.75 117 ARG B O 1
ATOM 3022 N N . ILE B 1 118 ? -11.539 -17.172 1.24 1 94.62 118 ILE B N 1
ATOM 3023 C CA . ILE B 1 118 ? -11.711 -15.906 1.937 1 94.62 118 ILE B CA 1
ATOM 3024 C C . ILE B 1 118 ? -13.141 -15.789 2.455 1 94.62 118 ILE B C 1
ATOM 3026 O O . ILE B 1 118 ? -13.492 -14.805 3.113 1 94.62 118 ILE B O 1
ATOM 3030 N N . GLU B 1 119 ? -13.953 -16.781 2.197 1 94.31 119 GLU B N 1
ATOM 3031 C CA . GLU B 1 119 ? -15.352 -16.75 2.637 1 94.31 119 GLU B CA 1
ATOM 3032 C C . GLU B 1 119 ? -15.445 -16.641 4.156 1 94.31 119 GLU B C 1
ATOM 3034 O O . GLU B 1 119 ? -16.406 -16.094 4.684 1 94.31 119 GLU B O 1
ATOM 3039 N N . VAL B 1 120 ? -14.477 -17.156 4.824 1 95.5 120 VAL B N 1
ATOM 3040 C CA . VAL B 1 120 ? -14.461 -17.125 6.285 1 95.5 120 VAL B CA 1
ATOM 3041 C C . VAL B 1 120 ? -14.398 -15.672 6.77 1 95.5 120 VAL B C 1
ATOM 3043 O O . VAL B 1 120 ? -14.797 -15.367 7.898 1 95.5 120 VAL B O 1
ATOM 3046 N N . CYS B 1 121 ? -13.945 -14.773 5.941 1 96.31 121 CYS B N 1
ATOM 3047 C CA . CYS B 1 121 ? -13.766 -13.375 6.312 1 96.31 121 CYS B CA 1
ATOM 3048 C C . CYS B 1 121 ? -15 -12.555 5.949 1 96.31 121 CYS B C 1
ATOM 3050 O O . CYS B 1 121 ? -15.133 -11.406 6.383 1 96.31 121 CYS B O 1
ATOM 3052 N N . ARG B 1 122 ? -15.938 -13.047 5.199 1 94.69 122 ARG B N 1
ATOM 3053 C CA . ARG B 1 122 ? -17.031 -12.305 4.59 1 94.69 122 ARG B CA 1
ATOM 3054 C C . ARG B 1 122 ? -17.906 -11.648 5.652 1 94.69 122 ARG B C 1
ATOM 3056 O O . ARG B 1 122 ? -18.219 -10.453 5.566 1 94.69 122 ARG B O 1
ATOM 3063 N N . PRO B 1 123 ? -18.359 -12.344 6.656 1 94.69 123 PRO B N 1
ATOM 3064 C CA . PRO B 1 123 ? -19.219 -11.703 7.648 1 94.69 123 PRO B CA 1
ATOM 3065 C C . PRO B 1 123 ? -18.547 -10.516 8.336 1 94.69 123 PRO B C 1
ATOM 3067 O O . PRO B 1 123 ? -19.172 -9.469 8.523 1 94.69 123 PRO B O 1
ATOM 3070 N N . GLY B 1 124 ? -17.297 -10.68 8.695 1 94.5 124 GLY B N 1
ATOM 3071 C CA . GLY B 1 124 ? -16.578 -9.586 9.32 1 94.5 124 GLY B CA 1
ATOM 3072 C C . GLY B 1 124 ? -16.375 -8.391 8.406 1 94.5 124 GLY B C 1
ATOM 3073 O O . GLY B 1 124 ? -16.484 -7.246 8.844 1 94.5 124 GLY B O 1
ATOM 3074 N N . VAL B 1 125 ? -16.156 -8.68 7.16 1 95.62 125 VAL B N 1
ATOM 3075 C CA . VAL B 1 125 ? -15.953 -7.621 6.176 1 95.62 125 VAL B CA 1
ATOM 3076 C C . VAL B 1 125 ? -17.266 -6.883 5.922 1 95.62 125 VAL B C 1
ATOM 3078 O O . VAL B 1 125 ? -17.297 -5.652 5.852 1 95.62 125 VAL B O 1
ATOM 3081 N N . GLU B 1 126 ? -18.328 -7.609 5.797 1 94.31 126 GLU B N 1
ATOM 3082 C CA . GLU B 1 126 ? -19.641 -7.004 5.578 1 94.31 126 GLU B CA 1
ATOM 3083 C C . GLU B 1 126 ? -20.062 -6.156 6.77 1 94.31 126 GLU B C 1
ATOM 3085 O O . GLU B 1 126 ? -20.609 -5.062 6.598 1 94.31 126 GLU B O 1
ATOM 3090 N N . ARG B 1 127 ? -19.844 -6.602 7.992 1 94.69 127 ARG B N 1
ATOM 3091 C CA . ARG B 1 127 ? -20.156 -5.844 9.195 1 94.69 127 ARG B CA 1
ATOM 3092 C C . ARG B 1 127 ? -19.359 -4.547 9.258 1 94.69 127 ARG B C 1
ATOM 3094 O O . ARG B 1 127 ? -19.875 -3.51 9.672 1 94.69 127 ARG B O 1
ATOM 3101 N N . ALA B 1 128 ? -18.109 -4.598 8.812 1 94.62 128 ALA B N 1
ATOM 3102 C CA . ALA B 1 128 ? -17.234 -3.438 8.859 1 94.62 128 ALA B CA 1
ATOM 3103 C C . ALA B 1 128 ? -17.734 -2.326 7.945 1 94.62 128 ALA B C 1
ATOM 3105 O O . ALA B 1 128 ? -17.438 -1.148 8.172 1 94.62 128 ALA B O 1
ATOM 3106 N N . HIS B 1 129 ? -18.484 -2.672 6.918 1 93.31 129 HIS B N 1
ATOM 3107 C CA . HIS B 1 129 ? -18.938 -1.683 5.953 1 93.31 129 HIS B CA 1
ATOM 3108 C C . HIS B 1 129 ? -20.234 -1.018 6.418 1 93.31 129 HIS B C 1
ATOM 3110 O O . HIS B 1 129 ? -20.688 -0.038 5.82 1 93.31 129 HIS B O 1
ATOM 3116 N N . LEU B 1 130 ? -20.734 -1.521 7.477 1 93.19 130 LEU B N 1
ATOM 3117 C CA . LEU B 1 130 ? -21.906 -0.855 8.047 1 93.19 130 LEU B CA 1
ATOM 3118 C C . LEU B 1 130 ? -21.531 0.517 8.594 1 93.19 130 LEU B C 1
ATOM 3120 O O . LEU B 1 130 ? -20.469 0.681 9.195 1 93.19 130 LEU B O 1
ATOM 3124 N N . LYS B 1 131 ? -22.375 1.492 8.438 1 87.44 131 LYS B N 1
ATOM 3125 C CA . LYS B 1 131 ? -22.125 2.877 8.812 1 87.44 131 LYS B CA 1
ATOM 3126 C C . LYS B 1 131 ? -21.859 2.996 10.312 1 87.44 131 LYS B C 1
ATOM 3128 O O . LYS B 1 131 ? -21.031 3.793 10.75 1 87.44 131 LYS B O 1
ATOM 3133 N N . GLU B 1 132 ? -22.531 2.189 11.055 1 90.94 132 GLU B N 1
ATOM 3134 C CA . GLU B 1 132 ? -22.484 2.299 12.516 1 90.94 132 GLU B CA 1
ATOM 3135 C C . GLU B 1 132 ? -21.266 1.581 13.078 1 90.94 132 GLU B C 1
ATOM 3137 O O . GLU B 1 132 ? -20.891 1.791 14.242 1 90.94 132 GLU B O 1
ATOM 3142 N N . THR B 1 133 ? -20.703 0.779 12.312 1 93.94 133 THR B N 1
ATOM 3143 C CA . THR B 1 133 ? -19.594 -0.019 12.828 1 93.94 133 THR B CA 1
ATOM 3144 C C . THR B 1 133 ? -18.281 0.748 12.719 1 93.94 133 THR B C 1
ATOM 3146 O O . THR B 1 133 ? -17.938 1.267 11.656 1 93.94 133 THR B O 1
ATOM 3149 N N . ALA B 1 134 ? -17.594 0.796 13.852 1 93.94 134 ALA B N 1
ATOM 3150 C CA . ALA B 1 134 ? -16.266 1.427 13.859 1 93.94 134 ALA B CA 1
ATOM 3151 C C . ALA B 1 134 ? -15.18 0.43 13.477 1 93.94 134 ALA B C 1
ATOM 3153 O O . ALA B 1 134 ? -15.266 -0.751 13.82 1 93.94 134 ALA B O 1
ATOM 3154 N N . VAL B 1 135 ? -14.242 0.898 12.742 1 94.25 135 VAL B N 1
ATOM 3155 C CA . VAL B 1 135 ? -13.086 0.092 12.367 1 94.25 135 VAL B CA 1
ATOM 3156 C C . VAL B 1 135 ? -11.82 0.709 12.945 1 94.25 135 VAL B C 1
ATOM 3158 O O . VAL B 1 135 ? -11.852 1.813 13.492 1 94.25 135 VAL B O 1
ATOM 3161 N N . SER B 1 136 ? -10.758 -0.048 12.844 1 92.12 136 SER B N 1
ATOM 3162 C CA . SER B 1 136 ? -9.477 0.507 13.266 1 92.12 136 SER B CA 1
ATOM 3163 C C . SER B 1 136 ? -9.086 1.717 12.422 1 92.12 136 SER B C 1
ATOM 3165 O O . SER B 1 136 ? -9.398 1.775 11.234 1 92.12 136 SER B O 1
ATOM 3167 N N . CYS B 1 137 ? -8.305 2.664 12.992 1 92.38 137 CYS B N 1
ATOM 3168 C CA . CYS B 1 137 ? -7.895 3.861 12.273 1 92.38 137 CYS B CA 1
ATOM 3169 C C . CYS B 1 137 ? -6.941 3.512 11.133 1 92.38 137 CYS B C 1
ATOM 3171 O O . CYS B 1 137 ? -6.914 4.199 10.109 1 92.38 137 CYS B O 1
ATOM 3173 N N . GLN B 1 138 ? -6.262 2.416 11.336 1 88.81 138 GLN B N 1
ATOM 3174 C CA . GLN B 1 138 ? -5.391 1.95 10.258 1 88.81 138 GLN B CA 1
ATOM 3175 C C . GLN B 1 138 ? -6.199 1.583 9.016 1 88.81 138 GLN B C 1
ATOM 3177 O O . GLN B 1 138 ? -5.855 1.988 7.906 1 88.81 138 GLN B O 1
ATOM 3182 N N . VAL B 1 139 ? -7.266 0.879 9.289 1 92 139 VAL B N 1
ATOM 3183 C CA . VAL B 1 139 ? -8.102 0.451 8.172 1 92 139 VAL B CA 1
ATOM 3184 C C . VAL B 1 139 ? -8.844 1.652 7.594 1 92 139 VAL B C 1
ATOM 3186 O O . VAL B 1 139 ? -9 1.761 6.375 1 92 139 VAL B O 1
ATOM 3189 N N . ALA B 1 140 ? -9.273 2.506 8.484 1 95.12 140 ALA B N 1
ATOM 3190 C CA . ALA B 1 140 ? -9.945 3.715 8.016 1 95.12 140 ALA B CA 1
ATOM 3191 C C . ALA B 1 140 ? -9.039 4.527 7.094 1 95.12 140 ALA B C 1
ATOM 3193 O O . ALA B 1 140 ? -9.484 5.059 6.074 1 95.12 140 ALA B O 1
ATOM 3194 N N . GLN B 1 141 ? -7.863 4.598 7.43 1 93.25 141 GLN B N 1
ATOM 3195 C CA . GLN B 1 141 ? -6.891 5.309 6.602 1 93.25 141 GLN B CA 1
ATOM 3196 C C . GLN B 1 141 ? -6.68 4.59 5.27 1 93.25 141 GLN B C 1
ATOM 3198 O O . GLN B 1 141 ? -6.531 5.234 4.23 1 93.25 141 GLN B O 1
ATOM 3203 N N . GLN B 1 142 ? -6.672 3.301 5.324 1 92.25 142 GLN B N 1
ATOM 3204 C CA . GLN B 1 142 ? -6.48 2.529 4.102 1 92.25 142 GLN B CA 1
ATOM 3205 C C . GLN B 1 142 ? -7.676 2.678 3.164 1 92.25 142 GLN B C 1
ATOM 3207 O O . GLN B 1 142 ? -7.52 2.693 1.942 1 92.25 142 GLN B O 1
ATOM 3212 N N . ILE B 1 143 ? -8.836 2.732 3.756 1 94.5 143 ILE B N 1
ATOM 3213 C CA . ILE B 1 143 ? -10.039 2.977 2.969 1 94.5 143 ILE B CA 1
ATOM 3214 C C . ILE B 1 143 ? -9.922 4.324 2.256 1 94.5 143 ILE B C 1
ATOM 3216 O O . ILE B 1 143 ? -10.203 4.422 1.058 1 94.5 143 ILE B O 1
ATOM 3220 N N . CYS B 1 144 ? -9.484 5.273 2.963 1 95.44 144 CYS B N 1
ATOM 3221 C CA . CYS B 1 144 ? -9.305 6.605 2.395 1 95.44 144 CYS B CA 1
ATOM 3222 C C . CYS B 1 144 ? -8.211 6.605 1.334 1 95.44 144 CYS B C 1
ATOM 3224 O O . CYS B 1 144 ? -8.391 7.156 0.246 1 95.44 144 CYS B O 1
ATOM 3226 N N . ALA B 1 145 ? -7.164 5.934 1.602 1 92.25 145 ALA B N 1
ATOM 3227 C CA . ALA B 1 145 ? -6 5.93 0.722 1 92.25 145 ALA B CA 1
ATOM 3228 C C . ALA B 1 145 ? -6.301 5.215 -0.59 1 92.25 145 ALA B C 1
ATOM 3230 O O . ALA B 1 145 ? -5.625 5.434 -1.598 1 92.25 145 ALA B O 1
ATOM 3231 N N . ALA B 1 146 ? -7.301 4.383 -0.577 1 91.38 146 ALA B N 1
ATOM 3232 C CA . ALA B 1 146 ? -7.664 3.631 -1.774 1 91.38 146 ALA B CA 1
ATOM 3233 C C . ALA B 1 146 ? -8.523 4.477 -2.715 1 91.38 146 ALA B C 1
ATOM 3235 O O . ALA B 1 146 ? -9.102 3.957 -3.67 1 91.38 146 ALA B O 1
ATOM 3236 N N . ASP B 1 147 ? -8.664 5.699 -2.424 1 91.94 147 ASP B N 1
ATOM 3237 C CA . ASP B 1 147 ? -9.305 6.707 -3.264 1 91.94 147 ASP B CA 1
ATOM 3238 C C . ASP B 1 147 ? -8.383 7.91 -3.475 1 91.94 147 ASP B C 1
ATOM 3240 O O . ASP B 1 147 ? -7.973 8.562 -2.512 1 91.94 147 ASP B O 1
ATOM 3244 N N . SER B 1 148 ? -8.164 8.266 -4.797 1 90.5 148 SER B N 1
ATOM 3245 C CA . SER B 1 148 ? -7.152 9.273 -5.102 1 90.5 148 SER B CA 1
ATOM 3246 C C . SER B 1 148 ? -7.523 10.633 -4.52 1 90.5 148 SER B C 1
ATOM 3248 O O . SER B 1 148 ? -6.656 11.367 -4.047 1 90.5 148 SER B O 1
ATOM 3250 N N . GLN B 1 149 ? -8.797 10.953 -4.602 1 93.69 149 GLN B N 1
ATOM 3251 C CA . GLN B 1 149 ? -9.234 12.227 -4.047 1 93.69 149 GLN B CA 1
ATOM 3252 C C . GLN B 1 149 ? -9.07 12.25 -2.529 1 93.69 149 GLN B C 1
ATOM 3254 O O . GLN B 1 149 ? -8.609 13.242 -1.965 1 93.69 149 GLN B O 1
ATOM 3259 N N . CYS B 1 150 ? -9.453 11.172 -1.923 1 95.81 150 CYS B N 1
ATOM 3260 C CA . CYS B 1 150 ? -9.328 11.094 -0.472 1 95.81 150 CYS B CA 1
ATOM 3261 C C . CYS B 1 150 ? -7.863 11.039 -0.052 1 95.81 150 CYS B C 1
ATOM 3263 O O . CYS B 1 150 ? -7.48 11.648 0.949 1 95.81 150 CYS B O 1
ATOM 3265 N N . LEU B 1 151 ? -7.078 10.305 -0.787 1 94 151 LEU B N 1
ATOM 3266 C CA . LEU B 1 151 ? -5.648 10.242 -0.499 1 94 151 LEU B CA 1
ATOM 3267 C C . LEU B 1 151 ? -5.012 11.625 -0.59 1 94 151 LEU B C 1
ATOM 3269 O O . LEU B 1 151 ? -4.133 11.961 0.208 1 94 151 LEU B O 1
ATOM 3273 N N . THR B 1 152 ? -5.461 12.375 -1.575 1 94.25 152 THR B N 1
ATOM 3274 C CA . THR B 1 152 ? -4.957 13.734 -1.715 1 94.25 152 THR B CA 1
ATOM 3275 C C . THR B 1 152 ? -5.293 14.57 -0.481 1 94.25 152 THR B C 1
ATOM 3277 O O . THR B 1 152 ? -4.43 15.258 0.06 1 94.25 152 THR B O 1
ATOM 3280 N N . ALA B 1 153 ? -6.535 14.477 -0.103 1 96.88 153 ALA B N 1
ATOM 3281 C CA . ALA B 1 153 ? -6.961 15.219 1.084 1 96.88 153 ALA B CA 1
ATOM 3282 C C . ALA B 1 153 ? -6.191 14.758 2.32 1 96.88 153 ALA B C 1
ATOM 3284 O O . ALA B 1 153 ? -5.801 15.57 3.156 1 96.88 153 ALA B O 1
ATOM 3285 N N . LEU B 1 154 ? -6.008 13.469 2.463 1 94.81 154 LEU B N 1
ATOM 3286 C CA . LEU B 1 154 ? -5.266 12.898 3.582 1 94.81 154 LEU B CA 1
ATOM 3287 C C . LEU B 1 154 ? -3.822 13.398 3.588 1 94.81 154 LEU B C 1
ATOM 3289 O O . LEU B 1 154 ? -3.252 13.648 4.652 1 94.81 154 LEU B O 1
ATOM 3293 N N . ASP B 1 155 ? -3.268 13.539 2.463 1 92.12 155 ASP B N 1
ATOM 3294 C CA . ASP B 1 155 ? -1.902 14.031 2.328 1 92.12 155 ASP B CA 1
ATOM 3295 C C . ASP B 1 155 ? -1.792 15.477 2.822 1 92.12 155 ASP B C 1
ATOM 3297 O O . ASP B 1 155 ? -0.856 15.82 3.547 1 92.12 155 ASP B O 1
ATOM 3301 N N . TYR B 1 156 ? -2.684 16.281 2.389 1 93.12 156 TYR B N 1
ATOM 3302 C CA . TYR B 1 156 ? -2.693 17.656 2.854 1 93.12 156 TYR B CA 1
ATOM 3303 C C . TYR B 1 156 ? -2.867 17.719 4.367 1 93.12 156 TYR B C 1
ATOM 3305 O O . TYR B 1 156 ? -2.232 18.547 5.035 1 93.12 156 TYR B O 1
ATOM 3313 N N . TYR B 1 157 ? -3.73 16.891 4.91 1 94.19 157 TYR B N 1
ATOM 3314 C CA . TYR B 1 157 ? -3.91 16.797 6.355 1 94.19 157 TYR B CA 1
ATOM 3315 C C . TYR B 1 157 ? -2.582 16.531 7.051 1 94.19 157 TYR B C 1
ATOM 3317 O O . TYR B 1 157 ? -2.246 17.203 8.031 1 94.19 157 TYR B O 1
ATOM 3325 N N . HIS B 1 158 ? -1.801 15.633 6.566 1 89.06 158 HIS B N 1
ATOM 3326 C CA . HIS B 1 158 ? -0.526 15.281 7.18 1 89.06 158 HIS B CA 1
ATOM 3327 C C . HIS B 1 158 ? 0.481 16.422 7.051 1 89.06 158 HIS B C 1
ATOM 3329 O O . HIS B 1 158 ? 1.296 16.641 7.949 1 89.06 158 HIS B O 1
ATOM 3335 N N . ARG B 1 159 ? 0.375 17.141 6.031 1 87.19 159 ARG B N 1
ATOM 3336 C CA . ARG B 1 159 ? 1.356 18.172 5.766 1 87.19 159 ARG B CA 1
ATOM 3337 C C . ARG B 1 159 ? 1.066 19.422 6.594 1 87.19 159 ARG B C 1
ATOM 3339 O O . ARG B 1 159 ? 1.98 20.031 7.164 1 87.19 159 ARG B O 1
ATOM 3346 N N . PHE B 1 160 ? -0.143 19.75 6.676 1 92.12 160 PHE B N 1
ATOM 3347 C CA . PHE B 1 160 ? -0.466 21.062 7.215 1 92.12 160 PHE B CA 1
ATOM 3348 C C . PHE B 1 160 ? -0.777 20.984 8.703 1 92.12 160 PHE B C 1
ATOM 3350 O O . PHE B 1 160 ? -0.82 22 9.398 1 92.12 160 PHE B O 1
ATOM 3357 N N . CYS B 1 161 ? -0.944 19.766 9.203 1 92.44 161 CYS B N 1
ATOM 3358 C CA . CYS B 1 161 ? -1.394 19.672 10.586 1 92.44 161 CYS B CA 1
ATOM 3359 C C . CYS B 1 161 ? -0.273 19.172 11.492 1 92.44 161 CYS B C 1
ATOM 3361 O O . CYS B 1 161 ? -0.529 18.703 12.602 1 92.44 161 CYS B O 1
ATOM 3363 N N . ARG B 1 162 ? 0.888 19.266 11.086 1 87.06 162 ARG B N 1
ATOM 3364 C CA . ARG B 1 162 ? 2.018 18.797 11.875 1 87.06 162 ARG B CA 1
ATOM 3365 C C . ARG B 1 162 ? 2.064 19.484 13.234 1 87.06 162 ARG B C 1
ATOM 3367 O O . ARG B 1 162 ? 2.283 18.828 14.258 1 87.06 162 ARG B O 1
ATOM 3374 N N . SER B 1 163 ? 1.9 20.828 13.227 1 90.44 163 SER B N 1
ATOM 3375 C CA . SER B 1 163 ? 1.932 21.562 14.484 1 90.44 163 SER B CA 1
ATOM 3376 C C . SER B 1 163 ? 0.822 21.109 15.43 1 90.44 163 SER B C 1
ATOM 3378 O O . SER B 1 163 ? 1.011 21.078 16.641 1 90.44 163 SER B O 1
ATOM 3380 N N . MET B 1 164 ? -0.275 20.766 14.875 1 92.88 164 MET B N 1
ATOM 3381 C CA . MET B 1 164 ? -1.386 20.266 15.688 1 92.88 164 MET B CA 1
ATOM 3382 C C . MET B 1 164 ? -1.059 18.906 16.281 1 92.88 164 MET B C 1
ATOM 3384 O O . MET B 1 164 ? -1.365 18.641 17.453 1 92.88 164 MET B O 1
ATOM 3388 N N . PHE B 1 165 ? -0.397 18 15.492 1 90.19 165 PHE B N 1
ATOM 3389 C CA . PHE B 1 165 ? -0.02 16.688 15.992 1 90.19 165 PHE B CA 1
ATOM 3390 C C . PHE B 1 165 ? 0.885 16.812 17.203 1 90.19 165 PHE B C 1
ATOM 3392 O O . PHE B 1 165 ? 0.822 15.977 18.125 1 90.19 165 PHE B O 1
ATOM 3399 N N . GLU B 1 166 ? 1.648 17.844 17.172 1 87.38 166 GLU B N 1
ATOM 3400 C CA . GLU B 1 166 ? 2.625 18.062 18.234 1 87.38 166 GLU B CA 1
ATOM 3401 C C . GLU B 1 166 ? 2.002 18.781 19.422 1 87.38 166 GLU B C 1
ATOM 3403 O O . GLU B 1 166 ? 2.662 19 20.438 1 87.38 166 GLU B O 1
ATOM 3408 N N . GLY B 1 167 ? 0.805 19.203 19.281 1 91.5 167 GLY B N 1
ATOM 3409 C CA . GLY B 1 167 ? 0.095 19.844 20.375 1 91.5 167 GLY B CA 1
ATOM 3410 C C . GLY B 1 167 ? 0.412 21.328 20.516 1 91.5 167 GLY B C 1
ATOM 3411 O O . GLY B 1 167 ? 0.23 21.922 21.578 1 91.5 167 GLY B O 1
ATOM 3412 N N . ARG B 1 168 ? 0.83 21.969 19.453 1 93.56 168 ARG B N 1
ATOM 3413 C CA . ARG B 1 168 ? 1.24 23.359 19.547 1 93.56 168 ARG B CA 1
ATOM 3414 C C . ARG B 1 168 ? 0.096 24.297 19.172 1 93.56 168 ARG B C 1
ATOM 3416 O O . ARG B 1 168 ? -0.339 25.109 19.969 1 93.56 168 ARG B O 1
ATOM 3423 N N . LYS B 1 169 ? -0.347 24.141 17.891 1 95.5 169 LYS B N 1
ATOM 3424 C CA . LYS B 1 169 ? -1.425 25 17.422 1 95.5 169 LYS B CA 1
ATOM 3425 C C . LYS B 1 169 ? -2.174 24.375 16.25 1 95.5 169 LYS B C 1
ATOM 3427 O O . LYS B 1 169 ? -1.693 23.422 15.641 1 95.5 169 LYS B O 1
ATOM 3432 N N . CYS B 1 170 ? -3.301 24.922 15.984 1 96.5 170 CYS B N 1
ATOM 3433 C CA . CYS B 1 170 ? -4.082 24.578 14.797 1 96.5 170 CYS B CA 1
ATOM 3434 C C . CYS B 1 170 ? -4.148 25.766 13.836 1 96.5 170 CYS B C 1
ATOM 3436 O O . CYS B 1 170 ? -4.926 26.688 14.047 1 96.5 170 CYS B O 1
ATOM 3438 N N . SER B 1 171 ? -3.375 25.703 12.797 1 95 171 SER B N 1
ATOM 3439 C CA . SER B 1 171 ? -3.359 26.781 11.812 1 95 171 SER B CA 1
ATOM 3440 C C . SER B 1 171 ? -4.625 26.766 10.969 1 95 171 SER B C 1
ATOM 3442 O O . SER B 1 171 ? -5.395 25.812 10.992 1 95 171 SER B O 1
ATOM 3444 N N . TYR B 1 172 ? -4.824 27.875 10.266 1 95.38 172 TYR B N 1
ATOM 3445 C CA . TYR B 1 172 ? -5.957 27.953 9.352 1 95.38 172 TYR B CA 1
ATOM 3446 C C . TYR B 1 172 ? -5.863 26.891 8.266 1 95.38 172 TYR B C 1
ATOM 3448 O O . TYR B 1 172 ? -6.863 26.266 7.922 1 95.38 172 TYR B O 1
ATOM 3456 N N . ARG B 1 173 ? -4.68 26.656 7.73 1 94.5 173 ARG B N 1
ATOM 3457 C CA . ARG B 1 173 ? -4.469 25.641 6.707 1 94.5 173 ARG B CA 1
ATOM 3458 C C . ARG B 1 173 ? -4.777 24.25 7.242 1 94.5 173 ARG B C 1
ATOM 3460 O O . ARG B 1 173 ? -5.336 23.406 6.531 1 94.5 173 ARG B O 1
ATOM 3467 N N . CYS B 1 174 ? -4.422 24.047 8.453 1 95.69 174 CYS B N 1
ATOM 3468 C CA . CYS B 1 174 ? -4.715 22.766 9.078 1 95.69 174 CYS B CA 1
ATOM 3469 C C . CYS B 1 174 ? -6.219 22.562 9.219 1 95.69 174 CYS B C 1
ATOM 3471 O O . CYS B 1 174 ? -6.746 21.516 8.82 1 95.69 174 CYS B O 1
ATOM 3473 N N . LYS B 1 175 ? -6.879 23.516 9.766 1 97.19 175 LYS B N 1
ATOM 3474 C CA . LYS B 1 175 ? -8.328 23.422 9.945 1 97.19 175 LYS B CA 1
ATOM 3475 C C . LYS B 1 175 ? -9.031 23.203 8.609 1 97.19 175 LYS B C 1
ATOM 3477 O O . LYS B 1 175 ? -9.984 22.422 8.523 1 97.19 175 LYS B O 1
ATOM 3482 N N . ASN B 1 176 ? -8.602 23.922 7.609 1 96.75 176 ASN B N 1
ATOM 3483 C CA . ASN B 1 176 ? -9.164 23.734 6.273 1 96.75 176 ASN B CA 1
ATOM 3484 C C . ASN B 1 176 ? -8.93 22.328 5.75 1 96.75 176 ASN B C 1
ATOM 3486 O O . ASN B 1 176 ? -9.812 21.734 5.125 1 96.75 176 ASN B O 1
ATOM 3490 N N . SER B 1 177 ? -7.754 21.828 5.957 1 96.88 177 SER B N 1
ATOM 3491 C CA . SER B 1 177 ? -7.43 20.48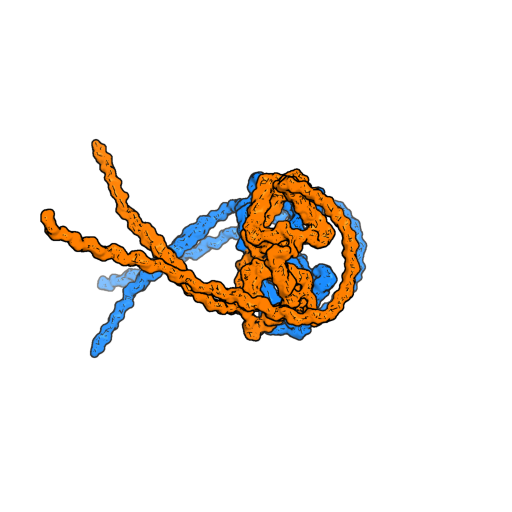4 5.508 1 96.88 177 SER B CA 1
ATOM 3492 C C . SER B 1 177 ? -8.312 19.438 6.199 1 96.88 177 SER B C 1
ATOM 3494 O O . SER B 1 177 ? -8.742 18.469 5.574 1 96.88 177 SER B O 1
ATOM 3496 N N . ILE B 1 178 ? -8.523 19.641 7.465 1 97.06 178 ILE B N 1
ATOM 3497 C CA . ILE B 1 178 ? -9.398 18.734 8.211 1 97.06 178 ILE B CA 1
ATOM 3498 C C . ILE B 1 178 ? -10.805 18.797 7.621 1 97.06 178 ILE B C 1
ATOM 3500 O O . ILE B 1 178 ? -11.445 17.75 7.418 1 97.06 178 ILE B O 1
ATOM 3504 N N . SER B 1 179 ? -11.289 19.969 7.305 1 96.75 179 SER B N 1
ATOM 3505 C CA . SER B 1 179 ? -12.625 20.141 6.75 1 96.75 179 SER B CA 1
ATOM 3506 C C . SER B 1 179 ? -12.75 19.453 5.387 1 96.75 179 SER B C 1
ATOM 3508 O O . SER B 1 179 ? -13.766 18.812 5.098 1 96.75 179 SER B O 1
ATOM 3510 N N . ILE B 1 180 ? -11.758 19.641 4.562 1 97.69 180 ILE B N 1
ATOM 3511 C CA . ILE B 1 180 ? -11.766 19.016 3.24 1 97.69 180 ILE B CA 1
ATOM 3512 C C . ILE B 1 180 ? -11.758 17.5 3.377 1 97.69 180 ILE B C 1
ATOM 3514 O O . ILE B 1 180 ? -12.492 16.797 2.678 1 97.69 180 ILE B O 1
ATOM 3518 N N . LEU B 1 181 ? -10.93 16.969 4.289 1 97.69 181 LEU B N 1
ATOM 3519 C CA . LEU B 1 181 ? -10.844 15.531 4.512 1 97.69 181 LEU B CA 1
ATOM 3520 C C . LEU B 1 181 ? -12.172 14.969 4.992 1 97.69 181 LEU B C 1
ATOM 3522 O O . LEU B 1 181 ? -12.625 13.938 4.504 1 97.69 181 LEU B O 1
ATOM 3526 N N . ARG B 1 182 ? -12.836 15.664 5.852 1 95.88 182 ARG B N 1
ATOM 3527 C CA . ARG B 1 182 ? -14.094 15.211 6.438 1 95.88 182 ARG B CA 1
ATOM 3528 C C . ARG B 1 182 ? -15.203 15.18 5.395 1 95.88 182 ARG B C 1
ATOM 3530 O O . ARG B 1 182 ? -16.203 14.484 5.562 1 95.88 182 ARG B O 1
ATOM 3537 N N . ARG B 1 183 ? -15.062 15.867 4.336 1 96.19 183 ARG B N 1
ATOM 3538 C CA . ARG B 1 183 ? -16.078 15.922 3.289 1 96.19 183 ARG B CA 1
ATOM 3539 C C . ARG B 1 183 ? -15.898 14.789 2.291 1 96.19 183 ARG B C 1
ATOM 3541 O O . ARG B 1 183 ? -16.797 14.5 1.503 1 96.19 183 ARG B O 1
ATOM 3548 N N . GLN B 1 184 ? -14.734 14.172 2.359 1 96.31 184 GLN B N 1
ATOM 3549 C CA . GLN B 1 184 ? -14.531 13.039 1.467 1 96.31 184 GLN B CA 1
ATOM 3550 C C . GLN B 1 184 ? -15.383 11.844 1.898 1 96.31 184 GLN B C 1
ATOM 3552 O O . GLN B 1 184 ? -15.367 11.453 3.068 1 96.31 184 GLN B O 1
ATOM 3557 N N . GLN B 1 185 ? -16.109 11.266 0.976 1 93.81 185 GLN B N 1
ATOM 3558 C CA . GLN B 1 185 ? -16.969 10.133 1.271 1 93.81 185 GLN B CA 1
ATOM 3559 C C . GLN B 1 185 ? -16.172 8.977 1.864 1 93.81 185 GLN B C 1
ATOM 3561 O O . GLN B 1 185 ? -16.609 8.352 2.836 1 93.81 185 GLN B O 1
ATOM 3566 N N . LYS B 1 186 ? -14.992 8.727 1.323 1 95.12 186 LYS B N 1
ATOM 3567 C CA . LYS B 1 186 ? -14.195 7.578 1.745 1 95.12 186 LYS B CA 1
ATOM 3568 C C . LYS B 1 186 ? -13.461 7.867 3.051 1 95.12 186 LYS B C 1
ATOM 3570 O O . LYS B 1 186 ? -12.797 6.992 3.604 1 95.12 186 LYS B O 1
ATOM 3575 N N . ALA B 1 187 ? -13.602 9.055 3.604 1 96.75 187 ALA B N 1
ATOM 3576 C CA . ALA B 1 187 ? -12.969 9.422 4.871 1 96.75 187 ALA B CA 1
ATOM 3577 C C . ALA B 1 187 ? -13.961 9.305 6.027 1 96.75 187 ALA B C 1
ATOM 3579 O O . ALA B 1 187 ? -13.625 9.617 7.172 1 96.75 187 ALA B O 1
ATOM 3580 N N . ALA B 1 188 ? -15.117 8.859 5.781 1 94.62 188 ALA B N 1
ATOM 3581 C CA . ALA B 1 188 ? -16.188 8.867 6.77 1 94.62 188 ALA B CA 1
ATOM 3582 C C . ALA B 1 188 ? -15.789 8.102 8.023 1 94.62 188 ALA B C 1
ATOM 3584 O O . ALA B 1 188 ? -16.094 8.516 9.141 1 94.62 188 ALA B O 1
ATOM 3585 N N . LYS B 1 189 ? -15.078 7.055 7.871 1 95.25 189 LYS B N 1
ATOM 3586 C CA . LYS B 1 189 ? -14.766 6.191 9.008 1 95.25 189 LYS B CA 1
ATOM 3587 C C . LYS B 1 189 ? -13.602 6.758 9.828 1 95.25 189 LYS B C 1
ATOM 3589 O O . LYS B 1 189 ? -13.359 6.32 10.953 1 95.25 189 LYS B O 1
ATOM 3594 N N . LEU B 1 190 ? -12.914 7.781 9.359 1 94.88 190 LEU B N 1
ATOM 3595 C CA . LEU B 1 190 ? -11.789 8.367 10.07 1 94.88 190 LEU B CA 1
ATOM 3596 C C . LEU B 1 190 ? -12.258 9.102 11.328 1 94.88 190 LEU B C 1
ATOM 3598 O O . LEU B 1 190 ? -11.523 9.195 12.312 1 94.88 190 LEU B O 1
ATOM 3602 N N . ASP B 1 191 ? -13.438 9.523 11.375 1 91.12 191 ASP B N 1
ATOM 3603 C CA . ASP B 1 191 ? -13.953 10.312 12.492 1 91.12 191 ASP B CA 1
ATOM 3604 C C . ASP B 1 191 ? -14.336 9.406 13.664 1 91.12 191 ASP B C 1
ATOM 3606 O O . ASP B 1 191 ? -14.328 9.852 14.82 1 91.12 191 ASP B O 1
ATOM 3610 N N . THR B 1 192 ? -14.664 8.195 13.375 1 91.81 192 THR B N 1
ATOM 3611 C CA . THR B 1 192 ? -15.164 7.324 14.43 1 91.81 192 THR B CA 1
ATOM 3612 C C . THR B 1 192 ? -14.25 6.117 14.609 1 91.81 192 THR B C 1
ATOM 3614 O O . THR B 1 192 ? -14.617 5.152 15.289 1 91.81 192 THR B O 1
ATOM 3617 N N . CYS B 1 193 ? -13.086 6.16 13.953 1 94.56 193 CYS B N 1
ATOM 3618 C CA . CYS B 1 193 ? -12.211 4.996 14 1 94.56 193 CYS B CA 1
ATOM 3619 C C . CYS B 1 193 ? -11.641 4.793 15.398 1 94.56 193 CYS B C 1
ATOM 3621 O O . CYS B 1 193 ? -11.656 5.715 16.219 1 94.56 193 CYS B O 1
ATOM 3623 N N . LEU B 1 194 ? -11.25 3.555 15.617 1 94.31 194 LEU B N 1
ATOM 3624 C CA . LEU B 1 194 ? -10.727 3.178 16.922 1 94.31 194 LEU B CA 1
ATOM 3625 C C . LEU B 1 194 ? -9.203 3.207 16.922 1 94.31 194 LEU B C 1
ATOM 3627 O O . LEU B 1 194 ? -8.562 2.701 16 1 94.31 194 LEU B O 1
ATOM 3631 N N . CYS B 1 195 ? -8.664 3.912 17.906 1 91.44 195 CYS B N 1
ATOM 3632 C CA . CYS B 1 195 ? -7.223 3.859 18.094 1 91.44 195 CYS B CA 1
ATOM 3633 C C . CYS B 1 195 ? -6.812 2.551 18.766 1 91.44 195 CYS B C 1
ATOM 3635 O O . CYS B 1 195 ? -6.812 2.445 19.984 1 91.44 195 CYS B O 1
ATOM 3637 N N . ASP B 1 196 ? -6.617 1.676 17.844 1 82.94 196 ASP B N 1
ATOM 3638 C CA . ASP B 1 196 ? -6.207 0.352 18.312 1 82.94 196 ASP B CA 1
ATOM 3639 C C . ASP B 1 196 ? -4.793 0.02 17.844 1 82.94 196 ASP B C 1
ATOM 3641 O O . ASP B 1 196 ? -4.141 0.838 17.188 1 82.94 196 ASP B O 1
ATOM 3645 N N . GLY B 1 197 ? -4.121 -0.858 18.391 1 74.56 197 GLY B N 1
ATOM 3646 C CA . GLY B 1 197 ? -2.768 -1.233 18.016 1 74.56 197 GLY B CA 1
ATOM 3647 C C . GLY B 1 197 ? -1.848 -1.409 19.203 1 74.56 197 GLY B C 1
ATOM 3648 O O . GLY B 1 197 ? -2.311 -1.642 20.328 1 74.56 197 GLY B O 1
ATOM 3649 N N . GLN B 1 198 ? -0.659 -1.331 18.641 1 76.06 198 GLN B N 1
ATOM 3650 C CA . GLN B 1 198 ? 0.324 -1.477 19.703 1 76.06 198 GLN B CA 1
ATOM 3651 C C . GLN B 1 198 ? 0.333 -0.252 20.625 1 76.06 198 GLN B C 1
ATOM 3653 O O . GLN B 1 198 ? -0.176 0.807 20.25 1 76.06 198 GLN B O 1
ATOM 3658 N N . ASP B 1 199 ? 0.823 -0.37 21.672 1 77 199 ASP B N 1
ATOM 3659 C CA . ASP B 1 199 ? 0.751 0.645 22.719 1 77 199 ASP B CA 1
ATOM 3660 C C . ASP B 1 199 ? 1.244 1.997 22.219 1 77 199 ASP B C 1
ATOM 3662 O O . ASP B 1 199 ? 0.59 3.021 22.422 1 77 199 ASP B O 1
ATOM 3666 N N . LYS B 1 200 ? 2.273 1.949 21.547 1 72.75 200 LYS B N 1
ATOM 3667 C CA . LYS B 1 200 ? 2.824 3.223 21.094 1 72.75 200 LYS B CA 1
ATOM 3668 C C . LYS B 1 200 ? 1.923 3.871 20.047 1 72.75 200 LYS B C 1
ATOM 3670 O O . LYS B 1 200 ? 1.684 5.078 20.094 1 72.75 200 LYS B O 1
ATOM 3675 N N . GLU B 1 201 ? 1.458 3.102 19.156 1 77.44 201 GLU B N 1
ATOM 3676 C CA . GLU B 1 201 ? 0.576 3.605 18.109 1 77.44 201 GLU B CA 1
ATOM 3677 C C . GLU B 1 201 ? -0.762 4.062 18.688 1 77.44 201 GLU B C 1
ATOM 3679 O O . GLU B 1 201 ? -1.318 5.074 18.25 1 77.44 201 GLU B O 1
ATOM 3684 N N . LYS B 1 202 ? -1.153 3.307 19.562 1 84.75 202 LYS B N 1
ATOM 3685 C CA . LYS B 1 202 ? -2.412 3.631 20.234 1 84.75 202 LYS B CA 1
ATOM 3686 C C . LYS B 1 202 ? -2.32 4.969 20.953 1 84.75 202 LYS B C 1
ATOM 3688 O O . LYS B 1 202 ? -3.232 5.793 20.859 1 84.75 202 LYS B O 1
ATOM 3693 N N . HIS B 1 203 ? -1.268 5.121 21.703 1 84.38 203 HIS B N 1
ATOM 3694 C CA . HIS B 1 203 ? -1.062 6.359 22.453 1 84.38 203 HIS B CA 1
ATOM 3695 C C . HIS B 1 203 ? -0.958 7.555 21.516 1 84.38 203 HIS B C 1
ATOM 3697 O O . HIS B 1 203 ? -1.559 8.602 21.766 1 84.38 203 HIS B O 1
ATOM 3703 N N . GLU B 1 204 ? -0.24 7.402 20.453 1 83.94 204 GLU B N 1
ATOM 3704 C CA . GLU B 1 204 ? -0.076 8.484 19.484 1 83.94 204 GLU B CA 1
ATOM 3705 C C . GLU B 1 204 ? -1.408 8.852 18.828 1 83.94 204 GLU B C 1
ATOM 3707 O O . GLU B 1 204 ? -1.702 10.039 18.641 1 83.94 204 GLU B O 1
ATOM 3712 N N . CYS B 1 205 ? -2.07 7.887 18.453 1 89 205 CYS B N 1
ATOM 3713 C CA . CYS B 1 205 ? -3.381 8.094 17.844 1 89 205 CYS B CA 1
ATOM 3714 C C . CYS B 1 205 ? -4.293 8.883 18.781 1 89 205 CYS B C 1
ATOM 3716 O O . CYS B 1 205 ? -4.945 9.836 18.359 1 89 205 CYS B O 1
ATOM 3718 N N . ARG B 1 206 ? -4.367 8.523 20.031 1 92.31 206 ARG B N 1
ATOM 3719 C CA . ARG B 1 206 ? -5.195 9.203 21.016 1 92.31 206 ARG B CA 1
ATOM 3720 C C . ARG B 1 206 ? -4.719 10.641 21.234 1 92.31 206 ARG B C 1
ATOM 3722 O O . ARG B 1 206 ? -5.535 11.555 21.375 1 92.31 206 ARG B O 1
ATOM 3729 N N . LYS B 1 207 ? -3.473 10.75 21.266 1 91.88 207 LYS B N 1
ATOM 3730 C CA . LYS B 1 207 ? -2.887 12.078 21.422 1 91.88 207 LYS B CA 1
ATOM 3731 C C . LYS B 1 207 ? -3.309 13 20.281 1 91.88 207 LYS B C 1
ATOM 3733 O O . LYS B 1 207 ? -3.672 14.156 20.516 1 91.88 207 LYS B O 1
ATOM 3738 N N . ILE B 1 208 ? -3.264 12.531 19.109 1 91.31 208 ILE B N 1
ATOM 3739 C CA . ILE B 1 208 ? -3.629 13.32 17.938 1 91.31 208 ILE B CA 1
ATOM 3740 C C . ILE B 1 208 ? -5.102 13.711 18.016 1 91.31 208 ILE B C 1
ATOM 3742 O O . ILE B 1 208 ? -5.457 14.859 17.734 1 91.31 208 ILE B O 1
ATOM 3746 N N . ARG B 1 209 ? -5.91 12.844 18.375 1 93.5 209 ARG B N 1
ATOM 3747 C CA . ARG B 1 209 ? -7.34 13.117 18.5 1 93.5 209 ARG B CA 1
ATOM 3748 C C . ARG B 1 209 ? -7.598 14.18 19.562 1 93.5 209 ARG B C 1
ATOM 3750 O O . ARG B 1 209 ? -8.406 15.086 19.359 1 93.5 209 ARG B O 1
ATOM 3757 N N . THR B 1 210 ? -6.953 14.016 20.672 1 94.19 210 THR B N 1
ATOM 3758 C CA . THR B 1 210 ? -7.094 14.977 21.766 1 94.19 210 THR B CA 1
ATOM 3759 C C . THR B 1 210 ? -6.625 16.359 21.328 1 94.19 210 THR B C 1
ATOM 3761 O O . THR B 1 210 ? -7.289 17.359 21.609 1 94.19 210 THR B O 1
ATOM 3764 N N . ASN B 1 211 ? -5.477 16.359 20.688 1 94.75 211 ASN B N 1
ATOM 3765 C CA . ASN B 1 211 ? -4.949 17.625 20.203 1 94.75 211 ASN B CA 1
ATOM 3766 C C . ASN B 1 211 ? -5.914 18.297 19.234 1 94.75 211 ASN B C 1
ATOM 3768 O O . ASN B 1 211 ? -6.113 19.516 19.281 1 94.75 211 ASN B O 1
ATOM 3772 N N . MET B 1 212 ? -6.418 17.516 18.328 1 95.31 212 MET B N 1
ATOM 3773 C CA . MET B 1 212 ? -7.348 18.062 17.344 1 95.31 212 MET B CA 1
ATOM 3774 C C . MET B 1 212 ? -8.57 18.672 18.031 1 95.31 212 MET B C 1
ATOM 3776 O O . MET B 1 212 ? -8.977 19.797 17.703 1 95.31 212 MET B O 1
ATOM 3780 N N . ASP B 1 213 ? -9.148 18 18.938 1 94.94 213 ASP B N 1
ATOM 3781 C CA . ASP B 1 213 ? -10.344 18.469 19.641 1 94.94 213 ASP B CA 1
ATOM 3782 C C . ASP B 1 213 ? -10.047 19.734 20.438 1 94.94 213 ASP B C 1
ATOM 3784 O O . ASP B 1 213 ? -10.852 20.672 20.422 1 94.94 213 ASP B O 1
ATOM 3788 N N . LYS B 1 214 ? -8.969 19.75 21.062 1 95.88 214 LYS B N 1
ATOM 3789 C CA . LYS B 1 214 ? -8.602 20.875 21.922 1 95.88 214 LYS B CA 1
ATOM 3790 C C . LYS B 1 214 ? -8.203 22.094 21.094 1 95.88 214 LYS B C 1
ATOM 3792 O O . LYS B 1 214 ? -8.641 23.203 21.375 1 95.88 214 LYS B O 1
ATOM 3797 N N . LEU B 1 215 ? -7.406 21.875 20.094 1 96.75 215 LEU B N 1
ATOM 3798 C CA . LEU B 1 215 ? -6.773 23 19.406 1 96.75 215 LEU B CA 1
ATOM 3799 C C . LEU B 1 215 ? -7.645 23.484 18.25 1 96.75 215 LEU B C 1
ATOM 3801 O O . LEU B 1 215 ? -7.707 24.688 17.984 1 96.75 215 LEU B O 1
ATOM 3805 N N . CYS B 1 216 ? -8.258 22.562 17.609 1 95.94 216 CYS B N 1
ATOM 3806 C CA . CYS B 1 216 ? -8.961 22.953 16.391 1 95.94 216 CYS B CA 1
ATOM 3807 C C . CYS B 1 216 ? -10.445 23.172 16.656 1 95.94 216 CYS B C 1
ATOM 3809 O O . CYS B 1 216 ? -11.078 24.016 16.016 1 95.94 216 CYS B O 1
ATOM 3811 N N . PHE B 1 217 ? -11.008 22.516 17.516 1 92.19 217 PHE B N 1
ATOM 3812 C CA . PHE B 1 217 ? -12.461 22.578 17.641 1 92.19 217 PHE B CA 1
ATOM 3813 C C . PHE B 1 217 ? -12.859 22.953 19.062 1 92.19 217 PHE B C 1
ATOM 3815 O O . PHE B 1 217 ? -14.039 23.141 19.359 1 92.19 217 PHE B O 1
ATOM 3822 N N . ARG B 1 218 ? -12.016 23.344 19.938 1 83.5 218 ARG B N 1
ATOM 3823 C CA . ARG B 1 218 ? -12.219 23.828 21.297 1 83.5 218 ARG B CA 1
ATOM 3824 C C . ARG B 1 218 ? -13.172 22.922 22.078 1 83.5 218 ARG B C 1
ATOM 3826 O O . ARG B 1 218 ? -14.102 23.406 22.734 1 83.5 218 ARG B O 1
ATOM 3833 N N . ARG B 1 219 ? -13.18 21.625 21.75 1 67.31 219 ARG B N 1
ATOM 3834 C CA . ARG B 1 219 ? -13.969 20.688 22.547 1 67.31 219 ARG B CA 1
ATOM 3835 C C . ARG B 1 219 ? -13.211 20.25 23.797 1 67.31 219 ARG B C 1
ATOM 3837 O O . ARG B 1 219 ? -11.992 20.109 23.766 1 67.31 219 ARG B O 1
ATOM 3844 N N . THR B 1 220 ? -13.695 20.547 25.078 1 58.97 220 THR B N 1
ATOM 3845 C CA . THR B 1 220 ? -13.094 20.156 26.359 1 58.97 220 THR B CA 1
ATOM 3846 C C . THR B 1 220 ? -13.195 18.656 26.578 1 58.97 220 THR B C 1
ATOM 3848 O O . THR B 1 220 ? -14.258 18.062 26.375 1 58.97 220 THR B O 1
ATOM 3851 N N . HIS B 1 221 ? -12.344 17.828 26.297 1 50.47 221 HIS B N 1
ATOM 3852 C CA . HIS B 1 221 ? -12.344 16.391 26.578 1 50.47 221 HIS B CA 1
ATOM 3853 C C . HIS B 1 221 ? -12.367 16.125 28.078 1 50.47 221 HIS B C 1
ATOM 3855 O O . HIS B 1 221 ? -11.477 16.547 28.797 1 50.47 221 HIS B O 1
ATOM 3861 N N . HIS B 1 222 ? -13.484 16.125 28.891 1 39.22 222 HIS B N 1
ATOM 3862 C CA . HIS B 1 222 ? -13.555 15.477 30.203 1 39.22 222 HIS B CA 1
ATOM 3863 C C . HIS B 1 222 ? -13.117 14.016 30.125 1 39.22 222 HIS B C 1
ATOM 3865 O O . HIS B 1 222 ? -13.602 13.266 29.266 1 39.22 222 HIS B O 1
ATOM 3871 N N . HIS B 1 223 ? -11.906 13.703 30.453 1 40.59 223 HIS B N 1
ATOM 3872 C CA . HIS B 1 223 ? -11.539 12.32 30.734 1 40.59 223 HIS B CA 1
ATOM 3873 C C . HIS B 1 223 ? -12.586 11.648 31.609 1 40.59 223 HIS B C 1
ATOM 3875 O O . HIS B 1 223 ? -12.617 11.883 32.812 1 40.59 223 HIS B O 1
ATOM 3881 N N . ASN B 1 224 ? -13.781 11.461 31.453 1 33.62 224 ASN B N 1
ATOM 3882 C CA . ASN B 1 224 ? -14.609 10.594 32.281 1 33.62 224 ASN B CA 1
ATOM 3883 C C . ASN B 1 224 ? -13.984 9.211 32.438 1 33.62 224 ASN B C 1
ATOM 3885 O O . ASN B 1 224 ? -13.883 8.453 31.484 1 33.62 224 ASN B O 1
ATOM 3889 N N . ALA B 1 225 ? -12.984 9.031 33.375 1 34.84 225 ALA B N 1
ATOM 3890 C CA . ALA B 1 225 ? -12.617 7.73 33.938 1 34.84 225 ALA B CA 1
ATOM 3891 C C . ALA B 1 225 ? -13.859 6.941 34.344 1 34.84 225 ALA B C 1
ATOM 3893 O O . ALA B 1 225 ? -14.391 7.121 35.438 1 34.84 225 ALA B O 1
ATOM 3894 N N . THR B 1 226 ? -14.844 6.68 33.625 1 32.25 226 THR B N 1
ATOM 3895 C CA . THR B 1 226 ? -15.914 5.754 33.969 1 32.25 226 THR B CA 1
ATOM 3896 C C . THR B 1 226 ? -15.344 4.426 34.438 1 32.25 226 THR B C 1
ATOM 3898 O O . THR B 1 226 ? -14.523 3.807 33.781 1 32.25 226 THR B O 1
ATOM 3901 N N . SER B 1 227 ? -15.328 4.195 35.812 1 31.47 227 SER B N 1
ATOM 3902 C CA . SER B 1 227 ? -15.18 3.031 36.688 1 31.47 227 SER B CA 1
ATOM 3903 C C . SER B 1 227 ? -15.758 1.78 36.031 1 31.47 227 SER B C 1
ATOM 3905 O O . SER B 1 227 ? -16.875 1.807 35.5 1 31.47 227 SER B O 1
ATOM 3907 N N . SER B 1 228 ? -14.836 0.854 35.688 1 32.69 228 SER B N 1
ATOM 3908 C CA . SER B 1 228 ? -15.047 -0.511 35.219 1 32.69 228 SER B CA 1
ATOM 3909 C C . SER B 1 228 ? -16.109 -1.225 36.062 1 32.69 228 SER B C 1
ATOM 3911 O O . SER B 1 228 ? -15.875 -1.573 37.219 1 32.69 228 SER B O 1
ATOM 3913 N N . THR B 1 229 ? -17.344 -0.73 36.031 1 29.27 229 THR B N 1
ATOM 3914 C CA . THR B 1 229 ? -18.391 -1.519 36.688 1 29.27 229 THR B CA 1
ATOM 3915 C C . THR B 1 229 ? -18.297 -2.984 36.25 1 29.27 229 THR B C 1
ATOM 3917 O O . THR B 1 229 ? -18.109 -3.293 35.094 1 29.27 229 THR B O 1
ATOM 3920 N N . GLU B 1 230 ? -18.031 -3.832 37.281 1 29.44 230 GLU B N 1
ATOM 3921 C CA . GLU B 1 230 ? -17.984 -5.285 37.406 1 29.44 230 GLU B CA 1
ATOM 3922 C C . GLU B 1 230 ? -19.109 -5.949 36.625 1 29.44 230 GLU B C 1
ATOM 3924 O O . GLU B 1 230 ? -20.281 -5.672 36.844 1 29.44 230 GLU B O 1
ATOM 3929 N N . GLN B 1 231 ? -18.875 -6.16 35.312 1 27.8 231 GLN B N 1
ATOM 3930 C CA . GLN B 1 231 ? -19.844 -6.859 34.469 1 27.8 231 GLN B CA 1
ATOM 3931 C C . GLN B 1 231 ? -20.328 -8.141 35.156 1 27.8 231 GLN B C 1
ATOM 3933 O O . GLN B 1 231 ? -19.531 -8.93 35.625 1 27.8 231 GLN B O 1
ATOM 3938 N N . PRO B 1 232 ? -21.5 -8.062 35.656 1 31.45 232 PRO B N 1
ATOM 3939 C CA . PRO B 1 232 ? -22.062 -9.242 36.344 1 31.45 232 PRO B CA 1
ATOM 3940 C C . PRO B 1 232 ? -21.844 -10.531 35.562 1 31.45 232 PRO B C 1
ATOM 3942 O O . PRO B 1 232 ? -21.688 -10.492 34.344 1 31.45 232 PRO B O 1
ATOM 3945 N N . PRO B 1 233 ? -21.422 -11.57 36.219 1 26.72 233 PRO B N 1
ATOM 3946 C CA . PRO B 1 233 ? -21.094 -12.883 35.656 1 26.72 233 PRO B CA 1
ATOM 3947 C C . PRO B 1 233 ? -22.141 -13.398 34.688 1 26.72 233 PRO B C 1
ATOM 3949 O O . PRO B 1 233 ? -23.344 -13.164 34.875 1 26.72 233 PRO B O 1
ATOM 3952 N N . LEU B 1 234 ? -21.75 -13.469 33.406 1 23.72 234 LEU B N 1
ATOM 3953 C CA . LEU B 1 234 ? -22.516 -13.984 32.281 1 23.72 234 LEU B CA 1
ATOM 3954 C C . LEU B 1 234 ? -23.203 -15.289 32.625 1 23.72 234 LEU B C 1
ATOM 3956 O O . LEU B 1 234 ? -22.562 -16.25 33.062 1 23.72 234 LEU B O 1
ATOM 3960 N N . VAL B 1 235 ? -24.328 -15.117 33.25 1 25.61 235 VAL B N 1
ATOM 3961 C CA . VAL B 1 235 ? -25.172 -16.281 33.5 1 25.61 235 VAL B CA 1
ATOM 3962 C C . VAL B 1 235 ? -25.25 -17.125 32.219 1 25.61 235 VAL B C 1
ATOM 3964 O O . VAL B 1 235 ? -25.266 -16.594 31.109 1 25.61 235 VAL B O 1
ATOM 3967 N N . SER B 1 236 ? -24.906 -18.406 32.281 1 23.8 236 SER B N 1
ATOM 3968 C CA . SER B 1 236 ? -24.875 -19.547 31.375 1 23.8 236 SER B CA 1
ATOM 3969 C C . SER B 1 236 ? -26.188 -19.688 30.609 1 23.8 236 SER B C 1
ATOM 3971 O O . SER B 1 236 ? -27.234 -19.969 31.188 1 23.8 236 SER B O 1
ATOM 3973 N N . VAL B 1 237 ? -26.359 -18.766 29.594 1 22.5 237 VAL B N 1
ATOM 3974 C CA . VAL B 1 237 ? -27.562 -18.781 28.766 1 22.5 237 VAL B CA 1
ATOM 3975 C C . VAL B 1 237 ? -27.75 -20.172 28.141 1 22.5 237 VAL B C 1
ATOM 3977 O O . VAL B 1 237 ? -26.812 -20.719 27.547 1 22.5 237 VAL B O 1
ATOM 3980 N N . ASN B 1 238 ? -28.656 -20.922 28.578 1 22.2 238 ASN B N 1
ATOM 3981 C CA . ASN B 1 238 ? -29.219 -22.188 28.125 1 22.2 238 ASN B CA 1
ATOM 3982 C C . ASN B 1 238 ? -29.516 -22.172 26.625 1 22.2 238 ASN B C 1
ATOM 3984 O O . ASN B 1 238 ? -29.75 -21.094 26.062 1 22.2 238 ASN B O 1
ATOM 3988 N N . ASP B 1 239 ? -29.531 -23.344 25.812 1 22.39 239 ASP B N 1
ATOM 3989 C CA . ASP B 1 239 ? -29.406 -24 24.516 1 22.39 239 ASP B CA 1
ATOM 3990 C C . ASP B 1 239 ? -30.547 -23.625 23.594 1 22.39 239 ASP B C 1
ATOM 3992 O O . ASP B 1 239 ? -30.609 -24.094 22.438 1 22.39 239 ASP B O 1
ATOM 3996 N N . GLU B 1 240 ? -31.688 -23.016 24.031 1 22.12 240 GLU B N 1
ATOM 3997 C CA . GLU B 1 240 ? -32.812 -23.531 23.281 1 22.12 240 GLU B CA 1
ATOM 3998 C C . GLU B 1 240 ? -32.875 -22.906 21.875 1 22.12 240 GLU B C 1
ATOM 4000 O O . GLU B 1 240 ? -33.25 -23.578 20.922 1 22.12 240 GLU B O 1
ATOM 4005 N N . ASN B 1 241 ? -32.969 -21.531 21.531 1 22.39 241 ASN B N 1
ATOM 4006 C CA . ASN B 1 241 ? -34 -21.078 20.609 1 22.39 241 ASN B CA 1
ATOM 4007 C C . ASN B 1 241 ? -33.5 -21.062 19.156 1 22.39 241 ASN B C 1
ATOM 4009 O O . ASN B 1 241 ? -32.625 -20.281 18.812 1 22.39 241 ASN B O 1
ATOM 4013 N N . ASN B 1 242 ? -33.406 -22.141 18.328 1 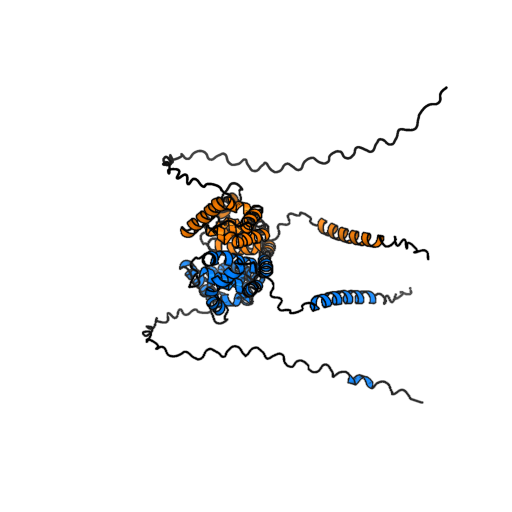21.02 242 ASN B N 1
ATOM 4014 C CA . ASN B 1 242 ? -32.938 -22.422 16.984 1 21.02 242 ASN B CA 1
ATOM 4015 C C . ASN B 1 242 ? -33.656 -21.578 15.945 1 21.02 242 ASN B C 1
ATOM 4017 O O . ASN B 1 242 ? -33.25 -21.484 14.797 1 21.02 242 ASN B O 1
ATOM 4021 N N . GLU B 1 243 ? -34.969 -21.25 16 1 21.25 243 GLU B N 1
ATOM 4022 C CA . GLU B 1 243 ? -35.844 -21.328 14.836 1 21.25 243 GLU B CA 1
ATOM 4023 C C . GLU B 1 243 ? -35.688 -20.109 13.938 1 21.25 243 GLU B C 1
ATOM 4025 O O . GLU B 1 243 ? -36.031 -20.156 12.75 1 21.25 243 GLU B O 1
ATOM 4030 N N . LEU B 1 244 ? -35.469 -18.844 14.352 1 20.3 244 LEU B N 1
ATOM 4031 C CA . LEU B 1 244 ? -36.25 -17.766 13.781 1 20.3 244 LEU B CA 1
ATOM 4032 C C . LEU B 1 244 ? -35.594 -17.203 12.523 1 20.3 244 LEU B C 1
ATOM 4034 O O . LEU B 1 244 ? -36.125 -16.312 11.875 1 20.3 244 LEU B O 1
ATOM 4038 N N . LEU B 1 245 ? -34.375 -17.484 11.984 1 20.77 245 LEU B N 1
ATOM 4039 C CA . LEU B 1 245 ? -33.719 -16.406 11.266 1 20.77 245 LEU B CA 1
ATOM 4040 C C . LEU B 1 245 ? -34.125 -16.375 9.797 1 20.77 245 LEU B C 1
ATOM 4042 O O . LEU B 1 245 ? -33.562 -15.664 8.992 1 20.77 245 LEU B O 1
ATOM 4046 N N . VAL B 1 246 ? -35.156 -17.016 9.227 1 20.09 246 VAL B N 1
ATOM 4047 C CA . VAL B 1 246 ? -35.281 -17.234 7.789 1 20.09 246 VAL B CA 1
ATOM 4048 C C . VAL B 1 246 ? -35.656 -15.93 7.098 1 20.09 246 VAL B C 1
ATOM 4050 O O . VAL B 1 246 ? -35.438 -15.766 5.898 1 20.09 246 VAL B O 1
ATOM 4053 N N . ALA B 1 247 ? -36.312 -14.883 7.703 1 19.33 247 ALA B N 1
ATOM 4054 C CA . ALA B 1 247 ? -37.312 -14.094 6.969 1 19.33 247 ALA B CA 1
ATOM 4055 C C . ALA B 1 247 ? -36.625 -13.07 6.059 1 19.33 247 ALA B C 1
ATOM 4057 O O . ALA B 1 247 ? -37.281 -12.484 5.188 1 19.33 247 ALA B O 1
ATOM 4058 N N . ALA B 1 248 ? -35.375 -12.664 6.227 1 19.94 248 ALA B N 1
ATOM 4059 C CA . ALA B 1 248 ? -35.219 -11.266 5.863 1 19.94 248 ALA B CA 1
ATOM 4060 C C . ALA B 1 248 ? -35.094 -11.102 4.352 1 19.94 248 ALA B C 1
ATOM 4062 O O . ALA B 1 248 ? -34.719 -10.023 3.863 1 19.94 248 ALA B O 1
ATOM 4063 N N . ALA B 1 249 ? -35.125 -12.117 3.555 1 20.67 249 ALA B N 1
ATOM 4064 C CA . ALA B 1 249 ? -34.625 -11.922 2.191 1 20.67 249 ALA B CA 1
ATOM 4065 C C . ALA B 1 249 ? -35.562 -10.992 1.409 1 20.67 249 ALA B C 1
ATOM 4067 O O . ALA B 1 249 ? -35.219 -10.578 0.293 1 20.67 249 ALA B O 1
ATOM 4068 N N . ALA B 1 250 ? -36.875 -10.906 1.789 1 20.75 250 ALA B N 1
ATOM 4069 C CA . ALA B 1 250 ? -37.844 -10.633 0.711 1 20.75 250 ALA B CA 1
ATOM 4070 C C . ALA B 1 250 ? -37.719 -9.188 0.235 1 20.75 250 ALA B C 1
ATOM 4072 O O . ALA B 1 250 ? -38.281 -8.812 -0.785 1 20.75 250 ALA B O 1
ATOM 4073 N N . ALA B 1 251 ? -37.25 -8.227 1.104 1 20.67 251 ALA B N 1
ATOM 4074 C CA . ALA B 1 251 ? -38.031 -7 0.949 1 20.67 251 ALA B CA 1
ATOM 4075 C C . ALA B 1 251 ? -37.688 -6.301 -0.366 1 20.67 251 ALA B C 1
ATOM 4077 O O . ALA B 1 251 ? -38.469 -5.492 -0.867 1 20.67 251 ALA B O 1
ATOM 4078 N N . HIS B 1 252 ? -36.406 -6.223 -0.802 1 21.61 252 HIS B N 1
ATOM 4079 C CA . HIS B 1 252 ? -36.125 -4.945 -1.445 1 21.61 252 HIS B CA 1
ATOM 4080 C C . HIS B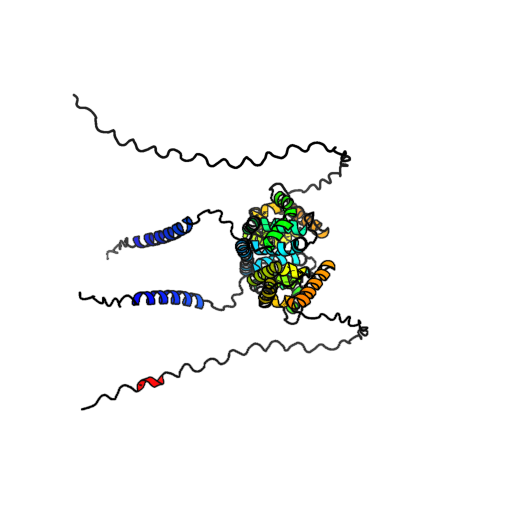 1 252 ? -36.656 -4.918 -2.873 1 21.61 252 HIS B C 1
ATOM 4082 O O . HIS B 1 252 ? -36.312 -4.031 -3.656 1 21.61 252 HIS B O 1
ATOM 4088 N N . ALA B 1 253 ? -37.438 -5.914 -3.312 1 24.61 253 ALA B N 1
ATOM 4089 C CA . ALA B 1 253 ? -37.594 -5.961 -4.762 1 24.61 253 ALA B CA 1
ATOM 4090 C C . ALA B 1 253 ? -38.344 -4.727 -5.266 1 24.61 253 ALA B C 1
ATOM 4092 O O . ALA B 1 253 ? -38.406 -4.48 -6.473 1 24.61 253 ALA B O 1
ATOM 4093 N N . SER B 1 254 ? -39.219 -4.031 -4.402 1 22.69 254 SER B N 1
ATOM 4094 C CA . SER B 1 254 ? -40.469 -3.672 -5.066 1 22.69 254 SER B CA 1
ATOM 4095 C C . SER B 1 254 ? -40.281 -2.471 -5.988 1 22.69 254 SER B C 1
ATOM 4097 O O . SER B 1 254 ? -41.156 -2.152 -6.785 1 22.69 254 SER B O 1
ATOM 4099 N N . HIS B 1 255 ? -39.438 -1.474 -5.734 1 23.48 255 HIS B N 1
ATOM 4100 C CA . HIS B 1 255 ? -40.062 -0.182 -5.977 1 23.48 255 HIS B CA 1
ATOM 4101 C C . HIS B 1 255 ? -40.094 0.146 -7.465 1 23.48 255 HIS B C 1
ATOM 4103 O O . HIS B 1 255 ? -39.219 0.841 -7.973 1 23.48 255 HIS B O 1
ATOM 4109 N N . THR B 1 256 ? -40.25 -0.688 -8.406 1 26.64 256 THR B N 1
ATOM 4110 C CA . THR B 1 256 ? -40.188 -0.294 -9.812 1 26.64 256 THR B CA 1
ATOM 4111 C C . THR B 1 256 ? -41.281 0.697 -10.164 1 26.64 256 THR B C 1
ATOM 4113 O O . THR B 1 256 ? -41.5 1.01 -11.336 1 26.64 256 THR B O 1
ATOM 4116 N N . ALA B 1 257 ? -42.25 1.069 -9.297 1 22.38 257 ALA B N 1
ATOM 4117 C CA . ALA B 1 257 ? -43.562 1.301 -9.852 1 22.38 257 ALA B CA 1
ATOM 4118 C C . ALA B 1 257 ? -43.531 2.398 -10.906 1 22.38 257 ALA B C 1
ATOM 4120 O O . ALA B 1 257 ? -43.969 2.178 -12.047 1 22.38 257 ALA B O 1
ATOM 4121 N N . SER B 1 258 ? -44.344 3.635 -10.695 1 25.91 258 SER B N 1
ATOM 4122 C CA . SER B 1 258 ? -45.562 4.266 -11.234 1 25.91 258 SER B CA 1
ATOM 4123 C C . SER B 1 258 ? -45.219 5.461 -12.109 1 25.91 258 SER B C 1
ATOM 4125 O O . SER B 1 258 ? -46.094 6.16 -12.594 1 25.91 258 SER B O 1
ATOM 4127 N N . PHE B 1 259 ? -44.031 6.02 -12.195 1 27.14 259 PHE B N 1
ATOM 4128 C CA . PHE B 1 259 ? -44.219 7.449 -12.43 1 27.14 259 PHE B CA 1
ATOM 4129 C C . PHE B 1 259 ? -44.625 7.719 -13.875 1 27.14 259 PHE B C 1
ATOM 4131 O O . PHE B 1 259 ? -43.781 8.133 -14.688 1 27.14 259 PHE B O 1
ATOM 4138 N N . ALA B 1 260 ? -45.344 6.887 -14.547 1 29.34 260 ALA B N 1
ATOM 4139 C CA . ALA B 1 260 ? -45.688 7.219 -15.93 1 29.34 260 ALA B CA 1
ATOM 4140 C C . ALA B 1 260 ? -46.562 8.477 -15.992 1 29.34 260 ALA B C 1
ATOM 4142 O O . ALA B 1 260 ? -47.188 8.75 -17.016 1 29.34 260 ALA B O 1
ATOM 4143 N N . VAL B 1 261 ? -46.719 9.297 -14.922 1 24.73 261 VAL B N 1
ATOM 4144 C CA . VAL B 1 261 ? -48 10.039 -14.914 1 24.73 261 VAL B CA 1
ATOM 4145 C C . VAL B 1 261 ? -48.156 10.812 -16.219 1 24.73 261 VAL B C 1
ATOM 4147 O O . VAL B 1 261 ? -47.188 10.992 -16.953 1 24.73 261 VAL B O 1
ATOM 4150 N N . ASN B 1 262 ? -48.938 12.062 -16.203 1 27.78 262 ASN B N 1
ATOM 4151 C CA . ASN B 1 262 ? -50.094 12.766 -16.781 1 27.78 262 ASN B CA 1
ATOM 4152 C C . ASN B 1 262 ? -49.656 13.75 -17.859 1 27.78 262 ASN B C 1
ATOM 4154 O O . ASN B 1 262 ? -49.969 14.938 -17.797 1 27.78 262 ASN B O 1
ATOM 4158 N N . ILE B 1 263 ? -48.5 13.711 -18.359 1 32.19 263 ILE B N 1
ATOM 4159 C CA . ILE B 1 263 ? -48.344 15.031 -18.969 1 32.19 263 ILE B CA 1
ATOM 4160 C C . ILE B 1 263 ? -49.281 15.172 -20.172 1 32.19 263 ILE B C 1
ATOM 4162 O O . ILE B 1 263 ? -48.812 15.312 -21.312 1 32.19 263 ILE B O 1
ATOM 4166 N N . LEU B 1 264 ? -50.25 14.227 -20.297 1 29.23 264 LEU B N 1
ATOM 4167 C CA . LEU B 1 264 ? -50.969 14.344 -21.562 1 29.23 264 LEU B CA 1
ATOM 4168 C C . LEU B 1 264 ? -51.688 15.68 -21.641 1 29.23 264 LEU B C 1
ATOM 4170 O O . LEU B 1 264 ? -52.344 15.961 -22.656 1 29.23 264 LEU B O 1
ATOM 4174 N N . LEU B 1 265 ? -51.906 16.375 -20.516 1 27.75 265 LEU B N 1
ATOM 4175 C CA . LEU B 1 265 ? -53.25 16.969 -20.531 1 27.75 265 LEU B CA 1
ATOM 4176 C C . LEU B 1 265 ? -53.375 17.969 -21.672 1 27.75 265 LEU B C 1
ATOM 4178 O O . LEU B 1 265 ? -54.469 18.156 -22.219 1 27.75 265 LEU B O 1
ATOM 4182 N N . PHE B 1 266 ? -52.469 18.906 -21.891 1 32.75 266 PHE B N 1
ATOM 4183 C CA . PHE B 1 266 ? -53.062 20.203 -22.203 1 32.75 266 PHE B CA 1
ATOM 4184 C C . PHE B 1 266 ? -53.469 20.281 -23.672 1 32.75 266 PHE B C 1
ATOM 4186 O O . PHE B 1 266 ? -52.75 20.906 -24.469 1 32.75 266 PHE B O 1
ATOM 4193 N N . SER B 1 267 ? -53.844 19.172 -24.266 1 28.55 267 SER B N 1
ATOM 4194 C CA . SER B 1 267 ? -54.062 19.328 -25.703 1 28.55 267 SER B CA 1
ATOM 4195 C C . SER B 1 267 ? -55.188 20.344 -25.969 1 28.55 267 SER B C 1
ATOM 4197 O O . SER B 1 267 ? -55.344 20.812 -27.109 1 28.55 267 SER B O 1
ATOM 4199 N N . LEU B 1 268 ? -56.281 20.281 -25.172 1 28.81 268 LEU B N 1
ATOM 4200 C CA . LEU B 1 268 ? -57.594 20.344 -25.797 1 28.81 268 LEU B CA 1
ATOM 4201 C C . LEU B 1 268 ? -57.906 21.766 -26.234 1 28.81 268 LEU B C 1
ATOM 4203 O O . LEU B 1 268 ? -58.875 22 -26.969 1 28.81 268 LEU B O 1
ATOM 4207 N N . LEU B 1 269 ? -57.5 22.828 -25.547 1 31.83 269 LEU B N 1
ATOM 4208 C CA . LEU B 1 269 ? -58.438 23.922 -25.469 1 31.83 269 LEU B CA 1
ATOM 4209 C C . LEU B 1 269 ? -58.531 24.656 -26.797 1 31.83 269 LEU B C 1
ATOM 4211 O O . LEU B 1 269 ? -58.938 25.828 -26.844 1 31.83 269 LEU B O 1
ATOM 4215 N N . SER B 1 270 ? -58.062 24.203 -27.906 1 29.73 270 SER B N 1
ATOM 4216 C CA . SER B 1 270 ? -58.062 25.188 -28.984 1 29.73 270 SER B CA 1
ATOM 4217 C C . SER B 1 270 ? -59.469 25.453 -29.484 1 29.73 270 SER B C 1
ATOM 4219 O O . SER B 1 270 ? -59.656 26.219 -30.438 1 29.73 270 SER B O 1
ATOM 4221 N N . LEU B 1 271 ? -60.469 24.609 -29.281 1 30.69 271 LEU B N 1
ATOM 4222 C CA . LEU B 1 271 ? -61.438 24.578 -30.359 1 30.69 271 LEU B CA 1
ATOM 4223 C C . LEU B 1 271 ? -62.344 25.812 -30.312 1 30.69 271 LEU B C 1
ATOM 4225 O O . LEU B 1 271 ? -63.062 26.094 -31.281 1 30.69 271 LEU B O 1
ATOM 4229 N N . THR B 1 272 ? -62.812 26.422 -29.219 1 29.36 272 THR B N 1
ATOM 4230 C CA . THR B 1 272 ? -64.188 26.828 -29.203 1 29.36 272 THR B CA 1
ATOM 4231 C C . THR B 1 272 ? -64.375 28.156 -29.922 1 29.36 272 THR B C 1
ATOM 4233 O O . THR B 1 272 ? -65.5 28.703 -29.953 1 29.36 272 THR B O 1
ATOM 4236 N N . PHE B 1 273 ? -63.562 29.078 -30.375 1 33.25 273 PHE B N 1
ATOM 4237 C CA . PHE B 1 273 ? -64.062 30.453 -30.359 1 33.25 273 PHE B CA 1
ATOM 4238 C C . PHE B 1 273 ? -65 30.703 -31.531 1 33.25 273 PHE B C 1
ATOM 4240 O O . PHE B 1 273 ? -64.625 31.422 -32.469 1 33.25 273 PHE B O 1
ATOM 4247 N N . SER B 1 274 ? -65.625 29.781 -32.219 1 28.22 274 SER B N 1
ATOM 4248 C CA . SER B 1 274 ? -66.312 30.203 -33.406 1 28.22 274 SER B CA 1
ATOM 4249 C C . SER B 1 274 ? -67.5 31.094 -33.094 1 28.22 274 SER B C 1
ATOM 4251 O O . SER B 1 274 ? -68 31.844 -33.938 1 28.22 274 SER B O 1
ATOM 4253 N N . LEU B 1 275 ? -68.562 30.812 -32.281 1 29.14 275 LEU B N 1
ATOM 4254 C CA . LEU B 1 275 ? -69.938 30.875 -32.688 1 29.14 275 LEU B CA 1
ATOM 4255 C C . LEU B 1 275 ? -70.562 32.219 -32.375 1 29.14 275 LEU B C 1
ATOM 4257 O O . LEU B 1 275 ? -71.75 32.406 -32.5 1 29.14 275 LEU B O 1
ATOM 4261 N N . HIS B 1 276 ? -69.938 33.219 -31.703 1 31.05 276 HIS B N 1
ATOM 4262 C CA . HIS B 1 276 ? -71.062 34.031 -31.188 1 31.05 276 HIS B CA 1
ATOM 4263 C C . HIS B 1 276 ? -71.875 34.625 -32.312 1 31.05 276 HIS B C 1
ATOM 4265 O O . HIS B 1 276 ? -71.375 34.906 -33.406 1 31.05 276 HIS B O 1
ATOM 4271 N N . HIS B 1 277 ? -73.312 35 -31.969 1 27.81 277 HIS B N 1
ATOM 4272 C CA . HIS B 1 277 ? -74.688 35.25 -32.219 1 27.81 277 HIS B CA 1
ATOM 4273 C C . HIS B 1 277 ? -74.938 36.531 -33.031 1 27.81 277 HIS B C 1
ATOM 4275 O O . HIS B 1 277 ? -74.125 37.469 -32.938 1 27.81 277 HIS B O 1
ATOM 4281 N N . PHE B 1 278 ? -76.062 36.562 -33.844 1 28.36 278 PHE B N 1
ATOM 4282 C CA . PHE B 1 278 ? -76.938 37.156 -34.844 1 28.36 278 PHE B CA 1
ATOM 4283 C C . PHE B 1 278 ? -77.438 38.531 -34.406 1 28.36 278 PHE B C 1
ATOM 4285 O O . PHE B 1 278 ? -77.875 39.312 -35.25 1 28.36 278 PHE B O 1
ATOM 4292 N N . ALA B 1 279 ? -78.125 38.625 -33.156 1 25.81 279 ALA B N 1
ATOM 4293 C CA . ALA B 1 279 ? -79.438 39.344 -33.125 1 25.81 279 ALA B CA 1
ATOM 4294 C C . ALA B 1 279 ? -79.188 40.844 -33.469 1 25.81 279 ALA B C 1
ATOM 4296 O O . ALA B 1 279 ? -78.125 41.375 -33.312 1 25.81 279 ALA B O 1
ATOM 4297 N N . SER B 1 280 ? -80.25 41.719 -32.688 1 25.48 280 SER B N 1
ATOM 4298 C CA . SER B 1 280 ? -81 42.969 -32.719 1 25.48 280 SER B CA 1
ATOM 4299 C C . SER B 1 280 ? -80.125 44.188 -32.594 1 25.48 280 SER B C 1
ATOM 4301 O O . SER B 1 280 ? -79.125 44.156 -31.812 1 25.48 280 SER B O 1
#

Nearest PDB structures (foldseek):
  7rhq-assembly1_G  TM=4.658E-01  e=5.462E-06  Homo sapiens
  7rhq-assembly1_G  TM=4.659E-01  e=5.298E-06  Homo sapiens

InterPro domains:
  IPR016017 GDNF/GAS1 [PF02351] (137-212)
  IPR039596 Growth arrest-specific protein 1 [PTHR16840] (16-245)

Secondary structure (DSSP, 8-state):
---------GGGHHHHHHHHHHHHHHHHHHHT--------BHHHHHHHHHTSHHHHHHHHHHHHHTHHHHH-SSPPSS--HHHHHHHHHHHTSHHHHHHHHPBPPTT-HHHHHHHHHGGGGHHHHHHHTSTT---BHHHHHHHHHTSHHHHHHHHHHHHHTHHHHTTS---HHHHHHHHHHHH-GGGGGGGT-B--SSHHHHHHHHHHHHHIIIIIS---------------------S---S-GGGGGGGGG-----TT---TTTTSGGGGGGGGG---/---------GGGHHHHHHHHHHHHHHHHHHHT--------BHHHHHHHHHTSHHHHHHHHHHHHHTHHHHH-SSPPSS--HHHHHHHHHHHTSHHHHHHHHPBPPTT-HHHHHHHHHGGGGHHHHHHHTSTT---BHHHHHHHHHTSHHHHHHHHHHHHHTHHHHTTS---HHHHHHHHHHHH-GGGGGGGT-B--SSHHHHHHHHHHHHHIIIIIS---------------------S-----GGGGGGGGG---------TT-TTGGGS-TT------

Solvent-accessible surface area (backbone atoms only — not comparable to full-atom values): 32643 Å² total; per-residue (Å²): 135,84,79,77,76,78,80,81,70,74,79,66,63,66,63,57,56,57,57,51,51,58,52,51,57,56,49,60,67,58,60,73,60,67,76,66,83,68,62,49,42,36,65,59,41,49,54,54,22,44,71,27,28,17,36,25,38,25,47,52,42,30,58,60,37,31,42,63,53,72,66,38,84,71,67,63,87,63,56,53,64,59,27,40,47,22,46,40,27,21,48,66,24,72,53,36,41,45,59,74,65,33,38,60,55,92,84,35,58,51,56,50,49,50,56,59,56,51,50,59,29,42,67,63,34,57,50,54,69,36,87,86,42,67,44,43,41,68,44,25,48,42,34,14,49,29,29,54,69,38,32,50,31,49,49,47,33,60,56,48,28,49,51,25,61,73,61,72,46,55,48,72,66,20,53,50,26,50,53,56,29,63,66,28,77,57,30,58,49,57,80,58,31,37,68,62,71,56,68,68,56,19,51,51,47,48,47,36,52,51,27,43,33,46,54,65,62,68,46,82,80,75,81,72,80,74,75,84,69,79,75,73,78,80,72,83,77,78,87,73,88,78,80,78,82,75,73,77,76,69,72,80,72,67,82,73,74,73,86,75,72,78,77,70,68,81,66,65,73,76,69,69,77,70,71,80,67,86,75,130,137,82,82,76,78,80,74,86,67,74,79,64,62,67,64,58,57,58,56,50,54,58,52,52,59,56,50,61,69,59,59,75,61,68,78,66,83,66,64,49,41,37,65,60,41,48,54,54,21,44,70,28,29,18,35,25,38,25,50,52,43,29,58,62,37,30,42,62,54,70,68,39,84,71,66,64,86,61,56,53,63,59,28,40,46,22,46,41,27,22,48,65,24,72,52,38,41,44,58,73,66,32,40,60,56,92,84,36,60,51,56,51,49,49,56,59,55,50,50,60,30,43,66,62,36,57,51,55,70,37,89,86,40,67,46,43,42,69,46,24,48,43,32,13,50,30,30,55,71,36,31,49,30,48,49,46,33,61,55,48,29,47,50,25,60,72,61,73,44,54,47,71,65,21,53,51,26,50,54,56,30,63,67,27,78,55,32,58,49,57,80,59,31,38,69,59,71,55,68,67,55,20,52,52,48,49,46,36,52,51,27,43,34,46,54,64,63,67,45,81,79,75,80,74,80,75,75,83,70,79,73,70,78,80,71,83,79,78,88,71,93,79,79,77,81,78,72,76,76,68,68,81,73,66,84,72,79,71,88,72,72,74,81,68,66,89,67,68,82,74,71,73,88,72,72,90,87,82,84,132